Protein AF-0000000074572091 (afdb_homodimer)

Secondary structure (DSSP, 8-state):
-HHHHHHHHBHHHHHHHHHHHHHHHHHHHHHHTT-GGGHHHHHHHHHHHHHHHHHHHHHTTTHHHHHHHHHHHHTT-SSHHHHHHHHHHHHHHHHHHHHHHHHHHHHTTTTTT--HHHHHHHHHHHHHHHHHHHHHHHHHHHHHHHHHHHHHHHHHHHH---------S-S-----------HHHHHHHHHHHHHHHHHHH-HHHHHHHHHHHHHTHHHHHHTTSS---HHHHHHHHHHHHHHHHHHHH-GGGSPP-/-HHHHHHHHBHHHHHHHHHHHHHHHHHHHHHHTT-GGGHHHHHHHHHHHHHHHHHHHHHTTTHHHHHHHHHHHHTT-SSHHHHHHHHHHHHHHHHHHHHHHHHHHHHTTTTTT--HHHHHHHHHHHHHHHHHHHHHHHHHHHHHHHHHHHHHHHHHHHH---------S-------------HHHHHHHHHHHHHHHHHHH-HHHHHHHHHHHHHTHHHHHHTTSS---HHHHHHHHHHHHHHHHHHHH-GGGSPP-

Foldseek 3Di:
DVLVVVLVVDLVSVLLVLLLLLLLLLQVLVVCVVPPVCVVVNVVSVVSNVVSVLVSLVSLVPVLVVLQVQLVVLCPDPDPLSSVLSNLLSNLLSLLNVLSNLLSCCVVPVPVPDPNLVSNLVSLVSVLVSLVSLLVSLVVVLVVLLVVVVVVVVVVVVPPPPPDDDPDPPDDPPVPPPVPPPPVVVVVVVVVVSSVVSCVVQQLSVLSNLLSVLQNVQSCCSNVVDNPDSNSNSVSSNSSSVSVSVCVSDVSSHDDD/DVLVVVLVVDLVSVLLVLLLLLLLLLQVLVVCVVPPVCVVVNVVSVVSNVVSVLVSLVSLVPVLVVLQVQLVVLCPDPDPLSSVLSNLLSNLLSLLNVLSNLLSCCVVPVPVPDPNLVSNLSSLVSVLVSLVSLLVSLVVVLVVLLVVVVVVVVVVVVPPPPPDDPPDPPDPPDPPPPVPPPPVVVVVVVVVVSSVVSCVVQQLSVLSNLLSVLQNVQSCCSNVVDNPDSNSNSVSSNSSSVSVSVCVSDVSSHDDD

Sequence (514 aa):
MDAWVRFNAQSQSKDRLFRAAQYACMLLGYTLHKSKAAADLLKTLSDLEKHLSLTRKFLRLGNSVEALEAAKRAIHISDGVLRLCLTISHLNKAMYFACDNVVWAGKTGLFSKVDQQKWSQRSFRYYLFSLLVSLTRDVYELCLLMDSDARYQSAKTSSSPNPSHDPPADCLSSPITSSRPPLMWAWLLRHFRQVITVLQNNPPLLLDLLKNSCDIFIPLDRLGIYPTGPGFVGACGVTSSVLAILAVTHPWLKLKPMDAWVRFNAQSQSKDRLFRAAQYACMLLGYTLHKSKAAADLLKTLSDLEKHLSLTRKFLRLGNSVEALEAAKRAIHISDGVLRLCLTISHLNKAMYFACDNVVWAGKTGLFSKVDQQKWSQRSFRYYLFSLLVSLTRDVYELCLLMDSDARYQSAKTSSSPNPSHDPPADCLSSPITSSRPPLMWAWLLRHFRQVITVLQNNPPLLLDLLKNSCDIFIPLDRLGIYPTGPGFVGACGVTSSVLAILAVTHPWLKLKP

Radius of gyration: 32.49 Å; Cα contacts (8 Å, |Δi|>4): 570; chains: 2; bounding box: 72×133×50 Å

Organism: Oryzias latipes (NCBI:txid8090)

Nearest PDB structures (foldseek):
  6p9y-assembly1_R  TM=3.361E-01  e=1.665E+00  Homo sapiens
  8a1g-assembly2_B  TM=2.975E-01  e=7.204E+00  Homo sapiens
  8t4j-assembly1_A  TM=2.039E-01  e=1.458E+00  Homo sapiens
  8t4j-assembly1_A  TM=2.038E-01  e=1.713E+00  Homo sapiens
  8tsr-assembly1_B  TM=2.211E-01  e=3.195E+00  Escherichia coli

Structure (mmCIF, N/CA/C/O backbone):
data_AF-0000000074572091-model_v1
#
loop_
_entity.id
_entity.type
_entity.pdbx_description
1 polymer 'Peroxisomal biogenesis factor 11 beta'
#
loop_
_atom_site.group_PDB
_atom_site.id
_atom_site.type_symbol
_atom_site.label_atom_id
_atom_site.label_alt_id
_atom_site.label_comp_id
_atom_site.label_asym_id
_atom_site.label_entity_id
_atom_site.label_seq_id
_atom_site.pdbx_PDB_ins_code
_atom_site.Cartn_x
_atom_site.Cartn_y
_atom_site.Cartn_z
_atom_site.occupancy
_atom_site.B_iso_or_equiv
_atom_site.auth_seq_id
_atom_site.auth_comp_id
_atom_site.auth_asym_id
_atom_site.auth_atom_id
_atom_site.pdbx_PDB_model_num
ATOM 1 N N . MET A 1 1 ? 10.984 -7 14.711 1 72.94 1 MET A N 1
ATOM 2 C CA . MET A 1 1 ? 10.133 -5.828 14.508 1 72.94 1 MET A CA 1
ATOM 3 C C . MET A 1 1 ? 10.539 -5.066 13.25 1 72.94 1 MET A C 1
ATOM 5 O O . MET A 1 1 ? 9.688 -4.68 12.453 1 72.94 1 MET A O 1
ATOM 9 N N . ASP A 1 2 ? 11.75 -5.16 12.883 1 81.88 2 ASP A N 1
ATOM 10 C CA . ASP A 1 2 ? 12.234 -4.449 11.703 1 81.88 2 ASP A CA 1
ATOM 11 C C . ASP A 1 2 ? 11.797 -5.152 10.422 1 81.88 2 ASP A C 1
ATOM 13 O O . ASP A 1 2 ? 11.445 -4.5 9.438 1 81.88 2 ASP A O 1
ATOM 17 N N . ALA A 1 3 ? 11.719 -6.453 10.586 1 84 3 ALA A N 1
ATOM 18 C CA . ALA A 1 3 ? 11.305 -7.207 9.406 1 84 3 ALA A CA 1
ATOM 19 C C . ALA A 1 3 ? 9.844 -6.938 9.07 1 84 3 ALA A C 1
ATOM 21 O O . ALA A 1 3 ? 9.492 -6.785 7.895 1 84 3 ALA A O 1
ATOM 22 N N . TRP A 1 4 ? 9.102 -6.848 10.078 1 86.94 4 TRP A N 1
ATOM 23 C CA . TRP A 1 4 ? 7.68 -6.57 9.883 1 86.94 4 TRP A CA 1
ATOM 24 C C . TRP A 1 4 ? 7.469 -5.172 9.312 1 86.94 4 TRP A C 1
ATOM 26 O O . TRP A 1 4 ? 6.66 -4.984 8.398 1 86.94 4 TRP A O 1
ATOM 36 N N . VAL A 1 5 ? 8.188 -4.238 9.844 1 88.5 5 VAL A N 1
ATOM 37 C CA . VAL A 1 5 ? 8.047 -2.855 9.406 1 88.5 5 VAL A CA 1
ATOM 38 C C . VAL A 1 5 ? 8.43 -2.738 7.934 1 88.5 5 VAL A C 1
ATOM 40 O O . VAL A 1 5 ? 7.727 -2.088 7.156 1 88.5 5 VAL A O 1
ATOM 43 N N . ARG A 1 6 ? 9.438 -3.404 7.586 1 88.75 6 ARG A N 1
ATOM 44 C CA . ARG A 1 6 ? 9.867 -3.379 6.191 1 88.75 6 ARG A CA 1
ATOM 45 C C . ARG A 1 6 ? 8.852 -4.07 5.293 1 88.75 6 ARG A C 1
ATOM 47 O O . ARG A 1 6 ? 8.547 -3.586 4.199 1 88.75 6 ARG A O 1
ATOM 54 N N . PHE A 1 7 ? 8.391 -5.18 5.812 1 91.38 7 PHE A N 1
ATOM 55 C CA . PHE A 1 7 ? 7.391 -5.934 5.066 1 91.38 7 PHE A CA 1
ATOM 56 C C . PHE A 1 7 ? 6.117 -5.113 4.879 1 91.38 7 PHE A C 1
ATOM 58 O O . PHE A 1 7 ? 5.605 -5 3.764 1 91.38 7 PHE A O 1
ATOM 65 N N . ASN A 1 8 ? 5.676 -4.469 5.871 1 89.69 8 ASN A N 1
ATOM 66 C CA . ASN A 1 8 ? 4.41 -3.744 5.887 1 89.69 8 ASN A CA 1
ATOM 67 C C . ASN A 1 8 ? 4.508 -2.424 5.125 1 89.69 8 ASN A C 1
ATOM 69 O O . ASN A 1 8 ? 3.49 -1.845 4.742 1 89.69 8 ASN A O 1
ATOM 73 N N . ALA A 1 9 ? 5.684 -1.947 4.887 1 90.25 9 ALA A N 1
ATOM 74 C CA . ALA A 1 9 ? 5.898 -0.657 4.238 1 90.25 9 ALA A CA 1
ATOM 75 C C . ALA A 1 9 ? 5.758 -0.774 2.721 1 90.25 9 ALA A C 1
ATOM 77 O O . ALA A 1 9 ? 5.578 0.23 2.029 1 90.25 9 ALA A O 1
ATOM 78 N N . GLN A 1 10 ? 5.797 -1.941 2.229 1 91.44 10 GLN A N 1
ATOM 79 C CA . GLN A 1 10 ? 5.742 -2.154 0.785 1 91.44 10 GLN A CA 1
ATOM 80 C C . GLN A 1 10 ? 4.316 -2.443 0.325 1 91.44 10 GLN A C 1
ATOM 82 O O . GLN A 1 10 ? 3.602 -3.229 0.955 1 91.44 10 GLN A O 1
ATOM 87 N N . SER A 1 11 ? 3.916 -1.769 -0.763 1 93.12 11 SER A N 1
ATOM 88 C CA . SER A 1 11 ? 2.58 -1.957 -1.315 1 93.12 11 SER A CA 1
ATOM 89 C C . SER A 1 11 ? 2.395 -3.375 -1.847 1 93.12 11 SER A C 1
ATOM 91 O O . SER A 1 11 ? 1.324 -3.967 -1.692 1 93.12 11 SER A O 1
ATOM 93 N N . GLN A 1 12 ? 3.42 -3.926 -2.412 1 91.94 12 GLN A N 1
ATOM 94 C CA . GLN A 1 12 ? 3.338 -5.266 -2.979 1 91.94 12 GLN A CA 1
ATOM 95 C C . GLN A 1 12 ? 3.148 -6.316 -1.885 1 91.94 12 GLN A C 1
ATOM 97 O O . GLN A 1 12 ? 2.422 -7.293 -2.074 1 91.94 12 GLN A O 1
ATOM 102 N N . SER A 1 13 ? 3.857 -6.125 -0.806 1 93.31 13 SER A N 1
ATOM 103 C CA . SER A 1 13 ? 3.705 -7.051 0.313 1 93.31 13 SER A CA 1
ATOM 104 C C . SER A 1 13 ? 2.281 -7.027 0.86 1 93.31 13 SER A C 1
ATOM 106 O O . SER A 1 13 ? 1.706 -8.078 1.158 1 93.31 13 SER A O 1
ATOM 108 N N . LYS A 1 14 ? 1.743 -5.852 0.97 1 94.38 14 LYS A N 1
ATOM 109 C CA . LYS A 1 14 ? 0.366 -5.723 1.438 1 94.38 14 LYS A CA 1
ATOM 110 C C . LYS A 1 14 ? -0.607 -6.395 0.475 1 94.38 14 LYS A C 1
ATOM 112 O O . LYS A 1 14 ? -1.555 -7.059 0.903 1 94.38 14 LYS A O 1
ATOM 117 N N . ASP A 1 15 ? -0.375 -6.18 -0.752 1 95.31 15 ASP A N 1
ATOM 118 C CA . ASP A 1 15 ? -1.231 -6.805 -1.757 1 95.31 15 ASP A CA 1
ATOM 119 C C . ASP A 1 15 ? -1.223 -8.32 -1.622 1 95.31 15 ASP A C 1
ATOM 121 O O . ASP A 1 15 ? -2.268 -8.969 -1.731 1 95.31 15 ASP A O 1
ATOM 125 N N . ARG A 1 16 ? -0.047 -8.906 -1.419 1 95.88 16 ARG A N 1
ATOM 126 C CA . ARG A 1 16 ? 0.058 -10.352 -1.281 1 95.88 16 ARG A CA 1
ATOM 127 C C . ARG A 1 16 ? -0.668 -10.844 -0.032 1 95.88 16 ARG A C 1
ATOM 129 O O . ARG A 1 16 ? -1.269 -11.914 -0.035 1 95.88 16 ARG A O 1
ATOM 136 N N . LEU A 1 17 ? -0.55 -10.086 0.983 1 95.56 17 LEU A N 1
ATOM 137 C CA . LEU A 1 17 ? -1.255 -10.422 2.215 1 95.56 17 LEU A CA 1
ATOM 138 C C . LEU A 1 17 ? -2.766 -10.391 2.002 1 95.56 17 LEU A C 1
ATOM 140 O O . LEU A 1 17 ? -3.475 -11.305 2.43 1 95.56 17 LEU A O 1
ATOM 144 N N . PHE A 1 18 ? -3.203 -9.359 1.346 1 96.69 18 PHE A N 1
ATOM 145 C CA . PHE A 1 18 ? -4.633 -9.227 1.088 1 96.69 18 PHE A CA 1
ATOM 146 C C . PHE A 1 18 ? -5.109 -10.305 0.122 1 96.69 18 PHE A C 1
ATOM 148 O O . PHE A 1 18 ? -6.242 -10.781 0.223 1 96.69 18 PHE A O 1
ATOM 155 N N . ARG A 1 19 ? -4.277 -10.609 -0.781 1 97.56 19 ARG A N 1
ATOM 156 C CA . ARG A 1 19 ? -4.602 -11.711 -1.689 1 97.56 19 ARG A CA 1
ATOM 157 C C . ARG A 1 19 ? -4.789 -13.016 -0.927 1 97.56 19 ARG A C 1
ATOM 159 O O . ARG A 1 19 ? -5.754 -13.742 -1.165 1 97.56 19 ARG A O 1
ATOM 166 N N . ALA A 1 20 ? -3.891 -13.32 -0.065 1 97.62 20 ALA A N 1
ATOM 167 C CA . ALA A 1 20 ? -4 -14.531 0.75 1 97.62 20 ALA A CA 1
ATOM 168 C C . ALA A 1 20 ? -5.301 -14.539 1.549 1 97.62 20 ALA A C 1
ATOM 170 O O . ALA A 1 20 ? -5.988 -15.555 1.619 1 97.62 20 ALA A O 1
ATOM 171 N N . ALA A 1 21 ? -5.621 -13.406 2.146 1 96.5 21 ALA A N 1
ATOM 172 C CA . ALA A 1 21 ? -6.848 -13.289 2.934 1 96.5 21 ALA A CA 1
ATOM 173 C C . ALA A 1 21 ? -8.086 -13.461 2.057 1 96.5 21 ALA A C 1
ATOM 175 O O . ALA A 1 21 ? -9.055 -14.102 2.461 1 96.5 21 ALA A O 1
ATOM 176 N N . GLN A 1 22 ? -8.055 -12.875 0.911 1 96.81 22 GLN A N 1
ATOM 177 C CA . GLN A 1 22 ? -9.172 -12.977 -0.016 1 96.81 22 GLN A CA 1
ATOM 178 C C . GLN A 1 22 ? -9.477 -14.43 -0.365 1 96.81 22 GLN A C 1
ATOM 180 O O . GLN A 1 22 ? -10.617 -14.875 -0.278 1 96.81 22 GLN A O 1
ATOM 185 N N . TYR A 1 23 ? -8.453 -15.164 -0.788 1 97.56 23 TYR A N 1
ATOM 186 C CA . TYR A 1 23 ? -8.648 -16.547 -1.191 1 97.56 23 TYR A CA 1
ATOM 187 C C . TYR A 1 23 ? -8.953 -17.438 0.014 1 97.56 23 TYR A C 1
ATOM 189 O O . TYR A 1 23 ? -9.656 -18.438 -0.107 1 97.56 23 TYR A O 1
ATOM 197 N N . ALA A 1 24 ? -8.398 -17.078 1.178 1 97.19 24 ALA A N 1
ATOM 198 C CA . ALA A 1 24 ? -8.773 -17.797 2.396 1 97.19 24 ALA A CA 1
ATOM 199 C C . ALA A 1 24 ? -10.266 -17.641 2.676 1 97.19 24 ALA A C 1
ATOM 201 O O . ALA A 1 24 ? -10.93 -18.609 3.064 1 97.19 24 ALA A O 1
ATOM 202 N N . CYS A 1 25 ? -10.773 -16.422 2.494 1 95.19 25 CYS A N 1
ATOM 203 C CA . CYS A 1 25 ? -12.203 -16.203 2.656 1 95.19 25 CYS A CA 1
ATOM 204 C C . CYS A 1 25 ? -13 -17.047 1.668 1 95.19 25 CYS A C 1
ATOM 206 O O . CYS A 1 25 ? -14.031 -17.609 2.025 1 95.19 25 CYS A O 1
ATOM 208 N N . MET A 1 26 ? -12.523 -17.094 0.49 1 94.31 26 MET A N 1
ATOM 209 C CA . MET A 1 26 ? -13.18 -17.906 -0.533 1 94.31 26 MET A CA 1
ATOM 210 C C . MET A 1 26 ? -13.195 -19.375 -0.137 1 94.31 26 MET A C 1
ATOM 212 O O . MET A 1 26 ? -14.227 -20.047 -0.252 1 94.31 26 MET A O 1
ATOM 216 N N . LEU A 1 27 ? -12.094 -19.875 0.32 1 94.19 27 LEU A N 1
ATOM 217 C CA . LEU A 1 27 ? -11.961 -21.266 0.722 1 94.19 27 LEU A CA 1
ATOM 218 C C . LEU A 1 27 ? -12.859 -21.578 1.917 1 94.19 27 LEU A C 1
ATOM 220 O O . LEU A 1 27 ? -13.57 -22.578 1.925 1 94.19 27 LEU A O 1
ATOM 224 N N . LEU A 1 28 ? -12.828 -20.703 2.902 1 92.75 28 LEU A N 1
ATOM 225 C CA . LEU A 1 28 ? -13.648 -20.875 4.094 1 92.75 28 LEU A CA 1
ATOM 226 C C . LEU A 1 28 ? -15.133 -20.828 3.746 1 92.75 28 LEU A C 1
ATOM 228 O O . LEU A 1 28 ? -15.938 -21.578 4.309 1 92.75 28 LEU A O 1
ATOM 232 N N . GLY A 1 29 ? -15.484 -19.906 2.885 1 91.31 29 GLY A N 1
ATOM 233 C CA . GLY A 1 29 ? -16.859 -19.844 2.441 1 91.31 29 GLY A CA 1
ATOM 234 C C . GLY A 1 29 ? -17.344 -21.125 1.784 1 91.31 29 GLY A C 1
ATOM 235 O O . GLY A 1 29 ? -18.484 -21.547 2.006 1 91.31 29 GLY A O 1
ATOM 236 N N . TYR A 1 30 ? -16.5 -21.719 1.015 1 89.81 30 TYR A N 1
ATOM 237 C CA . TYR A 1 30 ? -16.828 -22.984 0.354 1 89.81 30 TYR A CA 1
ATOM 238 C C . TYR A 1 30 ? -17 -24.094 1.371 1 89.81 30 TYR A C 1
ATOM 240 O O . TYR A 1 30 ? -17.922 -24.922 1.251 1 89.81 30 TYR A O 1
ATOM 248 N N . THR A 1 31 ? -16.156 -24.109 2.352 1 87.94 31 THR A N 1
ATOM 249 C CA . THR A 1 31 ? -16.188 -25.172 3.342 1 87.94 31 THR A CA 1
ATOM 250 C C . THR A 1 31 ? -17.391 -25.047 4.258 1 87.94 31 THR A C 1
ATOM 252 O O . THR A 1 31 ? -17.922 -26.031 4.746 1 87.94 31 THR A O 1
ATOM 255 N N . LEU A 1 32 ? -17.766 -23.797 4.523 1 87.38 32 LEU A N 1
ATOM 256 C CA . LEU A 1 32 ? -18.859 -23.547 5.449 1 87.38 32 LEU A CA 1
ATOM 257 C C . LEU A 1 32 ? -20.203 -23.656 4.742 1 87.38 32 LEU A C 1
ATOM 259 O O . LEU A 1 32 ? -21.25 -23.75 5.395 1 87.38 32 LEU A O 1
ATOM 263 N N . HIS A 1 33 ? -20.312 -23.547 3.527 1 78.12 33 HIS A N 1
ATOM 264 C CA . HIS A 1 33 ? -21.562 -23.5 2.775 1 78.12 33 HIS A CA 1
ATOM 265 C C . HIS A 1 33 ? -22.469 -24.656 3.154 1 78.12 33 HIS A C 1
ATOM 267 O O . HIS A 1 33 ? -23.703 -24.531 3.117 1 78.12 33 HIS A O 1
ATOM 273 N N . LYS A 1 34 ? -22.016 -25.641 3.645 1 66.25 34 LYS A N 1
ATOM 274 C CA . LYS A 1 34 ? -22.891 -26.797 3.869 1 66.25 34 LYS A CA 1
ATOM 275 C C . LYS A 1 34 ? -23.672 -26.641 5.172 1 66.25 34 LYS A C 1
ATOM 277 O O . LYS A 1 34 ? -24.688 -27.297 5.363 1 66.25 34 LYS A O 1
ATOM 282 N N . SER A 1 35 ? -23.188 -25.703 5.996 1 67.25 35 SER A N 1
ATOM 283 C CA . SER A 1 35 ? -23.859 -25.656 7.289 1 67.25 35 SER A CA 1
ATOM 284 C C . SER A 1 35 ? -24.844 -24.5 7.352 1 67.25 35 SER A C 1
ATOM 286 O O . SER A 1 35 ? -24.531 -23.375 6.934 1 67.25 35 SER A O 1
ATOM 288 N N . LYS A 1 36 ? -26.219 -24.578 7.34 1 63.62 36 LYS A N 1
ATOM 289 C CA . LYS A 1 36 ? -27.281 -23.578 7.457 1 63.62 36 LYS A CA 1
ATOM 290 C C . LYS A 1 36 ? -26.984 -22.578 8.562 1 63.62 36 LYS A C 1
ATOM 292 O O . LYS A 1 36 ? -27.281 -21.391 8.43 1 63.62 36 LYS A O 1
ATOM 297 N N . ALA A 1 37 ? -26.5 -22.984 9.742 1 60.62 37 ALA A N 1
ATOM 298 C CA . ALA A 1 37 ? -26.266 -22.172 10.93 1 60.62 37 ALA A CA 1
ATOM 299 C C . ALA A 1 37 ? -25.25 -21.062 10.633 1 60.62 37 ALA A C 1
ATOM 301 O O . ALA A 1 37 ? -25.234 -20.031 11.312 1 60.62 37 ALA A O 1
ATOM 302 N N . ALA A 1 38 ? -24.672 -21.047 9.328 1 76.5 38 ALA A N 1
ATOM 303 C CA . ALA A 1 38 ? -23.516 -20.156 9.18 1 76.5 38 ALA A CA 1
ATOM 304 C C . ALA A 1 38 ? -23.766 -19.109 8.102 1 76.5 38 ALA A C 1
ATOM 306 O O . ALA A 1 38 ? -22.828 -18.562 7.543 1 76.5 38 ALA A O 1
ATOM 307 N N . ALA A 1 39 ? -25.125 -18.812 8.062 1 81.88 39 ALA A N 1
ATOM 308 C CA . ALA A 1 39 ? -25.469 -17.891 6.984 1 81.88 39 ALA A CA 1
ATOM 309 C C . ALA A 1 39 ? -24.875 -16.516 7.242 1 81.88 39 ALA A C 1
ATOM 311 O O . ALA A 1 39 ? -24.391 -15.852 6.32 1 81.88 39 ALA A O 1
ATOM 312 N N . ASP A 1 40 ? -24.938 -16.078 8.414 1 83.25 40 ASP A N 1
ATOM 313 C CA . ASP A 1 40 ? -24.391 -14.773 8.758 1 83.25 40 ASP A CA 1
ATOM 314 C C . ASP A 1 40 ? -22.875 -14.742 8.531 1 83.25 40 ASP A C 1
ATOM 316 O O . ASP A 1 40 ? -22.328 -13.75 8.039 1 83.25 40 ASP A O 1
ATOM 320 N N . LEU A 1 41 ? -22.312 -15.797 8.875 1 86.44 41 LEU A N 1
ATOM 321 C CA . LEU A 1 41 ? -20.875 -15.906 8.695 1 86.44 41 LEU A CA 1
ATOM 322 C C . LEU A 1 41 ? -20.516 -15.938 7.211 1 86.44 41 LEU A C 1
ATOM 324 O O . LEU A 1 41 ? -19.5 -15.367 6.801 1 86.44 41 LEU A O 1
ATOM 328 N N . LEU A 1 42 ? -21.375 -16.562 6.484 1 90.69 42 LEU A N 1
ATOM 329 C CA . LEU A 1 42 ? -21.141 -16.656 5.047 1 90.69 42 LEU A CA 1
ATOM 330 C C . LEU A 1 42 ? -21.266 -15.273 4.395 1 90.69 42 LEU A C 1
ATOM 332 O O . LEU A 1 42 ? -20.484 -14.938 3.5 1 90.69 42 LEU A O 1
ATOM 336 N N . LYS A 1 43 ? -22.203 -14.57 4.832 1 89.38 43 LYS A N 1
ATOM 337 C CA . LYS A 1 43 ? -22.375 -13.211 4.316 1 89.38 43 LYS A CA 1
ATOM 338 C C . LYS A 1 43 ? -21.188 -12.328 4.68 1 89.38 43 LYS A C 1
ATOM 340 O O . LYS A 1 43 ? -20.688 -11.586 3.84 1 89.38 43 LYS A O 1
ATOM 345 N N . THR A 1 44 ? -20.75 -12.484 5.891 1 89.38 44 THR A N 1
ATOM 346 C CA . THR A 1 44 ? -19.594 -11.719 6.344 1 89.38 44 THR A CA 1
ATOM 347 C C . THR A 1 44 ? -18.344 -12.086 5.531 1 89.38 44 THR A C 1
ATOM 349 O O . THR A 1 44 ? -17.594 -11.203 5.113 1 89.38 44 THR A O 1
ATOM 352 N N . LEU A 1 45 ? -18.203 -13.344 5.285 1 92.12 45 LEU A N 1
ATOM 353 C CA . LEU A 1 45 ? -17.062 -13.805 4.516 1 92.12 45 LEU A CA 1
ATOM 354 C C . LEU A 1 45 ? -17.125 -13.297 3.08 1 92.12 45 LEU A C 1
ATOM 356 O O . LEU A 1 45 ? -16.109 -12.891 2.516 1 92.12 45 LEU A O 1
ATOM 360 N N . SER A 1 46 ? -18.266 -13.305 2.549 1 93 46 SER A N 1
ATOM 361 C CA . SER A 1 46 ? -18.453 -12.828 1.184 1 93 46 SER A CA 1
ATOM 362 C C . SER A 1 46 ? -18.188 -11.336 1.079 1 93 46 SER A C 1
ATOM 364 O O . SER A 1 46 ? -17.547 -10.883 0.131 1 93 46 SER A O 1
ATOM 366 N N . ASP A 1 47 ? -18.625 -10.594 2.041 1 90.88 47 ASP A N 1
ATOM 367 C CA . ASP A 1 47 ? -18.375 -9.156 2.061 1 90.88 47 ASP A CA 1
ATOM 368 C C . ASP A 1 47 ? -16.891 -8.844 2.225 1 90.88 47 ASP A C 1
ATOM 370 O O . ASP A 1 47 ? -16.375 -7.934 1.575 1 90.88 47 ASP A O 1
ATOM 374 N N . LEU A 1 48 ? -16.312 -9.578 3.092 1 92.5 48 LEU A N 1
ATOM 375 C CA . LEU A 1 48 ? -14.891 -9.391 3.305 1 92.5 48 LEU A CA 1
ATOM 376 C C . LEU A 1 48 ? -14.102 -9.711 2.035 1 92.5 48 LEU A C 1
ATOM 378 O O . LEU A 1 48 ? -13.18 -8.977 1.671 1 92.5 48 LEU A O 1
ATOM 382 N N . GLU A 1 49 ? -14.477 -10.758 1.393 1 94.75 49 GLU A N 1
ATOM 383 C CA . GLU A 1 49 ? -13.828 -11.133 0.14 1 94.75 49 GLU A CA 1
ATOM 384 C C . GLU A 1 49 ? -13.977 -10.031 -0.909 1 94.75 49 GLU A C 1
ATOM 386 O O . GLU A 1 49 ? -13.008 -9.695 -1.599 1 94.75 49 GLU A O 1
ATOM 391 N N . LYS A 1 50 ? -15.125 -9.477 -1.001 1 91.38 50 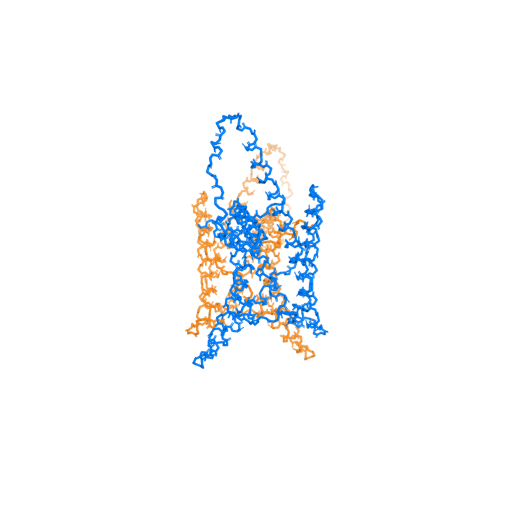LYS A N 1
ATOM 392 C CA . LYS A 1 50 ? -15.383 -8.414 -1.965 1 91.38 50 LYS A CA 1
ATOM 393 C C . LYS A 1 50 ? -14.562 -7.164 -1.641 1 91.38 50 LYS A C 1
ATOM 395 O O . LYS A 1 50 ? -14.008 -6.531 -2.539 1 91.38 50 LYS A O 1
ATOM 400 N N . HIS A 1 51 ? -14.492 -6.883 -0.417 1 89.44 51 HIS A N 1
ATOM 401 C CA . HIS A 1 51 ? -13.719 -5.723 0.004 1 89.44 51 HIS A CA 1
ATOM 402 C C . HIS A 1 51 ? -12.234 -5.922 -0.26 1 89.44 51 HIS A C 1
ATOM 404 O O . HIS A 1 51 ? -11.547 -5 -0.709 1 89.44 51 HIS A O 1
ATOM 410 N N . LEU A 1 52 ? -11.836 -7.086 0.081 1 94.69 52 LEU A N 1
ATOM 411 C CA . LEU A 1 52 ? -10.43 -7.391 -0.147 1 94.69 52 LEU A CA 1
ATOM 412 C C . LEU A 1 52 ? -10.094 -7.348 -1.636 1 94.69 52 LEU A C 1
ATOM 414 O O . LEU A 1 52 ? -9.047 -6.828 -2.029 1 94.69 52 LEU A O 1
ATOM 418 N N . SER A 1 53 ? -10.969 -7.867 -2.455 1 94.12 53 SER A N 1
ATOM 419 C CA . SER A 1 53 ? -10.781 -7.84 -3.9 1 94.12 53 SER A CA 1
ATOM 420 C C . SER A 1 53 ? -10.719 -6.406 -4.422 1 94.12 53 SER A C 1
ATOM 422 O O . SER A 1 53 ? -9.859 -6.074 -5.242 1 94.12 53 SER A O 1
ATOM 424 N N . LEU A 1 54 ? -11.562 -5.582 -3.92 1 91.38 54 LEU A N 1
ATOM 425 C CA . LEU A 1 54 ? -11.586 -4.184 -4.332 1 91.38 54 LEU A CA 1
ATOM 426 C C . LEU A 1 54 ? -10.336 -3.455 -3.85 1 91.38 54 LEU A C 1
ATOM 428 O O . LEU A 1 54 ? -9.758 -2.65 -4.586 1 91.38 54 LEU A O 1
ATOM 432 N N . THR A 1 55 ? -9.977 -3.736 -2.637 1 92.62 55 THR A N 1
ATOM 433 C CA . THR A 1 55 ? -8.766 -3.133 -2.088 1 92.62 55 THR A CA 1
ATOM 434 C C . THR A 1 55 ? -7.551 -3.494 -2.936 1 92.62 55 THR A C 1
ATOM 436 O O . THR A 1 55 ? -6.711 -2.639 -3.219 1 92.62 55 THR A O 1
ATOM 439 N N . ARG A 1 56 ? -7.488 -4.672 -3.285 1 94.5 56 ARG A N 1
ATOM 440 C CA . ARG A 1 56 ? -6.383 -5.109 -4.133 1 94.5 56 ARG A CA 1
ATOM 441 C C . ARG A 1 56 ? -6.391 -4.375 -5.469 1 94.5 56 ARG A C 1
ATOM 443 O O . ARG A 1 56 ? -5.336 -3.984 -5.973 1 94.5 56 ARG A O 1
ATOM 450 N N . LYS A 1 57 ? -7.516 -4.23 -6.055 1 93.25 57 LYS A N 1
ATOM 451 C CA . LYS A 1 57 ? -7.613 -3.502 -7.316 1 93.25 57 LYS A CA 1
ATOM 452 C C . LYS A 1 57 ? -7.148 -2.059 -7.156 1 93.25 57 LYS A C 1
ATOM 454 O O . LYS A 1 57 ? -6.531 -1.494 -8.062 1 93.25 57 LYS A O 1
ATOM 459 N N . PHE A 1 58 ? -7.398 -1.492 -5.992 1 92.81 58 PHE A N 1
ATOM 460 C CA . PHE A 1 58 ? -6.922 -0.152 -5.676 1 92.81 58 PHE A CA 1
ATOM 461 C C . PHE A 1 58 ? -5.398 -0.125 -5.598 1 92.81 58 PHE A C 1
ATOM 463 O O . PHE A 1 58 ? -4.758 0.768 -6.16 1 92.81 58 PHE A O 1
ATOM 470 N N . LEU A 1 59 ? -4.895 -1.093 -4.906 1 93.69 59 LEU A N 1
ATOM 471 C CA . LEU A 1 59 ? -3.455 -1.152 -4.691 1 93.69 59 LEU A CA 1
ATOM 472 C C . LEU A 1 59 ? -2.717 -1.388 -6.004 1 93.69 59 LEU A C 1
ATOM 474 O O . LEU A 1 59 ? -1.54 -1.041 -6.129 1 93.69 59 LEU A O 1
ATOM 478 N N . ARG A 1 60 ? -3.436 -1.925 -6.988 1 94 60 ARG A N 1
ATOM 479 C CA . ARG A 1 60 ? -2.799 -2.283 -8.25 1 94 60 ARG A CA 1
ATOM 480 C C . ARG A 1 60 ? -2.838 -1.117 -9.234 1 94 60 ARG A C 1
ATOM 482 O O . ARG A 1 60 ? -2.258 -1.194 -10.32 1 94 60 ARG A O 1
ATOM 489 N N . LEU A 1 61 ? -3.467 -0.078 -8.781 1 92.56 61 LEU A N 1
ATOM 490 C CA . LEU A 1 61 ? -3.449 1.107 -9.633 1 92.56 61 LEU A CA 1
ATOM 491 C C . LEU A 1 61 ? -2.021 1.595 -9.852 1 92.56 61 LEU A C 1
ATOM 493 O O . LEU A 1 61 ? -1.264 1.772 -8.898 1 92.56 61 LEU A O 1
ATOM 497 N N . GLY A 1 62 ? -1.593 1.699 -11.086 1 91.06 62 GLY A N 1
ATOM 498 C CA . GLY A 1 62 ? -0.262 2.184 -11.414 1 91.06 62 GLY A CA 1
ATOM 499 C C . GLY A 1 62 ? 0.745 1.067 -11.617 1 91.06 62 GLY A C 1
ATOM 500 O O . GLY A 1 62 ? 1.872 1.312 -12.055 1 91.06 62 GLY A O 1
ATOM 501 N N . ASN A 1 63 ? 0.366 -0.149 -11.312 1 94.38 63 ASN A N 1
ATOM 502 C CA . ASN A 1 63 ? 1.286 -1.275 -11.422 1 94.38 63 ASN A CA 1
ATOM 503 C C . ASN A 1 63 ? 1.654 -1.558 -12.875 1 94.38 63 ASN A C 1
ATOM 505 O O . ASN A 1 63 ? 2.67 -2.199 -13.148 1 94.38 63 ASN A O 1
ATOM 509 N N . SER A 1 64 ? 0.812 -1.102 -13.836 1 94.94 64 SER A N 1
ATOM 510 C CA . SER A 1 64 ? 1.14 -1.274 -15.242 1 94.94 64 SER A CA 1
ATOM 511 C C . SER A 1 64 ? 2.471 -0.612 -15.586 1 94.94 64 SER A C 1
ATOM 513 O O . SER A 1 64 ? 3.273 -1.173 -16.344 1 94.94 64 SER A O 1
ATOM 515 N N . VAL A 1 65 ? 2.688 0.529 -15 1 94 65 VAL A N 1
ATOM 516 C CA . VAL A 1 65 ? 3.924 1.265 -15.25 1 94 65 VAL A CA 1
ATOM 517 C C . VAL A 1 65 ? 5.105 0.509 -14.648 1 94 65 VAL A C 1
ATOM 519 O O . VAL A 1 65 ? 6.184 0.447 -15.242 1 94 65 VAL A O 1
ATOM 522 N N . GLU A 1 66 ? 4.898 -0.021 -13.523 1 93.44 66 GLU A N 1
ATOM 523 C CA . GLU A 1 66 ? 5.945 -0.813 -12.891 1 93.44 66 GLU A CA 1
ATOM 524 C C . GLU A 1 66 ? 6.309 -2.029 -13.734 1 93.44 66 GLU A C 1
ATOM 526 O O . GLU A 1 66 ? 7.488 -2.367 -13.875 1 93.44 66 GLU A O 1
ATOM 531 N N . ALA A 1 67 ? 5.309 -2.617 -14.297 1 95.25 67 ALA A N 1
ATOM 532 C CA . ALA A 1 67 ? 5.543 -3.787 -15.141 1 95.25 67 ALA A CA 1
ATOM 533 C C . ALA A 1 67 ? 6.285 -3.406 -16.422 1 95.25 67 ALA A C 1
ATOM 535 O O . ALA A 1 67 ? 7.145 -4.152 -16.891 1 95.25 67 ALA A O 1
ATOM 536 N N . LEU A 1 68 ? 5.941 -2.281 -16.938 1 95.69 68 LEU A N 1
ATOM 537 C CA . LEU A 1 68 ? 6.625 -1.801 -18.125 1 95.69 68 LEU A CA 1
ATOM 538 C C . LEU A 1 68 ? 8.094 -1.503 -17.844 1 95.69 68 LEU A C 1
ATOM 540 O O . LEU A 1 68 ? 8.969 -1.805 -18.656 1 95.69 68 LEU A O 1
ATOM 544 N N . GLU A 1 69 ? 8.352 -0.961 -16.703 1 94.94 69 GLU A N 1
ATOM 545 C CA . GLU A 1 69 ? 9.727 -0.702 -16.297 1 94.94 69 GLU A CA 1
ATOM 546 C C . GLU A 1 69 ? 10.5 -2.004 -16.109 1 94.94 69 GLU A C 1
ATOM 548 O O . GLU A 1 69 ? 11.688 -2.084 -16.438 1 94.94 69 GLU A O 1
ATOM 553 N N . ALA A 1 70 ? 9.883 -2.924 -15.555 1 93.38 70 ALA A N 1
ATOM 554 C CA . ALA A 1 70 ? 10.516 -4.23 -15.391 1 93.38 70 ALA A CA 1
ATOM 555 C C . ALA A 1 70 ? 10.828 -4.863 -16.734 1 93.38 70 ALA A C 1
ATOM 557 O O . ALA A 1 70 ? 11.867 -5.512 -16.906 1 93.38 70 ALA A O 1
ATOM 558 N N . ALA A 1 71 ? 9.891 -4.691 -17.688 1 95.5 71 ALA A N 1
ATOM 559 C CA . ALA A 1 71 ? 10.133 -5.191 -19.031 1 95.5 71 ALA A CA 1
ATOM 560 C C . ALA A 1 71 ? 11.344 -4.508 -19.672 1 95.5 71 ALA A C 1
ATOM 562 O O . ALA A 1 71 ? 12.148 -5.152 -20.344 1 95.5 71 ALA A O 1
ATOM 563 N N . LYS A 1 72 ? 11.445 -3.246 -19.453 1 95.44 72 LYS A N 1
ATOM 564 C CA . LYS A 1 72 ? 12.578 -2.486 -19.969 1 95.44 72 LYS A CA 1
ATOM 565 C C . LYS A 1 72 ? 13.891 -2.994 -19.375 1 95.44 72 LYS A C 1
ATOM 567 O O . LYS A 1 72 ? 14.906 -3.064 -20.078 1 95.44 72 LYS A O 1
ATOM 572 N N . ARG A 1 73 ? 13.914 -3.357 -18.156 1 93.5 73 ARG A N 1
ATOM 573 C CA . ARG A 1 73 ? 15.109 -3.889 -17.516 1 93.5 73 ARG A CA 1
ATOM 574 C C . ARG A 1 73 ? 15.43 -5.289 -18.031 1 93.5 73 ARG A C 1
ATOM 576 O O . ARG A 1 73 ? 16.594 -5.656 -18.156 1 93.5 73 ARG A O 1
ATOM 583 N N . ALA A 1 74 ? 14.391 -5.988 -18.297 1 93.81 74 ALA A N 1
ATOM 584 C CA . ALA A 1 74 ? 14.57 -7.371 -18.734 1 93.81 74 ALA A CA 1
ATOM 585 C C . ALA A 1 74 ? 15.227 -7.434 -20.109 1 93.81 74 ALA A C 1
ATOM 587 O O . ALA A 1 74 ? 15.914 -8.406 -20.438 1 93.81 74 ALA A O 1
ATOM 588 N N . ILE A 1 75 ? 15.117 -6.418 -20.891 1 94.75 75 ILE A N 1
ATOM 589 C CA . ILE A 1 75 ? 15.664 -6.379 -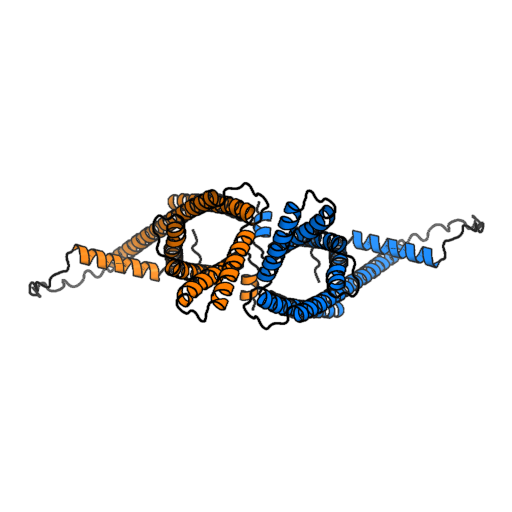22.234 1 94.75 75 ILE A CA 1
ATOM 590 C C . ILE A 1 75 ? 17.188 -6.406 -22.188 1 94.75 75 ILE A C 1
ATOM 592 O O . ILE A 1 75 ? 17.844 -6.801 -23.141 1 94.75 75 ILE A O 1
ATOM 596 N N . HIS A 1 76 ? 17.781 -6.141 -21.031 1 93.25 76 HIS A N 1
ATOM 597 C CA . HIS A 1 76 ? 19.234 -6.027 -20.906 1 93.25 76 HIS A CA 1
ATOM 598 C C . HIS A 1 76 ? 19.844 -7.293 -20.328 1 93.25 76 HIS A C 1
ATOM 600 O O . HIS A 1 76 ? 21.047 -7.355 -20.078 1 93.25 76 HIS A O 1
ATOM 606 N N . ILE A 1 77 ? 19.047 -8.266 -20.172 1 91.62 77 ILE A N 1
ATOM 607 C CA . ILE A 1 77 ? 19.547 -9.531 -19.641 1 91.62 77 ILE A CA 1
ATOM 608 C C . ILE A 1 77 ? 20.391 -10.234 -20.719 1 91.62 77 ILE A C 1
ATOM 610 O O . ILE A 1 77 ? 20.062 -10.18 -21.906 1 91.62 77 ILE A O 1
ATOM 614 N N . SER A 1 78 ? 21.453 -10.898 -20.359 1 91.56 78 SER A N 1
ATOM 615 C CA . SER A 1 78 ? 22.422 -11.477 -21.281 1 91.56 78 SER A CA 1
ATOM 616 C C . SER A 1 78 ? 21.875 -12.727 -21.953 1 91.56 78 SER A C 1
ATOM 618 O O . SER A 1 78 ? 22.031 -12.898 -23.172 1 91.56 78 SER A O 1
ATOM 620 N N . ASP A 1 79 ? 21.188 -13.609 -21.172 1 92.69 79 ASP A N 1
ATOM 621 C CA . ASP A 1 79 ? 20.641 -14.836 -21.734 1 92.69 79 ASP A CA 1
ATOM 622 C C . ASP A 1 79 ? 19.438 -14.539 -22.641 1 92.69 79 ASP A C 1
ATOM 624 O O . ASP A 1 79 ? 18.438 -13.977 -22.188 1 92.69 79 ASP A O 1
ATOM 628 N N . GLY A 1 80 ? 19.516 -14.984 -23.859 1 93.62 80 GLY A N 1
ATOM 629 C CA . GLY A 1 80 ? 18.5 -14.664 -24.844 1 93.62 80 GLY A CA 1
ATOM 630 C C . GLY A 1 80 ? 17.141 -15.234 -24.516 1 93.62 80 GLY A C 1
ATOM 631 O O . GLY A 1 80 ? 16.109 -14.562 -24.688 1 93.62 80 GLY A O 1
ATOM 632 N N . VAL A 1 81 ? 17.062 -16.422 -24.094 1 94.31 81 VAL A N 1
ATOM 633 C CA . VAL A 1 81 ? 15.797 -17.078 -23.781 1 94.31 81 VAL A CA 1
ATOM 634 C C . VAL A 1 81 ? 15.164 -16.438 -22.562 1 94.31 81 VAL A C 1
ATOM 636 O O . VAL A 1 81 ? 13.977 -16.125 -22.562 1 94.31 81 VAL A O 1
ATOM 639 N N . LEU A 1 82 ? 15.938 -16.203 -21.547 1 93.81 82 LEU A N 1
ATOM 640 C CA . LEU A 1 82 ? 15.438 -15.57 -20.328 1 93.81 82 LEU A CA 1
ATOM 641 C C . LEU A 1 82 ? 14.977 -14.141 -20.625 1 93.81 82 LEU A C 1
ATOM 643 O O . LEU A 1 82 ? 13.938 -13.711 -20.109 1 93.81 82 LEU A O 1
ATOM 647 N N . ARG A 1 83 ? 15.727 -13.484 -21.453 1 96.12 83 ARG A N 1
ATOM 648 C CA . ARG A 1 83 ? 15.383 -12.125 -21.859 1 96.12 83 ARG A CA 1
ATOM 649 C C . ARG A 1 83 ? 14.008 -12.078 -22.516 1 96.12 83 ARG A C 1
ATOM 651 O O . ARG A 1 83 ? 13.18 -11.242 -22.172 1 96.12 83 ARG A O 1
ATOM 658 N N . LEU A 1 84 ? 13.859 -12.977 -23.391 1 96.5 84 LEU A N 1
ATOM 659 C CA . LEU A 1 84 ? 12.602 -13.008 -24.125 1 96.5 84 LEU A CA 1
ATOM 660 C C . LEU A 1 84 ? 11.445 -13.383 -23.203 1 96.5 84 LEU A C 1
ATOM 662 O O . LEU A 1 84 ? 10.406 -12.719 -23.203 1 96.5 84 LEU A O 1
ATOM 666 N N . CYS A 1 85 ? 11.578 -14.391 -22.422 1 95.88 85 CYS A N 1
ATOM 667 C CA . CYS A 1 85 ? 10.516 -14.875 -21.547 1 95.88 85 CYS A CA 1
ATOM 668 C C . CYS A 1 85 ? 10.141 -13.812 -20.516 1 95.88 85 CYS A C 1
ATOM 670 O O . CYS A 1 85 ? 8.953 -13.539 -20.312 1 95.88 85 CYS A O 1
ATOM 672 N N . LEU A 1 86 ? 11.109 -13.18 -19.953 1 95.75 86 LEU A N 1
ATOM 673 C CA . LEU A 1 86 ? 10.844 -12.203 -18.906 1 95.75 86 LEU A CA 1
ATOM 674 C C . LEU A 1 86 ? 10.227 -10.93 -19.484 1 95.75 86 LEU A C 1
ATOM 676 O O . LEU A 1 86 ? 9.297 -10.367 -18.906 1 95.75 86 LEU A O 1
ATOM 680 N N . THR A 1 87 ? 10.734 -10.523 -20.594 1 97.44 87 THR A N 1
ATOM 681 C CA . THR A 1 87 ? 10.188 -9.328 -21.234 1 97.44 87 THR A CA 1
ATOM 682 C C . THR A 1 87 ? 8.719 -9.539 -21.609 1 97.44 87 THR A C 1
ATOM 684 O O . THR A 1 87 ? 7.867 -8.719 -21.266 1 97.44 87 THR A O 1
ATOM 687 N N . ILE A 1 88 ? 8.453 -10.672 -22.188 1 97.62 88 ILE A N 1
ATOM 688 C CA . ILE A 1 88 ? 7.09 -10.969 -22.625 1 97.62 88 ILE A CA 1
ATOM 689 C C . ILE A 1 88 ? 6.184 -11.133 -21.406 1 97.62 88 ILE A C 1
ATOM 691 O O . ILE A 1 88 ? 5.035 -10.688 -21.406 1 97.62 88 ILE A O 1
ATOM 695 N N . SER A 1 89 ? 6.676 -11.75 -20.391 1 97.12 89 SER A N 1
ATOM 696 C CA . SER A 1 89 ? 5.898 -11.938 -19.172 1 97.12 89 SER A CA 1
ATOM 697 C C . SER A 1 89 ? 5.512 -10.602 -18.547 1 97.12 89 SER A C 1
ATOM 699 O O . SER A 1 89 ? 4.344 -10.383 -18.219 1 97.12 89 SER A O 1
ATOM 701 N N . HIS A 1 90 ? 6.457 -9.688 -18.469 1 97.12 90 HIS A N 1
ATOM 702 C CA . HIS A 1 90 ? 6.199 -8.383 -17.859 1 97.12 90 HIS A CA 1
ATOM 703 C C . HIS A 1 90 ? 5.25 -7.559 -18.734 1 97.12 90 HIS A C 1
ATOM 705 O O . HIS A 1 90 ? 4.418 -6.812 -18.219 1 97.12 90 HIS A O 1
ATOM 711 N N . LEU A 1 91 ? 5.414 -7.703 -20.031 1 97.56 91 LEU A N 1
ATOM 712 C CA . LEU A 1 91 ? 4.516 -6.98 -20.922 1 97.56 91 LEU A CA 1
ATOM 713 C C . LEU A 1 91 ? 3.08 -7.469 -20.766 1 97.56 91 LEU A C 1
ATOM 715 O O . LEU A 1 91 ? 2.145 -6.668 -20.766 1 97.56 91 LEU A O 1
ATOM 719 N N . ASN A 1 92 ? 2.934 -8.727 -20.672 1 98 92 ASN A N 1
ATOM 720 C CA . ASN A 1 92 ? 1.604 -9.273 -20.438 1 98 92 ASN A CA 1
ATOM 721 C C . ASN A 1 92 ? 1.047 -8.852 -19.078 1 98 92 ASN A C 1
ATOM 723 O O . ASN A 1 92 ? -0.148 -8.578 -18.953 1 98 92 ASN A O 1
ATOM 727 N N . LYS A 1 93 ? 1.854 -8.828 -18.141 1 97.44 93 LYS A N 1
ATOM 728 C CA . LYS A 1 93 ? 1.427 -8.344 -16.828 1 97.44 93 LYS A CA 1
ATOM 729 C C . LYS A 1 93 ? 0.967 -6.895 -16.906 1 97.44 93 LYS A C 1
ATOM 731 O O . LYS A 1 93 ? -0.02 -6.516 -16.266 1 97.44 93 LYS A O 1
ATOM 736 N N . ALA A 1 94 ? 1.721 -6.109 -17.672 1 97.56 94 ALA A N 1
ATOM 737 C CA . ALA A 1 94 ? 1.34 -4.711 -17.844 1 97.56 94 ALA A CA 1
ATOM 738 C C . ALA A 1 94 ? -0.059 -4.594 -18.453 1 97.56 94 ALA A C 1
ATOM 740 O O . ALA A 1 94 ? -0.867 -3.777 -18 1 97.56 94 ALA A O 1
ATOM 741 N N . MET A 1 95 ? -0.322 -5.426 -19.406 1 97.94 95 MET A N 1
ATOM 742 C CA . MET A 1 95 ? -1.635 -5.422 -20.047 1 97.94 95 MET A CA 1
ATOM 743 C C . MET A 1 95 ? -2.707 -5.945 -19.094 1 97.94 95 MET A C 1
ATOM 745 O O . MET A 1 95 ? -3.83 -5.438 -19.078 1 97.94 95 MET A O 1
ATOM 749 N N . TYR A 1 96 ? -2.355 -6.918 -18.375 1 97.56 96 TYR A N 1
ATOM 750 C CA . TYR A 1 96 ? -3.26 -7.441 -17.359 1 97.56 96 TYR A CA 1
ATOM 751 C C . TYR A 1 96 ? -3.693 -6.344 -16.406 1 97.56 96 TYR A C 1
ATOM 753 O O . TYR A 1 96 ? -4.887 -6.164 -16.141 1 97.56 96 TYR A O 1
ATOM 761 N N . PHE A 1 97 ? -2.727 -5.559 -15.875 1 97.19 97 PHE A N 1
ATOM 762 C CA . PHE A 1 97 ? -3.02 -4.496 -14.922 1 97.19 97 PHE A CA 1
ATOM 763 C C . PHE A 1 97 ? -3.838 -3.389 -15.578 1 97.19 97 PHE A C 1
ATOM 765 O O . PHE A 1 97 ? -4.734 -2.818 -14.953 1 97.19 97 PHE A O 1
ATOM 772 N N . ALA A 1 98 ? -3.533 -3.102 -16.766 1 97 98 ALA A N 1
ATOM 773 C CA . ALA A 1 98 ? -4.273 -2.064 -17.484 1 97 98 ALA A CA 1
ATOM 774 C C . ALA A 1 98 ? -5.746 -2.438 -17.625 1 97 98 ALA A C 1
ATOM 776 O O . ALA A 1 98 ? -6.629 -1.619 -17.344 1 97 98 ALA A O 1
ATOM 777 N N . CYS A 1 99 ? -5.992 -3.672 -18 1 96.94 99 CYS A N 1
ATOM 778 C CA . CYS A 1 99 ? -7.367 -4.141 -18.109 1 96.94 99 CYS A CA 1
ATOM 779 C C . CYS A 1 99 ? -8.047 -4.191 -16.75 1 96.94 99 CYS A C 1
ATOM 781 O O . CYS A 1 99 ? -9.227 -3.857 -16.625 1 96.94 99 CYS A O 1
ATOM 783 N N . ASP A 1 100 ? -7.301 -4.617 -15.828 1 95.44 100 ASP A N 1
ATOM 784 C CA . ASP A 1 100 ? -7.832 -4.691 -14.477 1 95.44 100 ASP A CA 1
ATOM 785 C C . ASP A 1 100 ? -8.242 -3.311 -13.969 1 95.44 100 ASP A C 1
ATOM 787 O O . ASP A 1 100 ? -9.219 -3.178 -13.227 1 95.44 100 ASP A O 1
ATOM 791 N N . ASN A 1 101 ? -7.488 -2.289 -14.312 1 94.94 101 ASN A N 1
ATOM 792 C CA . ASN A 1 101 ? -7.828 -0.919 -13.945 1 94.94 101 ASN A CA 1
ATOM 793 C C . ASN A 1 101 ? -9.141 -0.476 -14.586 1 94.94 101 ASN A C 1
ATOM 795 O O . ASN A 1 101 ? -9.922 0.249 -13.977 1 94.94 101 ASN A O 1
ATOM 799 N N . VAL A 1 102 ? -9.367 -0.895 -15.758 1 94.62 102 VAL A N 1
ATOM 800 C CA . VAL A 1 102 ? -10.617 -0.572 -16.453 1 94.62 102 VAL A CA 1
ATOM 801 C C . VAL A 1 102 ? -11.789 -1.243 -15.734 1 94.62 102 VAL A C 1
ATOM 803 O O . VAL A 1 102 ? -12.836 -0.625 -15.531 1 94.62 102 VAL A O 1
ATOM 806 N N . VAL A 1 103 ? -11.586 -2.461 -15.375 1 94 103 VAL A N 1
ATOM 807 C CA . VAL A 1 103 ? -12.617 -3.189 -14.641 1 94 103 VAL A CA 1
ATOM 808 C C . VAL A 1 103 ? -12.93 -2.467 -13.336 1 94 103 VAL A C 1
ATOM 810 O O . VAL A 1 103 ? -14.094 -2.314 -12.961 1 94 103 VAL A O 1
ATOM 813 N N . TRP A 1 104 ? -11.859 -2.07 -12.656 1 91.56 104 TRP A N 1
ATOM 814 C CA . TRP A 1 104 ? -12.016 -1.326 -11.406 1 91.56 104 TRP A CA 1
ATOM 815 C C . TRP A 1 104 ? -12.828 -0.056 -11.625 1 91.56 104 TRP A C 1
ATOM 817 O O . TRP A 1 104 ? -13.719 0.262 -10.836 1 91.56 104 TRP A O 1
ATOM 827 N N . ALA A 1 105 ? -12.586 0.689 -12.672 1 90.44 105 ALA A N 1
ATOM 828 C CA . ALA A 1 105 ? -13.297 1.925 -12.977 1 90.44 105 ALA A CA 1
ATOM 829 C C . ALA A 1 105 ? -14.781 1.657 -13.211 1 90.44 105 ALA A C 1
ATOM 831 O O . ALA A 1 105 ? -15.633 2.484 -12.867 1 90.44 105 ALA A O 1
ATOM 832 N N . GLY A 1 106 ? -15.086 0.523 -13.727 1 89.25 106 GLY A N 1
ATOM 833 C CA . GLY A 1 106 ? -16.469 0.135 -13.914 1 89.25 106 GLY A CA 1
ATOM 834 C C . GLY A 1 106 ? -17.172 -0.232 -12.625 1 89.25 106 GLY A C 1
ATOM 835 O O . GLY A 1 106 ? -18.312 0.166 -12.391 1 89.25 106 GLY A O 1
ATOM 836 N N . LYS A 1 107 ? -16.5 -0.921 -11.789 1 87.12 107 LYS A N 1
ATOM 837 C CA . LYS A 1 107 ? -17.078 -1.377 -10.523 1 87.12 107 LYS A CA 1
ATOM 838 C C . LYS A 1 107 ? -17.344 -0.204 -9.586 1 87.12 107 LYS A C 1
ATOM 840 O O . LYS A 1 107 ? -18.297 -0.242 -8.789 1 87.12 107 LYS A O 1
ATOM 845 N N . THR A 1 108 ? -16.516 0.84 -9.641 1 84.75 108 THR A N 1
ATOM 846 C CA . THR A 1 108 ? -16.688 2.004 -8.773 1 84.75 108 THR A CA 1
ATOM 847 C C . THR A 1 108 ? -17.703 2.977 -9.367 1 84.75 108 THR A C 1
ATOM 849 O O . THR A 1 108 ? -18.094 3.943 -8.711 1 84.75 108 THR A O 1
ATOM 852 N N . GLY A 1 109 ? -18.188 2.816 -10.609 1 82.94 109 GLY A N 1
ATOM 853 C CA . GLY A 1 109 ? -19.172 3.662 -11.242 1 82.94 109 GLY A CA 1
ATOM 854 C C . GLY A 1 109 ? -18.578 4.887 -11.914 1 82.94 109 GLY A C 1
ATOM 855 O O . GLY A 1 109 ? -19.312 5.77 -12.367 1 82.94 109 GLY A O 1
ATOM 856 N N . LEU A 1 110 ? -17.297 5.008 -11.836 1 82.31 110 LEU A N 1
ATOM 857 C CA . LEU A 1 110 ? -16.641 6.133 -12.5 1 82.31 110 LEU A CA 1
ATOM 858 C C . LEU A 1 110 ? -16.922 6.121 -14 1 82.31 110 LEU A C 1
ATOM 860 O O . LEU A 1 110 ? -17.172 7.172 -14.594 1 82.31 110 LEU A O 1
ATOM 864 N N . PHE A 1 111 ? -16.859 4.945 -14.578 1 84.25 111 PHE A N 1
ATOM 865 C CA . PHE A 1 111 ? -17.219 4.742 -15.969 1 84.25 111 PHE A CA 1
ATOM 866 C C . PHE A 1 111 ? -18.359 3.74 -16.094 1 84.25 111 PHE A C 1
ATOM 868 O O . PHE A 1 111 ? -18.125 2.535 -16.203 1 84.25 111 PHE A O 1
ATOM 875 N N . SER A 1 112 ? -19.547 4.188 -16.062 1 78.25 112 SER A N 1
ATOM 876 C CA . SER A 1 112 ? -20.734 3.34 -15.977 1 78.25 112 SER A CA 1
ATOM 877 C C . SER A 1 112 ? -20.969 2.588 -17.281 1 78.25 112 SER A C 1
ATOM 879 O O . SER A 1 112 ? -21.625 1.546 -17.297 1 78.25 112 SER A O 1
ATOM 881 N N . LYS A 1 113 ? -20.406 2.975 -18.312 1 85.5 113 LYS A N 1
ATOM 882 C CA . LYS A 1 113 ? -20.719 2.365 -19.609 1 85.5 113 LYS A CA 1
ATOM 883 C C . LYS A 1 113 ? -19.688 1.294 -19.969 1 85.5 113 LYS A C 1
ATOM 885 O O . LYS A 1 113 ? -19.766 0.699 -21.047 1 85.5 113 LYS A O 1
ATOM 890 N N . VAL A 1 114 ? -18.906 0.913 -19.031 1 88.44 114 VAL A N 1
ATOM 891 C CA . VAL A 1 114 ? -17.859 -0.059 -19.344 1 88.44 114 VAL A CA 1
ATOM 892 C C . VAL A 1 114 ? -18.406 -1.475 -19.203 1 88.44 114 VAL A C 1
ATOM 894 O O . VAL A 1 114 ? -19.141 -1.767 -18.25 1 88.44 114 VAL A O 1
ATOM 897 N N . ASP A 1 115 ? -18.156 -2.301 -20.234 1 93.19 115 ASP A N 1
ATOM 898 C CA . ASP A 1 115 ? -18.484 -3.719 -20.141 1 93.19 115 ASP A CA 1
ATOM 899 C C . ASP A 1 115 ? -17.516 -4.449 -19.219 1 93.19 115 ASP A C 1
ATOM 901 O O . ASP A 1 115 ? -16.453 -4.898 -19.656 1 93.19 115 ASP A O 1
ATOM 905 N N . GLN A 1 116 ? -17.875 -4.621 -18.016 1 91.81 116 GLN A N 1
ATOM 906 C CA . GLN A 1 116 ? -17.016 -5.195 -16.984 1 91.81 116 GLN A CA 1
ATOM 907 C C . GLN A 1 116 ? -16.641 -6.637 -17.328 1 91.81 116 GLN A C 1
ATOM 909 O O . GLN A 1 116 ? -15.508 -7.055 -17.094 1 91.81 116 GLN A O 1
ATOM 914 N N . GLN A 1 117 ? -17.547 -7.395 -17.844 1 93.38 117 GLN A N 1
ATOM 915 C CA . GLN A 1 117 ? -17.297 -8.797 -18.141 1 93.38 117 GLN A CA 1
ATOM 916 C C . GLN A 1 117 ? -16.234 -8.945 -19.234 1 93.38 117 GLN A C 1
ATOM 918 O O . GLN A 1 117 ? -15.312 -9.75 -19.109 1 93.38 117 GLN A O 1
ATOM 923 N N . LYS A 1 118 ? -16.391 -8.156 -20.234 1 95.5 118 LYS A N 1
ATOM 924 C CA . LYS A 1 118 ? -15.438 -8.219 -21.328 1 95.5 118 LYS A CA 1
ATOM 925 C C . LYS A 1 118 ? -14.023 -7.883 -20.875 1 95.5 118 LYS A C 1
ATOM 927 O O . LYS A 1 118 ? -13.07 -8.594 -21.188 1 95.5 118 LYS A O 1
ATOM 932 N N . TRP A 1 119 ? -13.906 -6.828 -20.172 1 95.81 119 TRP A N 1
ATOM 933 C CA . TRP A 1 119 ? -12.586 -6.379 -19.734 1 95.81 119 TRP A CA 1
ATOM 934 C C . TRP A 1 119 ? -12.016 -7.332 -18.688 1 95.81 119 TRP A C 1
ATOM 936 O O . TRP A 1 119 ? -10.797 -7.531 -18.625 1 95.81 119 TRP A O 1
ATOM 946 N N . SER A 1 120 ? -12.867 -7.902 -17.875 1 95.75 120 SER A N 1
ATOM 947 C CA . SER A 1 120 ? -12.414 -8.914 -16.922 1 95.75 120 SER A CA 1
ATOM 948 C C . SER A 1 120 ? -11.852 -10.133 -17.641 1 95.75 120 SER A C 1
ATOM 950 O O . SER A 1 120 ? -10.797 -10.648 -17.281 1 95.75 120 SER A O 1
ATOM 952 N N . GLN A 1 121 ? -12.492 -10.562 -18.688 1 96.81 121 GLN A N 1
ATOM 953 C CA . GLN A 1 121 ? -12.023 -11.695 -19.484 1 96.81 121 GLN A CA 1
ATOM 954 C C . GLN A 1 121 ? -10.68 -11.391 -20.141 1 96.81 121 GLN A C 1
ATOM 956 O O . GLN A 1 121 ? -9.781 -12.227 -20.141 1 96.81 121 GLN A O 1
ATOM 961 N N . ARG A 1 122 ? -10.617 -10.219 -20.625 1 96.94 122 ARG A N 1
ATOM 962 C CA . ARG A 1 122 ? -9.359 -9.805 -21.25 1 96.94 122 ARG A CA 1
ATOM 963 C C . ARG A 1 122 ? -8.227 -9.781 -20.234 1 96.94 122 ARG A C 1
ATOM 965 O O . ARG A 1 122 ? -7.113 -10.219 -20.516 1 96.94 122 ARG A O 1
ATOM 972 N N . SER A 1 123 ? -8.547 -9.227 -19.094 1 97.12 123 SER A N 1
ATOM 973 C CA . SER A 1 123 ? -7.551 -9.172 -18.031 1 97.12 123 SER A CA 1
ATOM 974 C C . SER A 1 123 ? -7.031 -10.562 -17.672 1 97.12 123 SER A C 1
ATOM 976 O O . SER A 1 123 ? -5.82 -10.781 -17.625 1 97.12 123 SER A O 1
ATOM 978 N N . PHE A 1 124 ? -7.918 -11.555 -17.578 1 97.19 124 PHE A N 1
ATOM 979 C CA . PHE A 1 124 ? -7.527 -12.898 -17.172 1 97.19 124 PHE A CA 1
ATOM 980 C C . PHE A 1 124 ? -6.801 -13.617 -18.297 1 97.19 124 PHE A C 1
ATOM 982 O O . PHE A 1 124 ? -5.957 -14.484 -18.047 1 97.19 124 PHE A O 1
ATOM 989 N N . ARG A 1 125 ? -7.09 -13.266 -19.531 1 97.94 125 ARG A N 1
ATOM 990 C CA . ARG A 1 125 ? -6.348 -13.836 -20.656 1 97.94 125 ARG A CA 1
ATOM 991 C C . ARG A 1 125 ? -4.883 -13.422 -20.609 1 97.94 125 ARG A C 1
ATOM 993 O O . ARG A 1 125 ? -3.99 -14.258 -20.766 1 97.94 125 ARG A O 1
ATOM 1000 N N . TYR A 1 126 ? -4.695 -12.156 -20.391 1 98.25 126 TYR A N 1
ATOM 1001 C CA . TYR A 1 126 ? -3.322 -11.68 -20.297 1 98.25 126 TYR A CA 1
ATOM 1002 C C . TYR A 1 126 ? -2.623 -12.273 -19.078 1 98.25 126 TYR A C 1
ATOM 1004 O O . TYR A 1 126 ? -1.427 -12.562 -19.125 1 98.25 126 TYR A O 1
ATOM 1012 N N . TYR A 1 127 ? -3.375 -12.391 -18.047 1 97.75 127 TYR A N 1
ATOM 1013 C CA . TYR A 1 127 ? -2.816 -13.008 -16.844 1 97.75 127 TYR A CA 1
ATOM 1014 C C . TYR A 1 127 ? -2.402 -14.453 -17.125 1 97.75 127 TYR A C 1
ATOM 1016 O O . TYR A 1 127 ? -1.31 -14.875 -16.734 1 97.75 127 TYR A O 1
ATOM 1024 N N . LEU A 1 128 ? -3.232 -15.18 -17.797 1 97.88 128 LEU A N 1
ATOM 1025 C CA . LEU A 1 128 ? -2.934 -16.562 -18.156 1 97.88 128 LEU A CA 1
ATOM 1026 C C . LEU A 1 128 ? -1.678 -16.641 -19.016 1 97.88 128 LEU A C 1
ATOM 1028 O O . LEU A 1 128 ? -0.798 -17.469 -18.766 1 97.88 128 LEU A O 1
ATOM 1032 N N . PHE A 1 129 ? -1.562 -15.766 -19.953 1 97.81 129 PHE A N 1
ATOM 1033 C CA . PHE A 1 129 ? -0.4 -15.766 -20.828 1 97.81 129 PHE A CA 1
ATOM 1034 C C . PHE A 1 129 ? 0.873 -15.469 -20.047 1 97.81 129 PHE A C 1
ATOM 1036 O O . PHE A 1 129 ? 1.918 -16.078 -20.297 1 97.81 129 PHE A O 1
ATOM 1043 N N . SER A 1 130 ? 0.751 -14.516 -19.188 1 97.5 130 SER A N 1
ATOM 1044 C CA . SER A 1 130 ? 1.913 -14.188 -18.375 1 97.5 130 SER A CA 1
ATOM 1045 C C . SER A 1 130 ? 2.373 -15.391 -17.547 1 97.5 130 SER A C 1
ATOM 1047 O O . SER A 1 130 ? 3.572 -15.656 -17.453 1 97.5 130 SER A O 1
ATOM 1049 N N . LEU A 1 131 ? 1.444 -16.141 -17.047 1 97.5 131 LEU A N 1
ATOM 1050 C CA . LEU A 1 131 ? 1.753 -17.312 -16.219 1 97.5 131 LEU A CA 1
ATOM 1051 C C . LEU A 1 131 ? 2.365 -18.422 -17.062 1 97.5 131 LEU A C 1
ATOM 1053 O O . LEU A 1 131 ? 3.316 -19.078 -16.641 1 97.5 131 LEU A O 1
ATOM 1057 N N . LEU A 1 132 ? 1.844 -18.578 -18.219 1 97.94 132 LEU A N 1
ATOM 1058 C CA . LEU A 1 132 ? 2.365 -19.609 -19.109 1 97.94 132 LEU A CA 1
ATOM 1059 C C . LEU A 1 132 ? 3.809 -19.312 -19.5 1 97.94 132 LEU A C 1
ATOM 1061 O O . LEU A 1 132 ? 4.652 -20.203 -19.516 1 97.94 132 LEU A O 1
ATOM 1065 N N . VAL A 1 133 ? 4.039 -18.078 -19.766 1 97.81 133 VAL A N 1
ATOM 1066 C CA . VAL A 1 133 ? 5.395 -17.688 -20.125 1 97.81 133 VAL A CA 1
ATOM 1067 C C . VAL A 1 133 ? 6.324 -17.859 -18.938 1 97.81 133 VAL A C 1
ATOM 1069 O O . VAL A 1 133 ? 7.457 -18.328 -19.078 1 97.81 133 VAL A O 1
ATOM 1072 N N . SER A 1 134 ? 5.867 -17.531 -17.781 1 96.31 134 SER A N 1
ATOM 1073 C CA . SER A 1 134 ? 6.664 -17.688 -16.562 1 96.31 134 SER A CA 1
ATOM 1074 C C . SER A 1 134 ? 6.973 -19.156 -16.297 1 96.31 134 SER A C 1
ATOM 1076 O O . SER A 1 134 ? 8.078 -19.5 -15.883 1 96.31 134 SER A O 1
ATOM 1078 N N . LEU A 1 135 ? 6.012 -19.969 -16.578 1 96.62 135 LEU A N 1
ATOM 1079 C CA . LEU A 1 135 ? 6.223 -21.391 -16.406 1 96.62 135 LEU A CA 1
ATOM 1080 C C . LEU A 1 135 ? 7.234 -21.922 -17.422 1 96.62 135 LEU A C 1
ATOM 1082 O O . LEU A 1 135 ? 8.062 -22.781 -17.094 1 96.62 135 LEU A O 1
ATOM 1086 N N . THR A 1 136 ? 7.188 -21.406 -18.594 1 96.75 136 THR A N 1
ATOM 1087 C CA . THR A 1 136 ? 8.156 -21.781 -19.625 1 96.75 136 THR A CA 1
ATOM 1088 C C . THR A 1 136 ? 9.57 -21.391 -19.203 1 96.75 136 THR A C 1
ATOM 1090 O O . THR A 1 136 ? 10.516 -22.156 -19.375 1 96.75 136 THR A O 1
ATOM 1093 N N . ARG A 1 137 ? 9.625 -20.234 -18.672 1 95.56 137 ARG A N 1
ATOM 1094 C CA . ARG A 1 137 ? 10.914 -19.781 -18.156 1 95.56 137 ARG A CA 1
ATOM 1095 C C . ARG A 1 137 ? 11.422 -20.703 -17.047 1 95.56 137 ARG A C 1
ATOM 1097 O O . ARG A 1 137 ? 12.602 -21.047 -17.031 1 95.56 137 ARG A O 1
ATOM 1104 N N . ASP A 1 138 ? 10.586 -21.109 -16.156 1 95.38 138 ASP A N 1
ATOM 1105 C CA . ASP A 1 138 ? 10.953 -22.016 -15.062 1 95.38 138 ASP A CA 1
ATOM 1106 C C . ASP A 1 138 ? 11.414 -23.359 -15.602 1 95.38 138 ASP A C 1
ATOM 1108 O O . ASP A 1 138 ? 12.398 -23.922 -15.125 1 95.38 138 ASP A O 1
ATOM 1112 N N . VAL A 1 139 ? 10.727 -23.859 -16.578 1 94.94 139 VAL A N 1
ATOM 1113 C CA . VAL A 1 139 ? 11.078 -25.125 -17.188 1 94.94 139 VAL A CA 1
ATOM 1114 C C . VAL A 1 139 ? 12.422 -25.016 -17.906 1 94.94 139 VAL A C 1
ATOM 1116 O O . VAL A 1 139 ? 13.258 -25.922 -17.812 1 94.94 139 VAL A O 1
ATOM 1119 N N . TYR A 1 140 ? 12.602 -23.906 -18.547 1 94.5 140 TYR A N 1
ATOM 1120 C CA . TYR A 1 140 ? 13.875 -23.656 -19.219 1 94.5 140 TYR A CA 1
ATOM 1121 C C . TYR A 1 140 ? 15.023 -23.672 -18.203 1 94.5 140 TYR A C 1
ATOM 1123 O O . TYR A 1 140 ? 16.047 -24.328 -18.438 1 94.5 140 TYR A O 1
ATOM 1131 N N . GLU A 1 141 ? 14.852 -23 -17.172 1 92.94 141 GLU A N 1
ATOM 1132 C CA . GLU A 1 141 ? 15.875 -22.969 -16.125 1 92.94 141 GLU A CA 1
ATOM 1133 C C . GLU A 1 141 ? 16.094 -24.344 -15.523 1 92.94 141 GLU A C 1
ATOM 1135 O O . GLU A 1 141 ? 17.219 -24.719 -15.203 1 92.94 141 GLU A O 1
ATOM 1140 N N . LEU A 1 142 ? 15.07 -25.062 -15.336 1 93 142 LEU A N 1
ATOM 1141 C CA . LEU A 1 142 ? 15.172 -26.438 -14.828 1 93 142 LEU A CA 1
ATOM 1142 C C . LEU A 1 142 ? 15.992 -27.312 -15.766 1 93 142 LEU A C 1
ATOM 1144 O O . LEU A 1 142 ? 16.844 -28.062 -15.312 1 93 142 LEU A O 1
ATOM 1148 N N . CYS A 1 143 ? 15.766 -27.156 -17.031 1 92.62 143 CYS A N 1
ATOM 1149 C CA . CYS A 1 143 ? 16.5 -27.938 -18.016 1 92.62 143 CYS A CA 1
ATOM 1150 C C . CYS A 1 143 ? 17.969 -27.562 -18.016 1 92.62 143 CYS A C 1
ATOM 1152 O O . CYS A 1 143 ? 18.828 -28.438 -18.141 1 92.62 143 CYS A O 1
ATOM 1154 N N . LEU A 1 144 ? 18.234 -26.312 -17.875 1 90.44 144 LEU A N 1
ATOM 1155 C CA . LEU A 1 144 ? 19.609 -25.859 -17.828 1 90.44 144 LEU A CA 1
ATOM 1156 C C . LEU A 1 144 ? 20.328 -26.453 -16.609 1 90.44 144 LEU A C 1
ATOM 1158 O O . LEU A 1 144 ? 21.484 -26.891 -16.719 1 90.44 144 LEU A O 1
ATOM 1162 N N . LEU A 1 145 ? 19.641 -26.531 -15.516 1 90.62 145 LEU A N 1
ATOM 1163 C CA . LEU A 1 145 ? 20.234 -27.047 -14.281 1 90.62 145 LEU A CA 1
ATOM 1164 C C . LEU A 1 145 ? 20.406 -28.562 -14.336 1 90.62 145 LEU A C 1
ATOM 1166 O O . LEU A 1 145 ? 21.375 -29.094 -13.805 1 90.62 145 LEU A O 1
ATOM 1170 N N . MET A 1 146 ? 19.484 -29.188 -14.969 1 90.12 146 MET A N 1
ATOM 1171 C CA . MET A 1 146 ? 19.578 -30.625 -15.141 1 90.12 146 MET A CA 1
ATOM 1172 C C . MET A 1 146 ? 20.766 -30.984 -16.031 1 90.12 146 MET A C 1
ATOM 1174 O O . MET A 1 146 ? 21.484 -31.953 -15.75 1 90.12 146 MET A O 1
ATOM 1178 N N . ASP A 1 147 ? 20.953 -30.203 -17.047 1 89 147 ASP A N 1
ATOM 1179 C CA . ASP A 1 147 ? 22.078 -30.422 -17.953 1 89 147 ASP A CA 1
ATOM 1180 C C . ASP A 1 147 ? 23.406 -30.172 -17.234 1 89 147 ASP A C 1
ATOM 1182 O O . ASP A 1 147 ? 24.375 -30.906 -17.438 1 89 147 ASP A O 1
ATOM 1186 N N . SER A 1 148 ? 23.406 -29.188 -16.453 1 86.69 148 SER A N 1
ATOM 1187 C CA . SER A 1 148 ? 24.625 -28.875 -15.695 1 86.69 148 SER A CA 1
ATOM 1188 C C . SER A 1 148 ? 24.938 -29.969 -14.68 1 86.69 148 SER A C 1
ATOM 1190 O O . SER A 1 148 ? 26.094 -30.328 -14.484 1 86.69 148 SER A O 1
ATOM 1192 N N . ASP A 1 149 ? 23.906 -30.484 -14.07 1 83.44 149 ASP A N 1
ATOM 1193 C CA . ASP A 1 149 ? 24.062 -31.547 -13.094 1 83.44 149 ASP A CA 1
ATOM 1194 C C . ASP A 1 149 ? 24.547 -32.844 -13.758 1 83.44 149 ASP A C 1
ATOM 1196 O O . ASP A 1 149 ? 25.391 -33.562 -13.211 1 83.44 149 ASP A O 1
ATOM 1200 N N . ALA A 1 150 ? 24.047 -33.094 -14.914 1 79.25 150 ALA A N 1
ATOM 1201 C CA . ALA A 1 150 ? 24.453 -34.281 -15.672 1 79.25 150 ALA A CA 1
ATOM 1202 C C . ALA A 1 150 ? 25.906 -34.156 -16.109 1 79.25 150 ALA A C 1
ATOM 1204 O O . ALA A 1 150 ? 26.641 -35.156 -16.078 1 79.25 150 ALA A O 1
ATOM 1205 N N . ARG A 1 151 ? 26.25 -33 -16.438 1 83.25 151 ARG A N 1
ATOM 1206 C CA . ARG A 1 151 ? 27.641 -32.781 -16.859 1 83.25 151 ARG A CA 1
ATOM 1207 C C . ARG A 1 151 ? 28.578 -32.938 -15.672 1 83.25 151 ARG A C 1
ATOM 1209 O O . ARG A 1 151 ? 29.672 -33.5 -15.812 1 83.25 151 ARG A O 1
ATOM 1216 N N . TYR A 1 152 ? 28.062 -32.469 -14.57 1 76.38 152 TYR A N 1
ATOM 1217 C CA . TYR A 1 152 ? 28.891 -32.562 -13.359 1 76.38 152 TYR A CA 1
ATOM 1218 C C . TYR A 1 152 ? 29.047 -34 -12.914 1 76.38 152 TYR A C 1
ATOM 1220 O O . TYR A 1 152 ? 30.141 -34.406 -12.539 1 76.38 152 TYR A O 1
ATOM 1228 N N . GLN A 1 153 ? 28.078 -34.781 -13.047 1 77.06 153 GLN A N 1
ATOM 1229 C CA . GLN A 1 153 ? 28.109 -36.188 -12.656 1 77.06 153 GLN A CA 1
ATOM 1230 C C . GLN A 1 153 ? 28.938 -37.031 -13.633 1 77.06 153 GLN A C 1
ATOM 1232 O O . GLN A 1 153 ? 29.656 -37.938 -13.219 1 77.06 153 GLN A O 1
ATOM 1237 N N . SER A 1 154 ? 28.812 -36.594 -14.828 1 78.19 154 SER A N 1
ATOM 1238 C CA . SER A 1 154 ? 29.594 -37.281 -15.836 1 78.19 154 SER A CA 1
ATOM 1239 C C . SER A 1 154 ? 31.078 -36.969 -15.695 1 78.19 154 SER A C 1
ATOM 1241 O O . SER A 1 154 ? 31.938 -37.844 -15.898 1 78.19 154 SER A O 1
ATOM 1243 N N . ALA A 1 155 ? 31.391 -35.781 -15.273 1 75.5 155 ALA A N 1
ATOM 1244 C CA . ALA A 1 155 ? 32.781 -35.375 -15.062 1 75.5 155 ALA A CA 1
ATOM 1245 C C . ALA A 1 155 ? 33.375 -36.062 -13.828 1 75.5 155 ALA A C 1
ATOM 1247 O O . ALA A 1 155 ? 34.562 -36.375 -13.805 1 75.5 155 ALA A O 1
ATOM 1248 N N . LYS A 1 156 ? 32.594 -36.25 -12.945 1 74 156 LYS A N 1
ATOM 1249 C CA . LYS A 1 156 ? 33.062 -36.844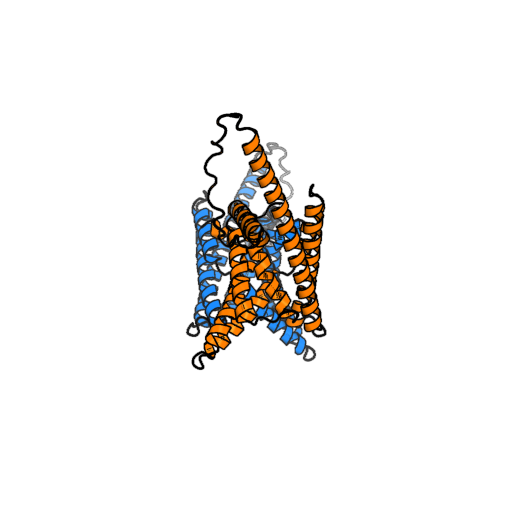 -11.719 1 74 156 LYS A CA 1
ATOM 1250 C C . LYS A 1 156 ? 33.344 -38.344 -11.922 1 74 156 LYS A C 1
ATOM 1252 O O . LYS A 1 156 ? 34.25 -38.906 -11.32 1 74 156 LYS A O 1
ATOM 1257 N N . THR A 1 157 ? 32.594 -38.906 -12.711 1 73.31 157 THR A N 1
ATOM 1258 C CA . THR A 1 157 ? 32.75 -40.344 -13.008 1 73.31 157 THR A CA 1
ATOM 1259 C C . THR A 1 157 ? 33.938 -40.562 -13.922 1 73.31 157 THR A C 1
ATOM 1261 O O . THR A 1 157 ? 34.656 -41.562 -13.781 1 73.31 157 THR A O 1
ATOM 1264 N N . SER A 1 158 ? 34.219 -39.625 -14.656 1 74.25 158 SER A N 1
ATOM 1265 C CA . SER A 1 158 ? 35.375 -39.781 -15.555 1 74.25 158 SER A CA 1
ATOM 1266 C C . SER A 1 158 ? 36.688 -39.5 -14.828 1 74.25 158 SER A C 1
ATOM 1268 O O . SER A 1 158 ? 37.719 -40.062 -15.195 1 74.25 158 SER A O 1
ATOM 1270 N N . SER A 1 159 ? 36.812 -38.5 -13.891 1 64.75 159 SER A N 1
ATOM 1271 C CA . SER A 1 159 ? 38.062 -38.156 -13.227 1 64.75 159 SER A CA 1
ATOM 1272 C C . SER A 1 159 ? 38.469 -39.219 -12.203 1 64.75 159 SER A C 1
ATOM 1274 O O . SER A 1 159 ? 39.562 -39.156 -11.641 1 64.75 159 SER A O 1
ATOM 1276 N N . SER A 1 160 ? 37.688 -39.906 -11.578 1 55.84 160 SER A N 1
ATOM 1277 C CA . SER A 1 160 ? 38.188 -40.969 -10.719 1 55.84 160 SER A CA 1
ATOM 1278 C C . SER A 1 160 ? 39.031 -41.969 -11.516 1 55.84 160 SER A C 1
ATOM 1280 O O . SER A 1 160 ? 38.531 -42.625 -12.438 1 55.84 160 SER A O 1
ATOM 1282 N N . PRO A 1 161 ? 40.406 -41.562 -11.57 1 50.41 161 PRO A N 1
ATOM 1283 C CA . PRO A 1 161 ? 41.375 -42.344 -12.32 1 50.41 161 PRO A CA 1
ATOM 1284 C C . PRO A 1 161 ? 41.281 -43.844 -12.008 1 50.41 161 PRO A C 1
ATOM 1286 O O . PRO A 1 161 ? 42.031 -44.656 -12.539 1 50.41 161 PRO A O 1
ATOM 1289 N N . ASN A 1 162 ? 41.031 -44.125 -10.602 1 45.03 162 ASN A N 1
ATOM 1290 C CA . ASN A 1 162 ? 41.469 -45.5 -10.352 1 45.03 162 ASN A CA 1
ATOM 1291 C C . ASN A 1 162 ? 40.781 -46.5 -11.281 1 45.03 162 ASN A C 1
ATOM 1293 O O . ASN A 1 162 ? 39.562 -46.656 -11.234 1 45.03 162 ASN A O 1
ATOM 1297 N N . PRO A 1 163 ? 41.406 -46.812 -12.438 1 45.72 163 PRO A N 1
ATOM 1298 C CA . PRO A 1 163 ? 41 -47.906 -13.336 1 45.72 163 PRO A CA 1
ATOM 1299 C C . PRO A 1 163 ? 40.656 -49.188 -12.586 1 45.72 163 PRO A C 1
ATOM 1301 O O . PRO A 1 163 ? 40.531 -50.25 -13.195 1 45.72 163 PRO A O 1
ATOM 1304 N N . SER A 1 164 ? 41 -49.156 -11.133 1 40.06 164 SER A N 1
ATOM 1305 C CA . SER A 1 164 ? 41.312 -50.5 -10.742 1 40.06 164 SER A CA 1
ATOM 1306 C C . SER A 1 164 ? 40.312 -51.5 -11.281 1 40.06 164 SER A C 1
ATOM 1308 O O . SER A 1 164 ? 40.656 -52.469 -11.953 1 40.06 164 SER A O 1
ATOM 1310 N N . HIS A 1 165 ? 39.844 -52.438 -10.281 1 37.62 165 HIS A N 1
ATOM 1311 C CA . HIS A 1 165 ? 39.594 -53.875 -10.297 1 37.62 165 HIS A CA 1
ATOM 1312 C C . HIS A 1 165 ? 38.344 -54.188 -11.102 1 37.62 165 HIS A C 1
ATOM 1314 O O . HIS A 1 165 ? 37.344 -53.469 -11.047 1 37.62 165 HIS A O 1
ATOM 1320 N N . ASP A 1 166 ? 38.5 -54.938 -12.234 1 39.88 166 ASP A N 1
ATOM 1321 C CA . ASP A 1 166 ? 37.594 -55.719 -13.055 1 39.88 166 ASP A CA 1
ATOM 1322 C C . ASP A 1 166 ? 36.5 -56.375 -12.211 1 39.88 166 ASP A C 1
ATOM 1324 O O . ASP A 1 166 ? 36.812 -57.125 -11.258 1 39.88 166 ASP A O 1
ATOM 1328 N N . PRO A 1 167 ? 35.469 -55.75 -11.727 1 40.62 167 PRO A N 1
ATOM 1329 C CA . PRO A 1 167 ? 34.594 -56.656 -10.969 1 40.62 167 PRO A CA 1
ATOM 1330 C C . PRO A 1 167 ? 34.5 -58.031 -11.594 1 40.62 167 PRO A C 1
ATOM 1332 O O . PRO A 1 167 ? 34.656 -58.188 -12.805 1 40.62 167 PRO A O 1
ATOM 1335 N N . PRO A 1 168 ? 34.969 -59.094 -10.898 1 37.72 168 PRO A N 1
ATOM 1336 C CA . PRO A 1 168 ? 34.875 -60.438 -11.445 1 37.72 168 PRO A CA 1
ATOM 1337 C C . PRO A 1 168 ? 33.625 -60.688 -12.281 1 37.72 168 PRO A C 1
ATOM 1339 O O . PRO A 1 168 ? 32.594 -60 -12.07 1 37.72 168 PRO A O 1
ATOM 1342 N N . ALA A 1 169 ? 33.75 -61.25 -13.523 1 39.19 169 ALA A N 1
ATOM 1343 C CA . ALA A 1 169 ? 32.875 -61.75 -14.57 1 39.19 169 ALA A CA 1
ATOM 1344 C C . ALA A 1 169 ? 31.703 -62.531 -13.984 1 39.19 169 ALA A C 1
ATOM 1346 O O . ALA A 1 169 ? 30.859 -63.062 -14.719 1 39.19 169 ALA A O 1
ATOM 1347 N N . ASP A 1 170 ? 31.969 -63.062 -12.672 1 33.16 170 ASP A N 1
ATOM 1348 C CA . ASP A 1 170 ? 31.156 -64.25 -12.516 1 33.16 170 ASP A CA 1
ATOM 1349 C C . ASP A 1 170 ? 29.672 -63.938 -12.641 1 33.16 170 ASP A C 1
ATOM 1351 O O . ASP A 1 170 ? 28.844 -64.812 -12.875 1 33.16 170 ASP A O 1
ATOM 1355 N N . CYS A 1 171 ? 29.188 -63.062 -11.633 1 32.69 171 CYS A N 1
ATOM 1356 C CA . CYS A 1 171 ? 27.844 -63.531 -11.352 1 32.69 171 CYS A CA 1
ATOM 1357 C C . CYS A 1 171 ? 26.953 -63.438 -12.594 1 32.69 171 CYS A C 1
ATOM 1359 O O . CYS A 1 171 ? 26.812 -62.344 -13.18 1 32.69 171 CYS A O 1
ATOM 1361 N N . LEU A 1 172 ? 26.891 -64.438 -13.422 1 30.23 172 LEU A N 1
ATOM 1362 C CA . LEU A 1 172 ? 25.891 -64.875 -14.383 1 30.23 172 LEU A CA 1
ATOM 1363 C C . LEU A 1 172 ? 24.516 -64.312 -14.031 1 30.23 172 LEU A C 1
ATOM 1365 O O . LEU A 1 172 ? 24.078 -64.375 -12.883 1 30.23 172 LEU A O 1
ATOM 1369 N N . SER A 1 173 ? 24.016 -63.344 -14.812 1 33.28 173 SER A N 1
ATOM 1370 C CA . SER A 1 173 ? 22.734 -62.656 -14.992 1 33.28 173 SER A CA 1
ATOM 1371 C C . SER A 1 173 ? 21.578 -63.656 -14.906 1 33.28 173 SER A C 1
ATOM 1373 O O . SER A 1 173 ? 21.359 -64.438 -15.82 1 33.28 173 SER A O 1
ATOM 1375 N N . SER A 1 174 ? 21.516 -64.5 -13.766 1 36.06 174 SER A N 1
ATOM 1376 C CA . SER A 1 174 ? 20.188 -65.062 -13.945 1 36.06 174 SER A CA 1
ATOM 1377 C C . SER A 1 174 ? 19.188 -64.062 -14.438 1 36.06 174 SER A C 1
ATOM 1379 O O . SER A 1 174 ? 19.219 -62.875 -14.031 1 36.06 174 SER A O 1
ATOM 1381 N N . PRO A 1 175 ? 18.672 -64.25 -15.719 1 37.06 175 PRO A N 1
ATOM 1382 C CA . PRO A 1 175 ? 17.578 -63.438 -16.25 1 37.06 175 PRO A CA 1
ATOM 1383 C C . PRO A 1 175 ? 16.484 -63.156 -15.211 1 37.06 175 PRO A C 1
ATOM 1385 O O . PRO A 1 175 ? 15.766 -64.062 -14.812 1 37.06 175 PRO A O 1
ATOM 1388 N N . ILE A 1 176 ? 16.891 -63.031 -13.914 1 36.53 176 ILE A N 1
ATOM 1389 C CA . ILE A 1 176 ? 15.656 -62.781 -13.18 1 36.53 176 ILE A CA 1
ATOM 1390 C C . ILE A 1 176 ? 14.758 -61.844 -13.984 1 36.53 176 ILE A C 1
ATOM 1392 O O . ILE A 1 176 ? 15.188 -60.781 -14.391 1 36.53 176 ILE A O 1
ATOM 1396 N N . THR A 1 177 ? 13.867 -62.406 -14.734 1 37.5 177 THR A N 1
ATOM 1397 C CA . THR A 1 177 ? 12.633 -61.906 -15.336 1 37.5 177 THR A CA 1
ATOM 1398 C C . THR A 1 177 ? 11.992 -60.844 -14.445 1 37.5 177 THR A C 1
ATOM 1400 O O . THR A 1 177 ? 11.07 -61.125 -13.688 1 37.5 177 THR A O 1
ATOM 1403 N N . SER A 1 178 ? 12.641 -60.531 -13.281 1 41.22 178 SER A N 1
ATOM 1404 C CA . SER A 1 178 ? 11.734 -59.562 -12.656 1 41.22 178 SER A CA 1
ATOM 1405 C C . SER A 1 178 ? 11.188 -58.562 -13.68 1 41.22 178 SER A C 1
ATOM 1407 O O . SER A 1 178 ? 11.883 -58.219 -14.633 1 41.22 178 SER A O 1
ATOM 1409 N N . SER A 1 179 ? 9.945 -58.594 -13.867 1 42.19 179 SER A N 1
ATOM 1410 C CA . SER A 1 179 ? 9.172 -57.625 -14.648 1 42.19 179 SER A CA 1
ATOM 1411 C C . SER A 1 179 ? 9.797 -56.25 -14.594 1 42.19 179 SER A C 1
ATOM 1413 O O . SER A 1 179 ? 9.766 -55.594 -13.555 1 42.19 179 SER A O 1
ATOM 1415 N N . ARG A 1 180 ? 11.031 -56.062 -15.039 1 48.03 180 ARG A N 1
ATOM 1416 C CA . ARG A 1 180 ? 11.625 -54.75 -15.25 1 48.03 180 ARG A CA 1
ATOM 1417 C C . ARG A 1 180 ? 10.562 -53.719 -15.656 1 48.03 180 ARG A C 1
ATOM 1419 O O . ARG A 1 180 ? 9.836 -53.906 -16.625 1 48.03 180 ARG A O 1
ATOM 1426 N N . PRO A 1 181 ? 9.906 -53 -14.781 1 55.38 181 PRO A N 1
ATOM 1427 C CA . PRO A 1 181 ? 9.016 -52.031 -15.406 1 55.38 181 PRO A CA 1
ATOM 1428 C C . PRO A 1 181 ? 9.547 -51.531 -16.75 1 55.38 181 PRO A C 1
ATOM 1430 O O . PRO A 1 181 ? 10.758 -51.562 -16.984 1 55.38 181 PRO A O 1
ATOM 1433 N N . PRO A 1 182 ? 8.664 -51.5 -17.844 1 62.25 182 PRO A N 1
ATOM 1434 C CA . PRO A 1 182 ? 9.133 -51.062 -19.156 1 62.25 182 PRO A CA 1
ATOM 1435 C C . PRO A 1 182 ? 10.195 -49.969 -19.078 1 62.25 182 PRO A C 1
ATOM 1437 O O . PRO A 1 182 ? 10.211 -49.188 -18.109 1 62.25 182 PRO A O 1
ATOM 1440 N N . LEU A 1 183 ? 11.461 -50.281 -19.672 1 68 183 LEU A N 1
ATOM 1441 C CA . LEU A 1 183 ? 12.602 -49.406 -19.844 1 68 183 LEU A CA 1
ATOM 1442 C C . LEU A 1 183 ? 12.164 -47.938 -19.797 1 68 183 LEU A C 1
ATOM 1444 O O . LEU A 1 183 ? 12.852 -47.094 -19.203 1 68 183 LEU A O 1
ATOM 1448 N N . MET A 1 184 ? 10.969 -47.812 -20.25 1 81.06 184 MET A N 1
ATOM 1449 C CA . MET A 1 184 ? 10.43 -46.438 -20.281 1 81.06 184 MET A CA 1
ATOM 1450 C C . MET A 1 184 ? 10.102 -45.969 -18.875 1 81.06 184 MET A C 1
ATOM 1452 O O . MET A 1 184 ? 10.336 -44.781 -18.547 1 81.06 184 MET A O 1
ATOM 1456 N N . TRP A 1 185 ? 9.539 -46.875 -18.094 1 81.06 185 TRP A N 1
ATOM 1457 C CA . TRP A 1 185 ? 9.148 -46.469 -16.734 1 81.06 185 TRP A CA 1
ATOM 1458 C C . TRP A 1 185 ? 10.375 -46.188 -15.883 1 81.06 185 TRP A C 1
ATOM 1460 O O . TRP A 1 185 ? 10.383 -45.25 -15.086 1 81.06 185 TRP A O 1
ATOM 1470 N N . ALA A 1 186 ? 11.422 -47.031 -16.031 1 80.94 186 ALA A N 1
ATOM 1471 C CA . ALA A 1 186 ? 12.664 -46.781 -15.305 1 80.94 186 ALA A CA 1
ATOM 1472 C C . ALA A 1 186 ? 13.289 -45.469 -15.695 1 80.94 186 ALA A C 1
ATOM 1474 O O . ALA A 1 186 ? 13.805 -44.719 -14.836 1 80.94 186 ALA A O 1
ATOM 1475 N N . TRP A 1 187 ? 13.234 -45.219 -16.984 1 81.81 187 TRP A N 1
ATOM 1476 C CA . TRP A 1 187 ? 13.742 -43.938 -17.484 1 81.81 187 TRP A CA 1
ATOM 1477 C C . TRP A 1 187 ? 12.961 -42.781 -16.875 1 81.81 187 TRP A C 1
ATOM 1479 O O . TRP A 1 187 ? 13.555 -41.781 -16.422 1 81.81 187 TRP A O 1
ATOM 1489 N N . LEU A 1 188 ? 11.695 -42.875 -16.812 1 84.81 188 LEU A N 1
ATOM 1490 C CA . LEU A 1 188 ? 10.828 -41.844 -16.281 1 84.81 188 LEU A CA 1
ATOM 1491 C C . LEU A 1 188 ? 11.078 -41.625 -14.789 1 84.81 188 LEU A C 1
ATOM 1493 O O . LEU A 1 188 ? 11.102 -40.5 -14.312 1 84.81 188 LEU A O 1
ATOM 1497 N N . LEU A 1 189 ? 11.258 -42.656 -14.18 1 85.88 189 LEU A N 1
ATOM 1498 C CA . LEU A 1 189 ? 11.492 -42.594 -12.742 1 85.88 189 LEU A CA 1
ATOM 1499 C C . LEU A 1 189 ? 12.836 -41.938 -12.445 1 85.88 189 LEU A C 1
ATOM 1501 O O . LEU A 1 189 ? 12.945 -41.125 -11.508 1 85.88 189 LEU A O 1
ATOM 1505 N N . ARG A 1 190 ? 13.805 -42.375 -13.211 1 83.06 190 ARG A N 1
ATOM 1506 C CA . ARG A 1 190 ? 15.125 -41.75 -13.031 1 83.06 190 ARG A CA 1
ATOM 1507 C C . ARG A 1 190 ? 15.07 -40.25 -13.289 1 83.06 190 ARG A C 1
ATOM 1509 O O . ARG A 1 190 ? 15.633 -39.469 -12.523 1 83.06 190 ARG A O 1
ATOM 1516 N N . HIS A 1 191 ? 14.398 -39.938 -14.359 1 84.38 191 HIS A N 1
ATOM 1517 C CA . HIS A 1 191 ? 14.266 -38.531 -14.703 1 84.38 191 HIS A CA 1
ATOM 1518 C C . HIS A 1 191 ? 13.477 -37.781 -13.641 1 84.38 191 HIS A C 1
ATOM 1520 O O . HIS A 1 191 ? 13.828 -36.656 -13.289 1 84.38 191 HIS A O 1
ATOM 1526 N N . PHE A 1 192 ? 12.508 -38.406 -13.141 1 89 192 PHE A N 1
ATOM 1527 C CA . PHE A 1 192 ? 11.688 -37.781 -12.094 1 89 192 PHE A CA 1
ATOM 1528 C C . PHE A 1 192 ? 12.508 -37.562 -10.836 1 89 192 PHE A C 1
ATOM 1530 O O . PHE A 1 192 ? 12.406 -36.5 -10.203 1 89 192 PHE A O 1
ATOM 1537 N N . ARG A 1 193 ? 13.305 -38.438 -10.531 1 88.31 193 ARG A N 1
ATOM 1538 C CA . ARG A 1 193 ? 14.172 -38.312 -9.367 1 88.31 193 ARG A CA 1
ATOM 1539 C C . ARG A 1 193 ? 15.188 -37.188 -9.578 1 88.31 193 ARG A C 1
ATOM 1541 O O . ARG A 1 193 ? 15.5 -36.438 -8.641 1 88.31 193 ARG A O 1
ATOM 1548 N N . GLN A 1 194 ? 15.703 -37.156 -10.711 1 89.62 194 GLN A N 1
ATOM 1549 C CA . GLN A 1 194 ? 16.656 -36.094 -11.023 1 89.62 194 GLN A CA 1
ATOM 1550 C C . GLN A 1 194 ? 16.016 -34.719 -10.891 1 89.62 194 GLN A C 1
ATOM 1552 O O . GLN A 1 194 ? 16.625 -33.812 -10.344 1 89.62 194 GLN A O 1
ATOM 1557 N N . VAL A 1 195 ? 14.852 -34.594 -11.391 1 91.06 195 VAL A N 1
ATOM 1558 C CA . VAL A 1 195 ? 14.117 -33.344 -11.32 1 91.06 195 VAL A CA 1
ATOM 1559 C C . VAL A 1 195 ? 13.914 -32.938 -9.859 1 91.06 195 VAL A C 1
ATOM 1561 O O . VAL A 1 195 ? 14.148 -31.781 -9.484 1 91.06 195 VAL A O 1
ATOM 1564 N N . ILE A 1 196 ? 13.539 -33.812 -9.055 1 91.31 196 ILE A N 1
ATOM 1565 C CA . ILE A 1 196 ? 13.281 -33.531 -7.641 1 91.31 196 ILE A CA 1
ATOM 1566 C C . ILE A 1 196 ? 14.578 -33.125 -6.949 1 91.31 196 ILE A C 1
ATOM 1568 O O . ILE A 1 196 ? 14.578 -32.188 -6.137 1 91.31 196 ILE A O 1
ATOM 1572 N N . THR A 1 197 ? 15.609 -33.75 -7.273 1 89.75 197 THR A N 1
ATOM 1573 C CA . THR A 1 197 ? 16.891 -33.438 -6.664 1 89.75 197 THR A CA 1
ATOM 1574 C C . THR A 1 197 ? 17.344 -32.031 -7.039 1 89.75 197 THR A C 1
ATOM 1576 O O . THR A 1 197 ? 17.781 -31.25 -6.18 1 89.75 197 THR A O 1
ATOM 1579 N N . VAL A 1 198 ? 17.172 -31.75 -8.258 1 90.56 198 VAL A N 1
ATOM 1580 C CA . VAL A 1 198 ? 17.578 -30.422 -8.734 1 90.56 198 VAL A CA 1
ATOM 1581 C C . VAL A 1 198 ? 16.719 -29.344 -8.086 1 90.56 198 VAL A C 1
ATOM 1583 O O . VAL A 1 198 ? 17.219 -28.297 -7.68 1 90.56 198 VAL A O 1
ATOM 1586 N N . LEU A 1 199 ? 15.461 -29.609 -8.008 1 92.19 199 LEU A N 1
ATOM 1587 C CA . LEU A 1 199 ? 14.531 -28.641 -7.426 1 92.19 199 LEU A CA 1
ATOM 1588 C C . LEU A 1 199 ? 14.797 -28.469 -5.93 1 92.19 199 LEU A C 1
ATOM 1590 O O . LEU A 1 199 ? 14.711 -27.359 -5.402 1 92.19 199 LEU A O 1
ATOM 1594 N N . GLN A 1 200 ? 15.133 -29.516 -5.277 1 92.12 200 GLN A N 1
ATOM 1595 C CA . GLN A 1 200 ? 15.438 -29.453 -3.854 1 92.12 200 GLN A CA 1
ATOM 1596 C C . GLN A 1 200 ? 16.719 -28.656 -3.602 1 92.12 200 GLN A C 1
ATOM 1598 O O . GLN A 1 200 ? 16.859 -28.016 -2.561 1 92.12 200 GLN A O 1
ATOM 1603 N N . ASN A 1 201 ? 17.547 -28.688 -4.605 1 91.12 201 ASN A N 1
ATOM 1604 C CA . ASN A 1 201 ? 18.812 -27.969 -4.48 1 91.12 201 ASN A CA 1
ATOM 1605 C C . ASN A 1 201 ? 18.672 -26.516 -4.93 1 91.12 201 ASN A C 1
ATOM 1607 O O . ASN A 1 201 ? 19.594 -25.719 -4.742 1 91.12 201 ASN A O 1
ATOM 1611 N N . ASN A 1 202 ? 17.547 -26.203 -5.477 1 93.38 202 ASN A N 1
ATOM 1612 C CA . ASN A 1 202 ? 17.281 -24.828 -5.918 1 93.38 202 ASN A CA 1
ATOM 1613 C C . ASN A 1 202 ? 15.93 -24.344 -5.422 1 93.38 202 ASN A C 1
ATOM 1615 O O . ASN A 1 202 ? 14.969 -24.25 -6.195 1 93.38 202 ASN A O 1
ATOM 1619 N N . PRO A 1 203 ? 15.859 -23.891 -4.238 1 93.25 203 PRO A N 1
ATOM 1620 C CA . PRO A 1 203 ? 14.594 -23.516 -3.607 1 93.25 203 PRO A CA 1
ATOM 1621 C C . PRO A 1 203 ? 13.914 -22.344 -4.305 1 93.25 203 PRO A C 1
ATOM 1623 O O . PRO A 1 203 ? 12.688 -22.328 -4.445 1 93.25 203 PRO A O 1
ATOM 1626 N N . PRO A 1 204 ? 14.625 -21.359 -4.801 1 93.94 204 PRO A N 1
ATOM 1627 C CA . PRO A 1 204 ? 13.93 -20.281 -5.496 1 93.94 204 PRO A CA 1
ATOM 1628 C C . PRO A 1 204 ? 13.156 -20.766 -6.723 1 93.94 204 PRO A C 1
ATOM 1630 O O . PRO A 1 204 ? 12.039 -20.312 -6.973 1 93.94 204 PRO A O 1
ATOM 1633 N N . LEU A 1 205 ? 13.789 -21.609 -7.465 1 94.81 205 LEU A N 1
ATOM 1634 C CA . LEU A 1 205 ? 13.125 -22.156 -8.648 1 94.81 205 LEU A CA 1
ATOM 1635 C C . LEU A 1 205 ? 11.922 -23 -8.25 1 94.81 205 LEU A C 1
ATOM 1637 O O . LEU A 1 205 ? 10.875 -22.938 -8.898 1 94.81 205 LEU A O 1
ATOM 1641 N N . LEU A 1 206 ? 12.094 -23.828 -7.262 1 95.19 206 LEU A N 1
ATOM 1642 C CA . LEU A 1 206 ? 11.008 -24.672 -6.766 1 95.19 206 LEU A CA 1
ATOM 1643 C C . LEU A 1 206 ? 9.82 -23.812 -6.332 1 95.19 206 LEU A C 1
ATOM 1645 O O . LEU A 1 206 ? 8.68 -24.094 -6.691 1 95.19 206 LEU A O 1
ATOM 1649 N N . LEU A 1 207 ? 10.109 -22.828 -5.605 1 95.88 207 LEU A N 1
ATOM 1650 C CA . LEU A 1 207 ? 9.07 -21.938 -5.102 1 95.88 207 LEU A CA 1
ATOM 1651 C C . LEU A 1 207 ? 8.328 -21.25 -6.25 1 95.88 207 LEU A C 1
ATOM 1653 O O . LEU A 1 207 ? 7.098 -21.203 -6.254 1 95.88 207 LEU A O 1
ATOM 1657 N N . ASP A 1 208 ? 9.023 -20.734 -7.168 1 95.94 208 ASP A N 1
ATOM 1658 C CA . ASP A 1 208 ? 8.414 -20.047 -8.297 1 95.94 208 ASP A CA 1
ATOM 1659 C C . ASP A 1 208 ? 7.574 -21 -9.141 1 95.94 208 ASP A C 1
ATOM 1661 O O . ASP A 1 208 ? 6.48 -20.656 -9.586 1 95.94 208 ASP A O 1
ATOM 1665 N N . LEU A 1 209 ? 8.109 -22.125 -9.375 1 96.44 209 LEU A N 1
ATOM 1666 C CA . LEU A 1 209 ? 7.402 -23.141 -10.148 1 96.44 209 LEU A CA 1
ATOM 1667 C C . LEU A 1 209 ? 6.094 -23.531 -9.469 1 96.44 209 LEU A C 1
ATOM 1669 O O . LEU A 1 209 ? 5.047 -23.609 -10.117 1 96.44 209 LEU A O 1
ATOM 1673 N N . LEU A 1 210 ? 6.156 -23.812 -8.195 1 96.19 210 LEU A N 1
ATOM 1674 C CA . LEU A 1 210 ? 4.969 -24.172 -7.441 1 96.19 210 LEU A CA 1
ATOM 1675 C C . LEU A 1 210 ? 3.957 -23.031 -7.426 1 96.19 210 LEU A C 1
ATOM 1677 O O . LEU A 1 210 ? 2.758 -23.266 -7.605 1 96.19 210 LEU A O 1
ATOM 1681 N N . LYS A 1 211 ? 4.398 -21.891 -7.188 1 97.44 211 LYS A N 1
ATOM 1682 C CA . LYS A 1 211 ? 3.545 -20.703 -7.16 1 97.44 211 LYS A CA 1
ATOM 1683 C C . LYS A 1 211 ? 2.812 -20.516 -8.484 1 97.44 211 LYS A C 1
ATOM 1685 O O . LYS A 1 211 ? 1.587 -20.391 -8.516 1 97.44 211 LYS A O 1
ATOM 1690 N N . ASN A 1 212 ? 3.557 -20.531 -9.609 1 97.31 212 ASN A N 1
ATOM 1691 C CA . ASN A 1 212 ? 2.975 -20.328 -10.93 1 97.31 212 ASN A CA 1
ATOM 1692 C C . ASN A 1 212 ? 2.041 -21.484 -11.305 1 97.31 212 ASN A C 1
ATOM 1694 O O . ASN A 1 212 ? 1.016 -21.266 -11.953 1 97.31 212 ASN A O 1
ATOM 1698 N N . SER A 1 213 ? 2.396 -22.688 -10.891 1 97.12 213 SER A N 1
ATOM 1699 C CA . SER A 1 213 ? 1.552 -23.844 -11.164 1 97.12 213 SER A CA 1
ATOM 1700 C C . SER A 1 213 ? 0.212 -23.734 -10.445 1 97.12 213 SER A C 1
ATOM 1702 O O . SER A 1 213 ? -0.827 -24.094 -10.992 1 97.12 213 SER A O 1
ATOM 1704 N N . CYS A 1 214 ? 0.261 -23.219 -9.281 1 97.62 214 CYS A N 1
ATOM 1705 C CA . CYS A 1 214 ? -0.976 -23.016 -8.531 1 97.62 214 CYS A CA 1
ATOM 1706 C C . CYS A 1 214 ? -1.78 -21.859 -9.117 1 97.62 214 CYS A C 1
ATOM 1708 O O . CYS A 1 214 ? -3.006 -21.938 -9.219 1 97.62 214 CYS A O 1
ATOM 1710 N N . ASP A 1 215 ? -1.136 -20.859 -9.523 1 97.81 215 ASP A N 1
ATOM 1711 C CA . ASP A 1 215 ? -1.81 -19.656 -10 1 97.81 215 ASP A CA 1
ATOM 1712 C C . ASP A 1 215 ? -2.508 -19.906 -11.336 1 97.81 215 ASP A C 1
ATOM 1714 O O . ASP A 1 215 ? -3.473 -19.219 -11.68 1 97.81 215 ASP A O 1
ATOM 1718 N N . ILE A 1 216 ? -2.062 -20.875 -12.117 1 97.25 216 ILE A N 1
ATOM 1719 C CA . ILE A 1 216 ? -2.588 -21.094 -13.461 1 97.25 216 ILE A CA 1
ATOM 1720 C C . ILE A 1 216 ? -4.059 -21.5 -13.383 1 97.25 216 ILE A C 1
ATOM 1722 O O . ILE A 1 216 ? -4.836 -21.234 -14.297 1 97.25 216 ILE A O 1
ATOM 1726 N N . PHE A 1 217 ? -4.477 -22.078 -12.32 1 97.06 217 PHE A N 1
ATOM 1727 C CA . PHE A 1 217 ? -5.836 -22.594 -12.188 1 97.06 217 PHE A CA 1
ATOM 1728 C C . PHE A 1 217 ? -6.816 -21.453 -11.938 1 97.06 217 PHE A C 1
ATOM 1730 O O . PHE A 1 217 ? -8.023 -21.609 -12.156 1 97.06 217 PHE A O 1
ATOM 1737 N N . ILE A 1 218 ? -6.324 -20.359 -11.547 1 96.56 218 ILE A N 1
ATOM 1738 C CA . ILE A 1 218 ? -7.188 -19.219 -11.25 1 96.56 218 ILE A CA 1
ATOM 1739 C C . ILE A 1 218 ? -7.758 -18.656 -12.547 1 96.56 218 ILE A C 1
ATOM 1741 O O . ILE A 1 218 ? -8.977 -18.641 -12.742 1 96.56 218 ILE A O 1
ATOM 1745 N N . PRO A 1 219 ? -6.848 -18.234 -13.492 1 96.88 219 PRO A N 1
ATOM 1746 C CA . PRO A 1 219 ? -7.414 -17.75 -14.75 1 96.88 219 PRO A CA 1
ATOM 1747 C C . PRO A 1 219 ? -8.117 -18.844 -15.555 1 96.88 219 PRO A C 1
ATOM 1749 O O . PRO A 1 219 ? -9.086 -18.562 -16.266 1 96.88 219 PRO A O 1
ATOM 1752 N N . LEU A 1 220 ? -7.66 -20.062 -15.508 1 97.19 220 LEU A N 1
ATOM 1753 C CA . LEU A 1 220 ? -8.312 -21.141 -16.234 1 97.19 220 LEU A CA 1
ATOM 1754 C C . LEU A 1 220 ? -9.758 -21.312 -15.773 1 97.19 220 LEU A C 1
ATOM 1756 O O . LEU A 1 220 ? -10.648 -21.562 -16.578 1 97.19 220 LEU A O 1
ATOM 1760 N N . ASP A 1 221 ? -9.953 -21.172 -14.492 1 96.69 221 ASP A N 1
ATOM 1761 C CA . ASP A 1 221 ? -11.297 -21.266 -13.93 1 96.69 221 ASP A CA 1
ATOM 1762 C C . ASP A 1 221 ? -12.148 -20.062 -14.328 1 96.69 221 ASP A C 1
ATOM 1764 O O . ASP A 1 221 ? -13.289 -20.219 -14.758 1 96.69 221 ASP A O 1
ATOM 1768 N N . ARG A 1 222 ? -11.641 -18.906 -14.25 1 94.75 222 ARG A N 1
ATOM 1769 C CA . ARG A 1 222 ? -12.383 -17.672 -14.508 1 94.75 222 ARG A CA 1
ATOM 1770 C C . ARG A 1 222 ? -12.734 -17.547 -15.984 1 94.75 222 ARG A C 1
ATOM 1772 O O . ARG A 1 222 ? -13.766 -16.969 -16.344 1 94.75 222 ARG A O 1
ATOM 1779 N N . LEU A 1 223 ? -11.867 -18.047 -16.875 1 96.19 223 LEU A N 1
ATOM 1780 C CA . LEU A 1 223 ? -12.094 -17.984 -18.312 1 96.19 223 LEU A CA 1
ATOM 1781 C C . LEU A 1 223 ? -13.016 -19.109 -18.766 1 96.19 223 LEU A C 1
ATOM 1783 O O . LEU A 1 223 ? -13.469 -19.125 -19.906 1 96.19 223 LEU A O 1
ATOM 1787 N N . GLY A 1 224 ? -13.25 -20.062 -17.891 1 94.75 224 GLY A N 1
ATOM 1788 C CA . GLY A 1 224 ? -14.133 -21.172 -18.219 1 94.75 224 GLY A CA 1
ATOM 1789 C C . GLY A 1 224 ? -13.453 -22.25 -19.047 1 94.75 224 GLY A C 1
ATOM 1790 O O . GLY A 1 224 ? -14.125 -23.094 -19.625 1 94.75 224 GLY A O 1
ATOM 1791 N N . ILE A 1 225 ? -12.227 -22.172 -19.172 1 95.62 225 ILE A N 1
ATOM 1792 C CA . ILE A 1 225 ? -11.484 -23.172 -19.938 1 95.62 225 ILE A CA 1
ATOM 1793 C C . ILE A 1 225 ? -11.445 -24.484 -19.156 1 95.62 225 ILE A C 1
ATOM 1795 O O . ILE A 1 225 ? -11.688 -25.562 -19.719 1 95.62 225 ILE A O 1
ATOM 1799 N N . TYR A 1 226 ? -11.133 -24.391 -17.781 1 94.31 226 TYR A N 1
ATOM 1800 C CA . TYR A 1 226 ? -11.102 -25.531 -16.875 1 94.31 226 TYR A CA 1
ATOM 1801 C C . TYR A 1 226 ? -11.711 -25.172 -15.531 1 94.31 226 TYR A C 1
ATOM 1803 O O . TYR A 1 226 ? -10.984 -24.812 -14.594 1 94.31 226 TYR A O 1
ATOM 1811 N N . PRO A 1 227 ? -13 -25.328 -15.406 1 94.06 227 PRO A N 1
ATOM 1812 C CA . PRO A 1 227 ? -13.672 -24.969 -14.148 1 94.06 227 PRO A CA 1
ATOM 1813 C C . PRO A 1 227 ? -13.398 -25.969 -13.031 1 94.06 227 PRO A C 1
ATOM 1815 O O . PRO A 1 227 ? -13.672 -27.156 -13.18 1 94.06 227 PRO A O 1
ATOM 1818 N N . THR A 1 228 ? -12.711 -25.672 -12.016 1 92.25 228 THR A N 1
ATOM 1819 C CA . THR A 1 228 ? -12.359 -26.547 -10.891 1 92.25 228 THR A CA 1
ATOM 1820 C C . THR A 1 228 ? -13.234 -26.25 -9.68 1 92.25 228 THR A C 1
ATOM 1822 O O . THR A 1 228 ? -13.422 -27.109 -8.82 1 92.25 228 THR A O 1
ATOM 1825 N N . GLY A 1 229 ? -13.812 -25.047 -9.562 1 91.75 229 GLY A N 1
ATOM 1826 C CA . GLY A 1 229 ? -14.672 -24.688 -8.438 1 91.75 229 GLY A CA 1
ATOM 1827 C C . GLY A 1 229 ? -14.016 -23.734 -7.461 1 91.75 229 GLY A C 1
ATOM 1828 O O . GLY A 1 229 ? -12.789 -23.625 -7.43 1 91.75 229 GLY A O 1
ATOM 1829 N N . PRO A 1 230 ? -14.773 -23.125 -6.664 1 91.12 230 PRO A N 1
ATOM 1830 C CA . PRO A 1 230 ? -14.266 -22.094 -5.75 1 91.12 230 PRO A CA 1
ATOM 1831 C C . PRO A 1 230 ? -13.375 -22.688 -4.656 1 91.12 230 PRO A C 1
ATOM 1833 O O . PRO A 1 230 ? -12.445 -22.016 -4.191 1 91.12 230 PRO A O 1
ATOM 1836 N N . GLY A 1 231 ? -13.641 -23.859 -4.223 1 92.75 231 GLY A N 1
ATOM 1837 C CA . GLY A 1 231 ? -12.797 -24.484 -3.217 1 92.75 231 GLY A CA 1
ATOM 1838 C C . GLY A 1 231 ? -11.375 -24.719 -3.693 1 92.75 231 GLY A C 1
ATOM 1839 O O . GLY A 1 231 ? -10.414 -24.359 -3.012 1 92.75 231 GLY A O 1
ATOM 1840 N N . PHE A 1 232 ? -11.266 -25.328 -4.852 1 95.69 232 PHE A N 1
ATOM 1841 C CA . PHE A 1 232 ? -9.953 -25.609 -5.418 1 95.69 232 PHE A CA 1
ATOM 1842 C C . PHE A 1 232 ? -9.211 -24.328 -5.758 1 95.69 232 PHE A C 1
ATOM 1844 O O . PHE A 1 232 ? -8.023 -24.188 -5.473 1 95.69 232 PHE A O 1
ATOM 1851 N N . VAL A 1 233 ? -9.891 -23.375 -6.324 1 96.12 233 VAL A N 1
ATOM 1852 C CA . VAL A 1 233 ? -9.297 -22.078 -6.664 1 96.12 233 VAL A CA 1
ATOM 1853 C C . VAL A 1 233 ? -8.844 -21.375 -5.391 1 96.12 233 VAL A C 1
ATOM 1855 O O . VAL A 1 233 ? -7.762 -20.781 -5.355 1 96.12 233 VAL A O 1
ATOM 1858 N N . GLY A 1 234 ? -9.703 -21.422 -4.367 1 96.69 234 GLY A N 1
ATOM 1859 C CA . GLY A 1 234 ? -9.336 -20.844 -3.088 1 96.69 234 GLY A CA 1
ATOM 1860 C C . GLY A 1 234 ? -8.094 -21.469 -2.486 1 96.69 234 GLY A C 1
ATOM 1861 O O . GLY A 1 234 ? -7.219 -20.75 -1.979 1 96.69 234 GLY A O 1
ATOM 1862 N N . ALA A 1 235 ? -7.961 -22.734 -2.557 1 97.31 235 ALA A N 1
ATOM 1863 C CA . ALA A 1 235 ? -6.805 -23.438 -2.004 1 97.31 235 ALA A CA 1
ATOM 1864 C C . ALA A 1 235 ? -5.531 -23.094 -2.771 1 97.31 235 ALA A C 1
ATOM 1866 O O . ALA A 1 235 ? -4.488 -22.828 -2.17 1 97.31 235 ALA A O 1
ATOM 1867 N N . CYS A 1 236 ? -5.652 -23.109 -4.094 1 97.75 236 CYS A N 1
ATOM 1868 C CA . CYS A 1 236 ? -4.512 -22.75 -4.93 1 97.75 236 CYS A CA 1
ATOM 1869 C C . CYS A 1 236 ? -4.109 -21.297 -4.707 1 97.75 236 CYS A C 1
ATOM 1871 O O . CYS A 1 236 ? -2.922 -20.969 -4.645 1 97.75 236 CYS A O 1
ATOM 1873 N N . GLY A 1 237 ? -5.102 -20.453 -4.543 1 97.75 237 GLY A N 1
ATOM 1874 C CA . GLY A 1 237 ? -4.832 -19.047 -4.301 1 97.75 237 GLY A CA 1
ATOM 1875 C C . GLY A 1 237 ? -4.121 -18.797 -2.982 1 97.75 237 GLY A C 1
ATOM 1876 O O . GLY A 1 237 ? -3.16 -18.031 -2.928 1 97.75 237 GLY A O 1
ATOM 1877 N N . VAL A 1 238 ? -4.559 -19.438 -1.954 1 98.19 238 VAL A N 1
ATOM 1878 C CA . VAL A 1 238 ? -3.918 -19.297 -0.65 1 98.19 238 VAL A CA 1
ATOM 1879 C C . VAL A 1 238 ? -2.484 -19.812 -0.717 1 98.19 238 VAL A C 1
ATOM 1881 O O . VAL A 1 238 ? -1.553 -19.156 -0.254 1 98.19 238 VAL A O 1
ATOM 1884 N N . THR A 1 239 ? -2.34 -20.938 -1.322 1 97.94 239 THR A N 1
ATOM 1885 C CA . THR A 1 239 ? -1.023 -21.562 -1.404 1 97.94 239 THR A CA 1
ATOM 1886 C C . THR A 1 239 ? -0.047 -20.656 -2.164 1 97.94 239 THR A C 1
ATOM 1888 O O . THR A 1 239 ? 1.049 -20.375 -1.676 1 97.94 239 THR A O 1
ATOM 1891 N N . SER A 1 240 ? -0.456 -20.203 -3.32 1 97.88 240 SER A N 1
ATOM 1892 C CA . SER A 1 240 ? 0.437 -19.375 -4.125 1 97.88 240 SER A CA 1
ATOM 1893 C C . SER A 1 240 ? 0.732 -18.062 -3.428 1 97.88 240 SER A C 1
ATOM 1895 O O . SER A 1 240 ? 1.844 -17.531 -3.527 1 97.88 240 SER A O 1
ATOM 1897 N N . SER A 1 241 ? -0.221 -17.5 -2.695 1 97.88 241 SER A N 1
ATOM 1898 C CA . SER A 1 241 ? -0.009 -16.25 -1.975 1 97.88 241 SER A CA 1
ATOM 1899 C C . SER A 1 241 ? 0.99 -16.438 -0.837 1 97.88 241 SER A C 1
ATOM 1901 O O . SER A 1 241 ? 1.853 -15.578 -0.62 1 97.88 241 SER A O 1
ATOM 1903 N N . VAL A 1 242 ? 0.873 -17.516 -0.149 1 97.25 242 VAL A N 1
ATOM 1904 C CA . VAL A 1 242 ? 1.796 -17.797 0.946 1 97.25 242 VAL A CA 1
ATOM 1905 C C . VAL A 1 242 ? 3.211 -17.969 0.397 1 97.25 242 VAL A C 1
ATOM 1907 O O . VAL A 1 242 ? 4.176 -17.469 0.974 1 97.25 242 VAL A O 1
ATOM 1910 N N . LEU A 1 243 ? 3.311 -18.656 -0.708 1 96.31 243 LEU A N 1
ATOM 1911 C CA . LEU A 1 243 ? 4.613 -18.828 -1.342 1 96.31 243 LEU A CA 1
ATOM 1912 C C . LEU A 1 243 ? 5.191 -17.484 -1.778 1 96.31 243 LEU A C 1
ATOM 1914 O O . LEU A 1 243 ? 6.395 -17.25 -1.642 1 96.31 243 LEU A O 1
ATOM 1918 N N . ALA A 1 244 ? 4.34 -16.625 -2.266 1 95.5 244 ALA A N 1
ATOM 1919 C CA . ALA A 1 244 ? 4.781 -15.305 -2.688 1 95.5 244 ALA A CA 1
ATOM 1920 C C . ALA A 1 244 ? 5.254 -14.477 -1.494 1 95.5 244 ALA A C 1
ATOM 1922 O O . ALA A 1 244 ? 6.234 -13.734 -1.595 1 95.5 244 ALA A O 1
ATOM 1923 N N . ILE A 1 245 ? 4.555 -14.602 -0.403 1 95.5 245 ILE A N 1
ATOM 1924 C CA . ILE A 1 245 ? 4.93 -13.891 0.813 1 95.5 245 ILE A CA 1
ATOM 1925 C C . ILE A 1 245 ? 6.281 -14.398 1.313 1 95.5 245 ILE A C 1
ATOM 1927 O O . ILE A 1 245 ? 7.129 -13.609 1.74 1 95.5 245 ILE A O 1
ATOM 1931 N N . LEU A 1 246 ? 6.496 -15.695 1.229 1 93.44 246 LEU A N 1
ATOM 1932 C CA . LEU A 1 246 ? 7.77 -16.281 1.641 1 93.44 246 LEU A CA 1
ATOM 1933 C C . LEU A 1 246 ? 8.914 -15.742 0.786 1 93.44 246 LEU A C 1
ATOM 1935 O O . LEU A 1 246 ? 10.008 -15.477 1.297 1 93.44 246 LEU A O 1
ATOM 1939 N N . ALA A 1 247 ? 8.648 -15.531 -0.443 1 91.56 247 ALA A N 1
ATOM 1940 C CA . ALA A 1 247 ? 9.68 -15.023 -1.351 1 91.56 247 ALA A CA 1
ATOM 1941 C C . ALA A 1 247 ? 10.047 -13.586 -1.013 1 91.56 247 ALA A C 1
ATOM 1943 O O . ALA A 1 247 ? 11.195 -13.172 -1.197 1 91.56 247 ALA A O 1
ATOM 1944 N N . VAL A 1 248 ? 9.125 -12.852 -0.484 1 89.38 248 VAL A N 1
ATOM 1945 C CA . VAL A 1 248 ? 9.375 -11.453 -0.155 1 89.38 248 VAL A CA 1
ATOM 1946 C C . VAL A 1 248 ? 10.062 -11.352 1.207 1 89.38 248 VAL A C 1
ATOM 1948 O O . VAL A 1 248 ? 10.922 -10.5 1.416 1 89.38 248 VAL A O 1
ATOM 1951 N N . THR A 1 249 ? 9.656 -12.211 2.127 1 90.25 249 THR A N 1
ATOM 1952 C CA . THR A 1 249 ? 10.211 -12.164 3.477 1 90.25 249 THR A CA 1
ATOM 1953 C C . THR A 1 249 ? 11.625 -12.734 3.496 1 90.25 249 THR A C 1
ATOM 1955 O O . THR A 1 249 ? 12.445 -12.336 4.324 1 90.25 249 THR A O 1
ATOM 1958 N N . HIS A 1 250 ? 11.898 -13.672 2.549 1 90.06 250 HIS A N 1
ATOM 1959 C CA . HIS A 1 250 ? 13.219 -14.273 2.408 1 90.06 250 HIS A CA 1
ATOM 1960 C C . HIS A 1 250 ? 13.797 -14.008 1.023 1 90.06 250 HIS A C 1
ATOM 1962 O O . HIS A 1 250 ? 13.648 -14.828 0.113 1 90.06 250 HIS A O 1
ATOM 1968 N N . PRO A 1 251 ? 14.594 -12.953 1.039 1 84.75 251 PRO A N 1
ATOM 1969 C CA . PRO A 1 251 ? 15.062 -12.516 -0.278 1 84.75 251 PRO A CA 1
ATOM 1970 C C . PRO A 1 251 ? 15.922 -13.562 -0.978 1 84.75 251 PRO A C 1
ATOM 1972 O O . PRO A 1 251 ? 16.078 -13.531 -2.201 1 84.75 251 PRO A O 1
ATOM 1975 N N . TRP A 1 252 ? 16.484 -14.508 -0.253 1 85.44 252 TRP A N 1
ATOM 1976 C CA . TRP A 1 252 ? 17.297 -15.547 -0.877 1 85.44 252 TRP A CA 1
ATOM 1977 C C . TRP A 1 252 ? 16.438 -16.531 -1.645 1 85.44 252 TRP A C 1
ATOM 1979 O O . TRP A 1 252 ? 16.938 -17.312 -2.461 1 85.44 252 TRP A O 1
ATOM 1989 N N . LEU A 1 253 ? 15.125 -16.406 -1.501 1 84.56 253 LEU A N 1
ATOM 1990 C CA . LEU A 1 253 ? 14.195 -17.312 -2.184 1 84.56 253 LEU A CA 1
ATOM 1991 C C . LEU A 1 253 ? 13.688 -16.672 -3.475 1 84.56 253 LEU A C 1
ATOM 1993 O O . LEU A 1 253 ? 12.953 -17.312 -4.234 1 84.56 253 LEU A O 1
ATOM 1997 N N . LYS A 1 254 ? 14.117 -15.477 -3.711 1 84.38 254 LYS A N 1
ATOM 1998 C CA . LYS A 1 254 ? 13.68 -14.812 -4.934 1 84.38 254 LYS A CA 1
ATOM 1999 C C . LYS A 1 254 ? 14.516 -15.25 -6.133 1 84.38 254 LYS A C 1
ATOM 2001 O O . LYS A 1 254 ? 15.742 -15.281 -6.059 1 84.38 254 LYS A O 1
ATOM 2006 N N . LEU A 1 255 ? 13.734 -15.547 -7.195 1 82.94 255 LEU A N 1
ATOM 2007 C CA . LEU A 1 255 ? 14.398 -16.031 -8.398 1 82.94 255 LEU A CA 1
ATOM 2008 C C . LEU A 1 255 ? 15.07 -14.883 -9.141 1 82.94 255 LEU A C 1
ATOM 2010 O O . LEU A 1 255 ? 14.422 -13.898 -9.492 1 82.94 255 LEU A O 1
ATOM 2014 N N . LYS A 1 256 ? 16.344 -15.016 -9.234 1 77.62 256 LYS A N 1
ATOM 2015 C CA . LYS A 1 256 ? 17.109 -14.008 -9.953 1 77.62 256 LYS A CA 1
ATOM 2016 C C . LYS A 1 256 ? 17.406 -14.453 -11.391 1 77.62 256 LYS A C 1
ATOM 2018 O O . LYS A 1 256 ? 17.656 -15.633 -11.641 1 77.62 256 LYS A O 1
ATOM 2023 N N . PRO A 1 257 ? 17.172 -13.43 -12.273 1 74 257 PRO A N 1
ATOM 2024 C CA . PRO A 1 257 ? 17.484 -13.82 -13.648 1 74 257 PRO A CA 1
ATOM 2025 C C . PRO A 1 257 ? 18.984 -14.078 -13.852 1 74 257 PRO A C 1
ATOM 2027 O O . PRO A 1 257 ? 19.812 -13.555 -13.102 1 74 257 PRO A O 1
ATOM 2030 N N . MET B 1 1 ? 10.062 8.008 -14.578 1 73.88 1 MET B N 1
ATOM 2031 C CA . MET B 1 1 ? 9.422 6.711 -14.414 1 73.88 1 MET B CA 1
ATOM 2032 C C . MET B 1 1 ? 9.922 6.02 -13.148 1 73.88 1 MET B C 1
ATOM 2034 O O . MET B 1 1 ? 9.125 5.488 -12.367 1 73.88 1 MET B O 1
ATOM 2038 N N . ASP B 1 2 ? 11.086 6.312 -12.758 1 81.88 2 ASP B N 1
ATOM 2039 C CA . ASP B 1 2 ? 11.648 5.688 -11.57 1 81.88 2 ASP B CA 1
ATOM 2040 C C . ASP B 1 2 ? 11.07 6.301 -10.297 1 81.88 2 ASP B C 1
ATOM 2042 O O . ASP B 1 2 ? 10.805 5.59 -9.328 1 81.88 2 ASP B O 1
ATOM 2046 N N . ALA B 1 3 ? 10.766 7.57 -10.461 1 84.19 3 ALA B N 1
ATOM 2047 C CA . ALA B 1 3 ? 10.203 8.234 -9.289 1 84.19 3 ALA B CA 1
ATOM 2048 C C . ALA B 1 3 ? 8.797 7.719 -8.992 1 84.19 3 ALA B C 1
ATOM 2050 O O . ALA B 1 3 ? 8.445 7.504 -7.828 1 84.19 3 ALA B O 1
ATOM 2051 N N . TRP B 1 4 ? 8.109 7.512 -10.031 1 86.81 4 TRP B N 1
ATOM 2052 C CA . TRP B 1 4 ? 6.75 6.996 -9.875 1 86.81 4 TRP B CA 1
ATOM 2053 C C . TRP B 1 4 ? 6.77 5.582 -9.305 1 86.81 4 TRP B C 1
ATOM 2055 O O . TRP B 1 4 ? 5.977 5.254 -8.422 1 86.81 4 TRP B O 1
ATOM 2065 N N . VAL B 1 5 ? 7.656 4.793 -9.828 1 88.56 5 VAL B N 1
ATOM 2066 C CA . VAL B 1 5 ? 7.738 3.404 -9.391 1 88.56 5 VAL B CA 1
ATOM 2067 C C . VAL B 1 5 ? 8.094 3.348 -7.906 1 88.56 5 VAL B C 1
ATOM 2069 O O . VAL B 1 5 ? 7.496 2.584 -7.145 1 88.56 5 VAL B O 1
ATOM 2072 N N . ARG B 1 6 ? 8.977 4.168 -7.527 1 88.88 6 ARG B N 1
ATOM 2073 C CA . ARG B 1 6 ? 9.367 4.211 -6.121 1 88.88 6 ARG B CA 1
ATOM 2074 C C . ARG B 1 6 ? 8.219 4.711 -5.25 1 88.88 6 ARG B C 1
ATOM 2076 O O . ARG B 1 6 ? 7.977 4.18 -4.168 1 88.88 6 ARG B O 1
ATOM 2083 N N . PHE B 1 7 ? 7.578 5.727 -5.785 1 91.44 7 PHE B N 1
ATOM 2084 C CA . PHE B 1 7 ? 6.445 6.297 -5.062 1 91.44 7 PHE B CA 1
ATOM 2085 C C . PHE B 1 7 ? 5.328 5.27 -4.91 1 91.44 7 PHE B C 1
ATOM 2087 O O . PHE B 1 7 ? 4.816 5.062 -3.809 1 91.44 7 PHE B O 1
ATOM 2094 N N . ASN B 1 8 ? 5.035 4.566 -5.91 1 89.69 8 ASN B N 1
ATOM 2095 C CA . ASN B 1 8 ? 3.918 3.631 -5.957 1 89.69 8 ASN B CA 1
ATOM 2096 C C . ASN B 1 8 ? 4.227 2.348 -5.191 1 89.69 8 ASN B C 1
ATOM 2098 O O . ASN B 1 8 ? 3.316 1.602 -4.828 1 89.69 8 ASN B O 1
ATOM 2102 N N . ALA B 1 9 ? 5.453 2.078 -4.926 1 90.38 9 ALA B N 1
ATOM 2103 C CA . ALA B 1 9 ? 5.875 0.843 -4.27 1 90.38 9 ALA B CA 1
ATOM 2104 C C . ALA B 1 9 ? 5.68 0.932 -2.758 1 90.38 9 ALA B C 1
ATOM 2106 O O . ALA B 1 9 ? 5.656 -0.09 -2.066 1 90.38 9 ALA B O 1
ATOM 2107 N N . GLN B 1 10 ? 5.508 2.084 -2.264 1 91.56 10 GLN B N 1
ATOM 2108 C CA . GLN B 1 10 ? 5.379 2.281 -0.823 1 91.56 10 GLN B CA 1
ATOM 2109 C C . GLN B 1 10 ? 3.914 2.32 -0.401 1 91.56 10 GLN B C 1
ATOM 2111 O O . GLN B 1 10 ? 3.092 2.965 -1.055 1 91.56 10 GLN B O 1
ATOM 2116 N N . SER B 1 11 ? 3.604 1.589 0.688 1 93.12 11 SER B N 1
ATOM 2117 C CA . SER B 1 11 ? 2.24 1.544 1.206 1 93.12 11 SER B CA 1
ATOM 2118 C C . SER B 1 11 ? 1.803 2.908 1.729 1 93.12 11 SER B C 1
ATOM 2120 O O . SER B 1 11 ? 0.65 3.307 1.549 1 93.12 11 SER B O 1
ATOM 2122 N N . GLN B 1 12 ? 2.705 3.625 2.318 1 92 12 GLN B N 1
ATOM 2123 C CA . GLN B 1 12 ? 2.381 4.934 2.881 1 92 12 GLN B CA 1
ATOM 2124 C C . GLN B 1 12 ? 2.043 5.934 1.781 1 92 12 GLN B C 1
ATOM 2126 O O . GLN B 1 12 ? 1.155 6.773 1.952 1 92 12 GLN B O 1
ATOM 2131 N N . SER B 1 13 ? 2.793 5.879 0.714 1 93.38 13 SER B N 1
ATOM 2132 C CA . SER B 1 13 ? 2.512 6.766 -0.411 1 93.38 13 SER B CA 1
ATOM 2133 C C . SER B 1 13 ? 1.128 6.496 -0.992 1 93.38 13 SER B C 1
ATOM 2135 O O . SER B 1 13 ? 0.387 7.43 -1.303 1 93.38 13 SER B O 1
ATOM 2137 N N . LYS B 1 14 ? 0.805 5.242 -1.107 1 94.38 14 LYS B N 1
ATOM 2138 C CA . LYS B 1 14 ? -0.517 4.879 -1.61 1 94.38 14 LYS B CA 1
ATOM 2139 C C . LYS B 1 14 ? -1.615 5.371 -0.672 1 94.38 14 LYS B C 1
ATOM 2141 O O . LYS B 1 14 ? -2.65 5.863 -1.124 1 94.38 14 LYS B O 1
ATOM 2146 N N . ASP B 1 15 ? -1.382 5.199 0.556 1 95.38 15 ASP B N 1
ATOM 2147 C CA . ASP B 1 15 ? -2.357 5.656 1.539 1 95.38 15 ASP B CA 1
ATOM 2148 C C . ASP B 1 15 ? -2.609 7.156 1.403 1 95.38 15 ASP B C 1
ATOM 2150 O O . ASP B 1 15 ? -3.754 7.609 1.487 1 95.38 15 ASP B O 1
ATOM 2154 N N . ARG B 1 16 ? -1.552 7.938 1.23 1 95.88 16 ARG B N 1
ATOM 2155 C CA . ARG B 1 16 ? -1.693 9.383 1.095 1 95.88 16 ARG B CA 1
ATOM 2156 C C . ARG B 1 16 ? -2.461 9.742 -0.173 1 95.88 16 ARG B C 1
ATOM 2158 O O . ARG B 1 16 ? -3.24 10.695 -0.185 1 95.88 16 ARG B O 1
ATOM 2165 N N . LEU B 1 17 ? -2.191 9.016 -1.186 1 95.56 17 LEU B N 1
ATOM 2166 C CA . LEU B 1 17 ? -2.914 9.234 -2.436 1 95.56 17 LEU B CA 1
ATOM 2167 C C . LEU B 1 17 ? -4.398 8.938 -2.262 1 95.56 17 LEU B C 1
ATOM 2169 O O . LEU B 1 17 ? -5.246 9.711 -2.713 1 95.56 17 LEU B O 1
ATOM 2173 N N . PHE B 1 18 ? -4.668 7.844 -1.61 1 96.69 18 PHE B N 1
ATOM 2174 C CA . PHE B 1 18 ? -6.059 7.465 -1.388 1 96.69 18 PHE B CA 1
ATOM 2175 C C . PHE B 1 18 ? -6.738 8.445 -0.438 1 96.69 18 PHE B C 1
ATOM 2177 O O . PHE B 1 18 ? -7.934 8.711 -0.569 1 96.69 18 PHE B O 1
ATOM 2184 N N . ARG B 1 19 ? -5.992 8.883 0.491 1 97.62 19 ARG B N 1
ATOM 2185 C CA . ARG B 1 19 ? -6.527 9.906 1.389 1 97.62 19 ARG B CA 1
ATOM 2186 C C . ARG B 1 19 ? -6.918 11.164 0.619 1 97.62 19 ARG B C 1
ATOM 2188 O O . ARG B 1 19 ? -7.996 11.719 0.832 1 97.62 19 ARG B O 1
ATOM 2195 N N . ALA B 1 20 ? -6.062 11.625 -0.226 1 97.62 20 ALA B N 1
ATOM 2196 C CA . ALA B 1 20 ? -6.359 12.797 -1.048 1 97.62 20 ALA B CA 1
ATOM 2197 C C . ALA B 1 20 ? -7.621 12.578 -1.88 1 97.62 20 ALA B C 1
ATOM 2199 O O . ALA B 1 20 ? -8.469 13.469 -1.972 1 97.62 20 ALA B O 1
ATOM 2200 N N . ALA B 1 21 ? -7.727 11.414 -2.48 1 96.5 21 ALA B N 1
ATOM 2201 C CA . ALA B 1 21 ? -8.891 11.078 -3.301 1 96.5 21 ALA B CA 1
ATOM 2202 C C . ALA B 1 21 ? -10.156 11.031 -2.455 1 96.5 21 ALA B C 1
ATOM 2204 O O . ALA B 1 21 ? -11.219 11.5 -2.889 1 96.5 21 ALA B O 1
ATOM 2205 N N . GLN B 1 22 ? -10.062 10.461 -1.305 1 96.81 22 GLN B N 1
ATOM 2206 C CA . GLN B 1 22 ? -11.211 10.359 -0.407 1 96.81 22 GLN B CA 1
ATOM 2207 C C . GLN B 1 22 ? -11.766 11.742 -0.069 1 96.81 22 GLN B C 1
ATOM 2209 O O . GLN B 1 22 ? -12.969 11.977 -0.186 1 96.81 22 GLN B O 1
ATOM 2214 N N . TYR B 1 23 ? -10.898 12.641 0.369 1 97.56 23 TYR B N 1
ATOM 2215 C CA . TYR B 1 23 ? -11.344 13.969 0.764 1 97.56 23 TYR B CA 1
ATOM 2216 C C . TYR B 1 23 ? -11.766 14.789 -0.451 1 97.56 23 TYR B C 1
ATOM 2218 O O . TYR B 1 23 ? -12.633 15.656 -0.35 1 97.56 23 TYR B O 1
ATOM 2226 N N . ALA B 1 24 ? -11.125 14.547 -1.597 1 97.19 24 ALA B N 1
ATOM 2227 C CA . ALA B 1 24 ? -11.586 15.188 -2.828 1 97.19 24 ALA B CA 1
ATOM 2228 C C . ALA B 1 24 ? -13.023 14.789 -3.145 1 97.19 24 ALA B C 1
ATOM 2230 O O . ALA B 1 24 ? -13.836 15.625 -3.555 1 97.19 24 ALA B O 1
ATOM 2231 N N . CYS B 1 25 ? -13.32 13.5 -2.971 1 95.19 25 CYS B N 1
ATOM 2232 C CA . CYS B 1 25 ? -14.688 13.023 -3.17 1 95.19 25 CYS B CA 1
ATOM 2233 C C . CYS B 1 25 ? -15.648 13.711 -2.205 1 95.19 25 CYS B C 1
ATOM 2235 O O . CYS B 1 25 ? -16.75 14.102 -2.59 1 95.19 25 CYS B O 1
ATOM 2237 N N . MET B 1 26 ? -15.211 13.844 -1.017 1 94.31 26 MET B N 1
ATOM 2238 C CA . MET B 1 26 ? -16.031 14.523 -0.013 1 94.31 26 MET B CA 1
ATOM 2239 C C . MET B 1 26 ? -16.281 15.969 -0.413 1 94.31 26 MET B C 1
ATOM 2241 O O . MET B 1 26 ? -17.422 16.453 -0.325 1 94.31 26 MET B O 1
ATOM 2245 N N . LEU B 1 27 ? -15.273 16.656 -0.848 1 94.19 27 LEU B N 1
ATOM 2246 C CA . LEU B 1 27 ? -15.383 18.047 -1.249 1 94.19 27 LEU B CA 1
ATOM 2247 C C . LEU B 1 27 ? -16.281 18.203 -2.467 1 94.19 27 LEU B C 1
ATOM 2249 O O . LEU B 1 27 ? -17.156 19.062 -2.496 1 94.19 27 LEU B O 1
ATOM 2253 N N . LEU B 1 28 ? -16.078 17.344 -3.439 1 92.69 28 LEU B N 1
ATOM 2254 C CA . LEU B 1 28 ? -16.891 17.375 -4.652 1 92.69 28 LEU B CA 1
ATOM 2255 C C . LEU B 1 28 ? -18.344 17.078 -4.344 1 92.69 28 LEU B C 1
ATOM 2257 O O . LEU B 1 28 ? -19.25 17.672 -4.93 1 92.69 28 LEU B O 1
ATOM 2261 N N . GLY B 1 29 ? -18.547 16.109 -3.49 1 91.31 29 GLY B N 1
ATOM 2262 C CA . GLY B 1 29 ? -19.906 15.797 -3.08 1 91.31 29 GLY B CA 1
ATOM 2263 C C . GLY B 1 29 ? -20.625 16.969 -2.438 1 91.31 29 GLY B C 1
ATOM 2264 O O . GLY B 1 29 ? -21.812 17.203 -2.684 1 91.31 29 GLY B O 1
ATOM 2265 N N . TYR B 1 30 ? -19.906 17.703 -1.661 1 89.75 30 TYR B N 1
ATOM 2266 C CA . TYR B 1 30 ? -20.469 18.891 -1.012 1 89.75 30 TYR B CA 1
ATOM 2267 C C . TYR B 1 30 ? -20.812 19.969 -2.035 1 89.75 30 TYR B C 1
ATOM 2269 O O . TYR B 1 30 ? -21.844 20.625 -1.934 1 89.75 30 TYR B O 1
ATOM 2277 N N . THR B 1 31 ? -19.953 20.125 -2.996 1 87.94 31 THR B N 1
ATOM 2278 C CA . THR B 1 31 ? -20.141 21.172 -3.988 1 87.94 31 THR B CA 1
ATOM 2279 C C . THR B 1 31 ? -21.281 20.828 -4.934 1 87.94 31 THR B C 1
ATOM 2281 O O . THR B 1 31 ? -21.969 21.719 -5.441 1 87.94 31 THR B O 1
ATOM 2284 N N . LEU B 1 32 ? -21.438 19.531 -5.203 1 87.25 32 LEU B N 1
ATOM 2285 C CA . LEU B 1 32 ? -22.438 19.094 -6.16 1 87.25 32 LEU B CA 1
ATOM 2286 C C . LEU B 1 32 ? -23.812 18.984 -5.488 1 87.25 32 LEU B C 1
ATOM 2288 O O . LEU B 1 32 ? -24.828 18.891 -6.168 1 87.25 32 LEU B O 1
ATOM 2292 N N . HIS B 1 33 ? -23.938 18.859 -4.285 1 77.56 33 HIS B N 1
ATOM 2293 C CA . HIS B 1 33 ? -25.172 18.594 -3.562 1 77.56 33 HIS B CA 1
ATOM 2294 C C . HIS B 1 33 ? -26.266 19.578 -3.969 1 77.56 33 HIS B C 1
ATOM 2296 O O . HIS B 1 33 ? -27.453 19.234 -3.955 1 77.56 33 HIS B O 1
ATOM 2302 N N . LYS B 1 34 ? -26 20.625 -4.5 1 66 34 LYS B N 1
ATOM 2303 C CA . LYS B 1 34 ? -27.047 21.594 -4.742 1 66 34 LYS B CA 1
ATOM 2304 C C . LYS B 1 34 ? -27.781 21.312 -6.051 1 66 34 LYS B C 1
ATOM 2306 O O . LYS B 1 34 ? -28.906 21.75 -6.254 1 66 34 LYS B O 1
ATOM 2311 N N . SER B 1 35 ? -27.156 20.469 -6.867 1 67.44 35 SER B N 1
ATOM 2312 C CA . SER B 1 35 ? -27.797 20.297 -8.164 1 67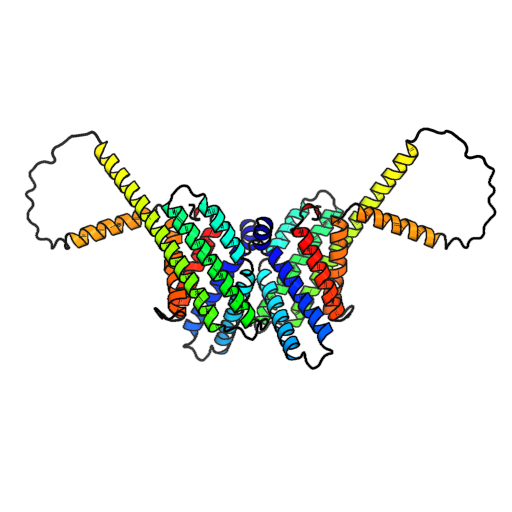.44 35 SER B CA 1
ATOM 2313 C C . SER B 1 35 ? -28.531 18.953 -8.242 1 67.44 35 SER B C 1
ATOM 2315 O O . SER B 1 35 ? -28.016 17.938 -7.797 1 67.44 35 SER B O 1
ATOM 2317 N N . LYS B 1 36 ? -29.906 18.781 -8.32 1 63.53 36 LYS B N 1
ATOM 2318 C CA . LYS B 1 36 ? -30.75 17.609 -8.484 1 63.53 36 LYS B CA 1
ATOM 2319 C C . LYS B 1 36 ? -30.203 16.672 -9.555 1 63.53 36 LYS B C 1
ATOM 2321 O O . LYS B 1 36 ? -30.25 15.453 -9.406 1 63.53 36 LYS B O 1
ATOM 2326 N N . ALA B 1 37 ? -29.781 17.141 -10.742 1 60.06 37 ALA B N 1
ATOM 2327 C CA . ALA B 1 37 ? -29.297 16.391 -11.891 1 60.06 37 ALA B CA 1
ATOM 2328 C C . ALA B 1 37 ? -28.094 15.523 -11.523 1 60.06 37 ALA B C 1
ATOM 2330 O O . ALA B 1 37 ? -27.844 14.5 -12.172 1 60.06 37 ALA B O 1
ATOM 2331 N N . ALA B 1 38 ? -27.625 15.609 -10.195 1 76.75 38 ALA B N 1
ATOM 2332 C CA . ALA B 1 38 ? -26.312 15.008 -9.938 1 76.75 38 ALA B CA 1
ATOM 2333 C C . ALA B 1 38 ? -26.422 13.914 -8.875 1 76.75 38 ALA B C 1
ATOM 2335 O O . ALA B 1 38 ? -25.406 13.516 -8.281 1 76.75 38 ALA B O 1
ATOM 2336 N N . ALA B 1 39 ? -27.703 13.391 -8.898 1 82.25 39 ALA B N 1
ATOM 2337 C CA . ALA B 1 39 ? -27.922 12.406 -7.84 1 82.25 39 ALA B CA 1
ATOM 2338 C C . ALA B 1 39 ? -27.078 11.148 -8.078 1 82.25 39 ALA B C 1
ATOM 2340 O O . ALA B 1 39 ? -26.516 10.586 -7.145 1 82.25 39 ALA B O 1
ATOM 2341 N N . ASP B 1 40 ? -27.062 10.703 -9.258 1 83.31 40 ASP B N 1
ATOM 2342 C CA . ASP B 1 40 ? -26.281 9.516 -9.578 1 83.31 40 ASP B CA 1
ATOM 2343 C C . ASP B 1 40 ? -24.797 9.75 -9.32 1 83.31 40 ASP B C 1
ATOM 2345 O O . ASP B 1 40 ? -24.094 8.867 -8.805 1 83.31 40 ASP B O 1
ATOM 2349 N N . LEU B 1 41 ? -24.406 10.883 -9.656 1 86.5 41 LEU B N 1
ATOM 2350 C CA . LEU B 1 41 ? -23.016 11.242 -9.438 1 86.5 41 LEU B CA 1
ATOM 2351 C C . LEU B 1 41 ? -22.703 11.328 -7.945 1 86.5 41 LEU B C 1
ATOM 2353 O O . LEU B 1 41 ? -21.609 10.938 -7.508 1 86.5 41 LEU B O 1
ATOM 2357 N N . LEU B 1 42 ? -23.672 11.797 -7.246 1 90.75 42 LEU B N 1
ATOM 2358 C CA . LEU B 1 42 ? -23.5 11.914 -5.801 1 90.75 42 LEU B CA 1
ATOM 2359 C C . LEU B 1 42 ? -23.391 10.539 -5.148 1 90.75 42 LEU B C 1
ATOM 2361 O O . LEU B 1 42 ? -22.594 10.336 -4.238 1 90.75 42 LEU B O 1
ATOM 2365 N N . LYS B 1 43 ? -24.188 9.68 -5.609 1 89.38 43 LYS B N 1
ATOM 2366 C CA . LYS B 1 43 ? -24.141 8.312 -5.09 1 89.38 43 LYS B CA 1
ATOM 2367 C C . LYS B 1 43 ? -22.797 7.652 -5.422 1 89.38 43 LYS B C 1
ATOM 2369 O O . LYS B 1 43 ? -22.188 7 -4.566 1 89.38 43 LYS B O 1
ATOM 2374 N N . THR B 1 44 ? -22.359 7.887 -6.613 1 89.38 44 THR B N 1
ATOM 2375 C CA . THR B 1 44 ? -21.078 7.336 -7.035 1 89.38 44 THR B CA 1
ATOM 2376 C C . THR B 1 44 ? -19.938 7.906 -6.191 1 89.38 44 THR B C 1
ATOM 2378 O O . THR B 1 44 ? -19.062 7.168 -5.754 1 89.38 44 THR B O 1
ATOM 2381 N N . LEU B 1 45 ? -20.016 9.172 -5.957 1 92.25 45 LEU B N 1
ATOM 2382 C CA . LEU B 1 45 ? -18.984 9.828 -5.16 1 92.25 45 LEU B CA 1
ATOM 2383 C C . LEU B 1 45 ? -19 9.312 -3.723 1 92.25 45 LEU B C 1
ATOM 2385 O O . LEU B 1 45 ? -17.953 9.078 -3.129 1 92.25 45 LEU B O 1
ATOM 2389 N N . SER B 1 46 ? -20.156 9.109 -3.221 1 93.06 46 SER B N 1
ATOM 2390 C CA . SER B 1 46 ? -20.297 8.609 -1.858 1 93.06 46 SER B CA 1
ATOM 2391 C C . SER B 1 46 ? -19.766 7.18 -1.742 1 93.06 46 SER B C 1
ATOM 2393 O O . SER B 1 46 ? -19.078 6.844 -0.776 1 93.06 46 SER B O 1
ATOM 2395 N N . ASP B 1 47 ? -20.047 6.383 -2.703 1 90.94 47 ASP B N 1
ATOM 2396 C CA . ASP B 1 47 ? -19.562 5.004 -2.715 1 90.94 47 ASP B CA 1
ATOM 2397 C C . ASP B 1 47 ? -18.047 4.953 -2.838 1 90.94 47 ASP B C 1
ATOM 2399 O O . ASP B 1 47 ? -17.391 4.148 -2.172 1 90.94 47 ASP B O 1
ATOM 2403 N N . LEU B 1 48 ? -17.578 5.781 -3.693 1 92.56 48 LEU B N 1
ATOM 2404 C CA . LEU B 1 48 ? -16.125 5.852 -3.867 1 92.56 48 LEU B CA 1
ATOM 2405 C C . LEU B 1 48 ? -15.453 6.297 -2.578 1 92.56 48 LEU B C 1
ATOM 2407 O O . LEU B 1 48 ? -14.422 5.734 -2.188 1 92.56 48 LEU B O 1
ATOM 2411 N N . GLU B 1 49 ? -16 7.262 -1.952 1 94.75 49 GLU B N 1
ATOM 2412 C CA . GLU B 1 49 ? -15.469 7.746 -0.684 1 94.75 49 GLU B CA 1
ATOM 2413 C C . GLU B 1 49 ? -15.445 6.637 0.365 1 94.75 49 GLU B C 1
ATOM 2415 O O . GLU B 1 49 ? -14.453 6.473 1.08 1 94.75 49 GLU B O 1
ATOM 2420 N N . LYS B 1 50 ? -16.469 5.891 0.429 1 91.38 50 LYS B N 1
ATOM 2421 C CA . LYS B 1 50 ? -16.578 4.793 1.389 1 91.38 50 LYS B CA 1
ATOM 2422 C C . LYS B 1 50 ? -15.539 3.709 1.091 1 91.38 50 LYS B C 1
ATOM 2424 O O . LYS B 1 50 ? -14.906 3.18 2.006 1 91.38 50 LYS B O 1
ATOM 2429 N N . HIS B 1 51 ? -15.398 3.441 -0.125 1 89.5 51 HIS B N 1
ATOM 2430 C CA . HIS B 1 51 ? -14.43 2.43 -0.521 1 89.5 51 HIS B CA 1
ATOM 2431 C C . HIS B 1 51 ? -13 2.889 -0.219 1 89.5 51 HIS B C 1
ATOM 2433 O O . HIS B 1 51 ? -12.18 2.102 0.252 1 89.5 51 HIS B O 1
ATOM 2439 N N . LEU B 1 52 ? -12.805 4.102 -0.556 1 94.69 52 LEU B N 1
ATOM 2440 C CA . LEU B 1 52 ? -11.477 4.645 -0.292 1 94.69 52 LEU B CA 1
ATOM 2441 C C . LEU B 1 52 ? -11.18 4.66 1.204 1 94.69 52 LEU B C 1
ATOM 2443 O O . LEU B 1 52 ? -10.07 4.332 1.626 1 94.69 52 LEU B O 1
ATOM 2447 N N . SER B 1 53 ? -12.148 5.02 1.999 1 94.06 53 SER B N 1
ATOM 2448 C CA . SER B 1 53 ? -11.992 5.02 3.449 1 94.06 53 SER B CA 1
ATOM 2449 C C . SER B 1 53 ? -11.695 3.617 3.975 1 94.06 53 SER B C 1
ATOM 2451 O O . SER B 1 53 ? -10.812 3.438 4.816 1 94.06 53 SER B O 1
ATOM 2453 N N . LEU B 1 54 ? -12.367 2.666 3.455 1 91.44 54 LEU B N 1
ATOM 2454 C CA . LEU B 1 54 ? -12.164 1.281 3.869 1 91.44 54 LEU B CA 1
ATOM 2455 C C . LEU B 1 54 ? -10.789 0.782 3.424 1 9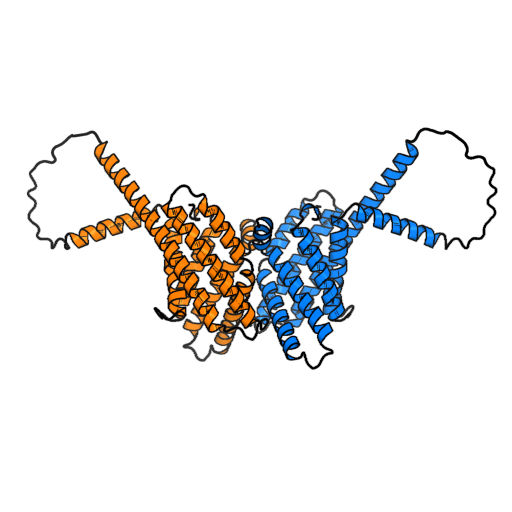1.44 54 LEU B C 1
ATOM 2457 O O . LEU B 1 54 ? -10.102 0.089 4.176 1 91.44 54 LEU B O 1
ATOM 2461 N N . THR B 1 55 ? -10.461 1.111 2.219 1 92.69 55 THR B N 1
ATOM 2462 C CA . THR B 1 55 ? -9.148 0.727 1.703 1 92.69 55 THR B CA 1
ATOM 2463 C C . THR B 1 55 ? -8.031 1.294 2.578 1 92.69 55 THR B C 1
ATOM 2465 O O . THR B 1 55 ? -7.066 0.598 2.887 1 92.69 55 THR B O 1
ATOM 2468 N N . ARG B 1 56 ? -8.18 2.467 2.92 1 94.5 56 ARG B N 1
ATOM 2469 C CA . ARG B 1 56 ? -7.188 3.09 3.793 1 94.5 56 ARG B CA 1
ATOM 2470 C C . ARG B 1 56 ? -7.102 2.361 5.129 1 94.5 56 ARG B C 1
ATOM 2472 O O . ARG B 1 56 ? -6.008 2.16 5.664 1 94.5 56 ARG B O 1
ATOM 2479 N N . LYS B 1 57 ? -8.203 2.021 5.695 1 93.44 57 LYS B N 1
ATOM 2480 C CA . LYS B 1 57 ? -8.203 1.286 6.957 1 93.44 57 LYS B CA 1
ATOM 2481 C C . LYS B 1 57 ? -7.496 -0.055 6.812 1 93.44 57 LYS B C 1
ATOM 2483 O O . LYS B 1 57 ? -6.812 -0.505 7.734 1 93.44 57 LYS B O 1
ATOM 2488 N N . PHE B 1 58 ? -7.609 -0.647 5.645 1 92.81 58 PHE B N 1
ATOM 2489 C CA . PHE B 1 58 ? -6.895 -1.884 5.348 1 92.81 58 PHE B CA 1
ATOM 2490 C C . PHE B 1 58 ? -5.391 -1.646 5.309 1 92.81 58 PHE B C 1
ATOM 2492 O O . PHE B 1 58 ? -4.621 -2.414 5.887 1 92.81 58 PHE B O 1
ATOM 2499 N N . LEU B 1 59 ? -5.051 -0.605 4.621 1 93.75 59 LEU B N 1
ATOM 2500 C CA . LEU B 1 59 ? -3.637 -0.295 4.441 1 93.75 59 LEU B CA 1
ATOM 2501 C C . LEU B 1 59 ? -2.984 0.059 5.773 1 93.75 59 LEU B C 1
ATOM 2503 O O . LEU B 1 59 ? -1.77 -0.079 5.93 1 93.75 59 LEU B O 1
ATOM 2507 N N . ARG B 1 60 ? -3.805 0.458 6.734 1 94 60 ARG B N 1
ATOM 2508 C CA . ARG B 1 60 ? -3.27 0.918 8.008 1 94 60 ARG B CA 1
ATOM 2509 C C . ARG B 1 60 ? -3.131 -0.239 8.992 1 94 60 ARG B C 1
ATOM 2511 O O . ARG B 1 60 ? -2.602 -0.066 10.094 1 94 60 ARG B O 1
ATOM 2518 N N . LEU B 1 61 ? -3.561 -1.369 8.523 1 92.56 61 LEU B N 1
ATOM 2519 C CA . LEU B 1 61 ? -3.359 -2.535 9.383 1 92.56 61 LEU B CA 1
ATOM 2520 C C . LEU B 1 61 ? -1.875 -2.768 9.641 1 92.56 61 LEU B C 1
ATOM 2522 O O . LEU B 1 61 ? -1.074 -2.814 8.703 1 92.56 61 LEU B O 1
ATOM 2526 N N . GLY B 1 62 ? -1.467 -2.795 10.883 1 91.12 62 GLY B N 1
ATOM 2527 C CA . GLY B 1 62 ? -0.082 -3.043 11.25 1 91.12 62 GLY B CA 1
ATOM 2528 C C . GLY B 1 62 ? 0.713 -1.77 11.477 1 91.12 62 GLY B C 1
ATOM 2529 O O . GLY B 1 62 ? 1.855 -1.817 11.938 1 91.12 62 GLY B O 1
ATOM 2530 N N . ASN B 1 63 ? 0.133 -0.641 11.156 1 94.38 63 ASN B N 1
ATOM 2531 C CA . ASN B 1 63 ? 0.842 0.627 11.289 1 94.38 63 ASN B CA 1
ATOM 2532 C C . ASN B 1 63 ? 1.121 0.967 12.75 1 94.38 63 ASN B C 1
ATOM 2534 O O . ASN B 1 63 ? 2.006 1.772 13.047 1 94.38 63 ASN B O 1
ATOM 2538 N N . SER B 1 64 ? 0.347 0.375 13.688 1 95 64 SER B N 1
ATOM 2539 C CA . SER B 1 64 ? 0.604 0.601 15.109 1 95 64 SER B CA 1
ATOM 2540 C C . SER B 1 64 ? 2.021 0.181 15.484 1 95 64 SER B C 1
ATOM 2542 O O . SER B 1 64 ? 2.695 0.872 16.25 1 95 64 SER B O 1
ATOM 2544 N N . VAL B 1 65 ? 2.457 -0.899 14.898 1 94.06 65 VAL B N 1
ATOM 2545 C CA . VAL B 1 65 ? 3.795 -1.408 15.18 1 94.06 65 VAL B CA 1
ATOM 2546 C C . VAL B 1 65 ? 4.84 -0.457 14.602 1 94.06 65 VAL B C 1
ATOM 2548 O O . VAL B 1 65 ? 5.875 -0.21 15.227 1 94.06 65 VAL B O 1
ATOM 2551 N N . GLU B 1 66 ? 4.566 0.033 13.477 1 93.5 66 GLU B N 1
ATOM 2552 C CA . GLU B 1 66 ? 5.473 0.998 12.867 1 93.5 66 GLU B CA 1
ATOM 2553 C C . GLU B 1 66 ? 5.602 2.256 13.719 1 93.5 66 GLU B C 1
ATOM 2555 O O . GLU B 1 66 ? 6.699 2.793 13.883 1 93.5 66 GLU B O 1
ATOM 2560 N N . ALA B 1 67 ? 4.496 2.654 14.25 1 95.25 67 ALA B N 1
ATOM 2561 C CA . ALA B 1 67 ? 4.504 3.846 15.094 1 95.25 67 ALA B CA 1
ATOM 2562 C C . ALA B 1 67 ? 5.27 3.596 16.391 1 95.25 67 ALA B C 1
ATOM 2564 O O . ALA B 1 67 ? 5.977 4.48 16.891 1 95.25 67 ALA B O 1
ATOM 2565 N N . LEU B 1 68 ? 5.113 2.432 16.906 1 95.69 68 LEU B N 1
ATOM 2566 C CA . LEU B 1 68 ? 5.84 2.072 18.125 1 95.69 68 LEU B CA 1
ATOM 2567 C C . LEU B 1 68 ? 7.344 2.035 17.859 1 95.69 68 LEU B C 1
ATOM 2569 O O . LEU B 1 68 ? 8.133 2.48 18.703 1 95.69 68 LEU B O 1
ATOM 2573 N N . GLU B 1 69 ? 7.723 1.554 16.734 1 94.94 69 GLU B N 1
ATOM 2574 C CA . GLU B 1 69 ? 9.133 1.54 16.359 1 94.94 69 GLU B CA 1
ATOM 2575 C C . GLU B 1 69 ? 9.672 2.957 16.188 1 94.94 69 GLU B C 1
ATOM 2577 O O . GLU B 1 69 ? 10.82 3.242 16.547 1 94.94 69 GLU B O 1
ATOM 2582 N N . ALA B 1 70 ? 8.914 3.752 15.617 1 93.38 70 ALA B N 1
ATOM 2583 C CA . ALA B 1 70 ? 9.312 5.148 15.469 1 93.38 70 ALA B CA 1
ATOM 2584 C C . ALA B 1 70 ? 9.477 5.824 16.828 1 93.38 70 ALA B C 1
ATOM 2586 O O . ALA B 1 70 ? 10.383 6.637 17.016 1 93.38 70 ALA B O 1
ATOM 2587 N N . ALA B 1 71 ? 8.562 5.488 17.75 1 95.5 71 ALA B N 1
ATOM 2588 C CA . ALA B 1 71 ? 8.68 6.016 19.109 1 95.5 71 ALA B CA 1
ATOM 2589 C C . ALA B 1 71 ? 9.969 5.551 19.766 1 95.5 71 ALA B C 1
ATOM 2591 O O . ALA B 1 71 ? 10.633 6.328 20.453 1 95.5 71 ALA B O 1
ATOM 2592 N N . LYS B 1 72 ? 10.297 4.336 19.547 1 95.44 72 LYS B N 1
ATOM 2593 C CA . LYS B 1 72 ? 11.539 3.781 20.094 1 95.44 72 LYS B CA 1
ATOM 2594 C C . LYS B 1 72 ? 12.758 4.512 19.547 1 95.44 72 LYS B C 1
ATOM 2596 O O . LYS B 1 72 ? 13.727 4.75 20.266 1 95.44 72 LYS B O 1
ATOM 2601 N N . ARG B 1 73 ? 12.742 4.871 18.328 1 93.44 73 ARG B N 1
ATOM 2602 C CA . ARG B 1 73 ? 13.844 5.605 17.719 1 93.44 73 ARG B CA 1
ATOM 2603 C C . ARG B 1 73 ? 13.898 7.039 18.234 1 93.44 73 ARG B C 1
ATOM 2605 O O . ARG B 1 73 ? 14.984 7.609 18.391 1 93.44 73 ARG B O 1
ATOM 2612 N N . ALA B 1 74 ? 12.75 7.551 18.469 1 93.81 74 ALA B N 1
ATOM 2613 C CA . ALA B 1 74 ? 12.672 8.945 18.906 1 93.81 74 ALA B CA 1
ATOM 2614 C C . ALA B 1 74 ? 13.273 9.117 20.297 1 93.81 74 ALA B C 1
ATOM 2616 O O . ALA B 1 74 ? 13.773 10.195 20.641 1 93.81 74 ALA B O 1
ATOM 2617 N N . ILE B 1 75 ? 13.328 8.094 21.078 1 94.69 75 ILE B N 1
ATOM 2618 C CA . ILE B 1 75 ? 13.836 8.148 22.438 1 94.69 75 ILE B CA 1
ATOM 2619 C C . ILE B 1 75 ? 15.336 8.43 22.422 1 94.69 75 ILE B C 1
ATOM 2621 O O . ILE B 1 75 ? 15.891 8.938 23.406 1 94.69 75 ILE B O 1
ATOM 2625 N N . HIS B 1 76 ? 16 8.281 21.281 1 93.12 76 HIS B N 1
ATOM 2626 C CA . HIS B 1 76 ? 17.453 8.422 21.188 1 93.12 76 HIS B CA 1
ATOM 2627 C C . HIS B 1 76 ? 17.844 9.773 20.625 1 93.12 76 HIS B C 1
ATOM 2629 O O . HIS B 1 76 ? 19.031 10.047 20.406 1 93.12 76 HIS B O 1
ATOM 2635 N N . ILE B 1 77 ? 16.891 10.594 20.438 1 91.62 77 ILE B N 1
ATOM 2636 C CA . ILE B 1 77 ? 17.172 11.93 19.922 1 91.62 77 ILE B CA 1
ATOM 2637 C C . ILE B 1 77 ? 17.844 12.766 21.016 1 91.62 77 ILE B C 1
ATOM 2639 O O . ILE B 1 77 ? 17.5 12.656 22.203 1 91.62 77 ILE B O 1
ATOM 2643 N N . SER B 1 78 ? 18.781 13.609 20.703 1 91.5 78 SER B N 1
ATOM 2644 C CA . SER B 1 78 ? 19.625 14.352 21.641 1 91.5 78 SER B CA 1
ATOM 2645 C C . SER B 1 78 ? 18.859 15.484 22.297 1 91.5 78 SER B C 1
ATOM 2647 O O . SER B 1 78 ? 18.953 15.672 23.516 1 91.5 78 SER B O 1
ATOM 2649 N N . ASP B 1 79 ? 18.031 16.234 21.5 1 92.56 79 ASP B N 1
ATOM 2650 C CA . ASP B 1 79 ? 17.266 17.344 22.047 1 92.56 79 ASP B CA 1
ATOM 2651 C C . ASP B 1 79 ? 16.125 16.844 22.922 1 92.56 79 ASP B C 1
ATOM 2653 O O . ASP B 1 79 ? 15.25 16.109 22.453 1 92.56 79 ASP B O 1
ATOM 2657 N N . GLY B 1 80 ? 16.078 17.297 24.141 1 93.56 80 GLY B N 1
ATOM 2658 C CA . GLY B 1 80 ? 15.109 16.812 25.109 1 93.56 80 GLY B CA 1
ATOM 2659 C C . GLY B 1 80 ? 13.672 17.125 24.734 1 93.56 80 GLY B C 1
ATOM 2660 O O . GLY B 1 80 ? 12.789 16.281 24.875 1 93.56 80 GLY B O 1
ATOM 2661 N N . VAL B 1 81 ? 13.406 18.297 24.312 1 94.25 81 VAL B N 1
ATOM 2662 C CA . VAL B 1 81 ? 12.055 18.719 23.969 1 94.25 81 VAL B CA 1
ATOM 2663 C C . VAL B 1 81 ? 11.578 17.969 22.734 1 94.25 81 VAL B C 1
ATOM 2665 O O . VAL B 1 81 ? 10.461 17.453 22.703 1 94.25 81 VAL B O 1
ATOM 2668 N N . LEU B 1 82 ? 12.406 17.875 21.734 1 93.75 82 LEU B N 1
ATOM 2669 C CA . LEU B 1 82 ? 12.062 17.156 20.516 1 93.75 82 LEU B CA 1
ATOM 2670 C C . LEU B 1 82 ? 11.852 15.68 20.797 1 93.75 82 LEU B C 1
ATOM 2672 O O . LEU B 1 82 ? 10.914 15.07 20.266 1 93.75 82 LEU B O 1
ATOM 2676 N N . ARG B 1 83 ? 12.68 15.164 21.656 1 96.06 83 ARG B N 1
ATOM 2677 C CA . ARG B 1 83 ? 12.57 13.766 22.062 1 96.06 83 ARG B CA 1
ATOM 2678 C C . ARG B 1 83 ? 11.211 13.484 22.672 1 96.06 83 ARG B C 1
ATOM 2680 O O . ARG B 1 83 ? 10.547 12.508 22.312 1 96.06 83 ARG B O 1
ATOM 2687 N N . LEU B 1 84 ? 10.883 14.336 23.531 1 96.44 84 LEU B N 1
ATOM 2688 C CA . LEU B 1 84 ? 9.617 14.148 24.234 1 96.44 84 LEU B CA 1
ATOM 2689 C C . LEU B 1 84 ? 8.438 14.312 23.281 1 96.44 84 LEU B C 1
ATOM 2691 O O . LEU B 1 84 ? 7.527 13.477 23.266 1 96.44 84 LEU B O 1
ATOM 2695 N N . CYS B 1 85 ? 8.422 15.32 22.5 1 95.81 85 CYS B N 1
ATOM 2696 C CA . CYS B 1 85 ? 7.312 15.609 21.594 1 95.81 85 CYS B CA 1
ATOM 2697 C C . CYS B 1 85 ? 7.152 14.508 20.562 1 95.81 85 CYS B C 1
ATOM 2699 O O . CYS B 1 85 ? 6.039 14.031 20.328 1 95.81 85 CYS B O 1
ATOM 2701 N N . LEU B 1 86 ? 8.227 14.055 20.031 1 95.69 86 LEU B N 1
ATOM 2702 C CA . LEU B 1 86 ? 8.156 13.047 18.984 1 95.69 86 LEU B CA 1
ATOM 2703 C C . LEU B 1 86 ? 7.758 11.688 19.547 1 95.69 86 LEU B C 1
ATOM 2705 O O . LEU B 1 86 ? 6.953 10.977 18.938 1 95.69 86 LEU B O 1
ATOM 2709 N N . THR B 1 87 ? 8.305 11.383 20.656 1 97.44 87 THR B N 1
ATOM 2710 C CA . THR B 1 87 ? 7.957 10.109 21.281 1 97.44 87 THR B CA 1
ATOM 2711 C C . THR B 1 87 ? 6.469 10.062 21.625 1 97.44 87 THR B C 1
ATOM 2713 O O . THR B 1 87 ? 5.781 9.102 21.266 1 97.44 87 THR B O 1
ATOM 2716 N N . ILE B 1 88 ? 5.988 11.125 22.203 1 97.56 88 ILE B N 1
ATOM 2717 C CA . ILE B 1 88 ? 4.586 11.172 22.594 1 97.56 88 ILE B CA 1
ATOM 2718 C C . ILE B 1 88 ? 3.699 11.188 21.359 1 97.56 88 ILE B C 1
ATOM 2720 O O . ILE B 1 88 ? 2.645 10.547 21.328 1 97.56 88 ILE B O 1
ATOM 2724 N N . SER B 1 89 ? 4.102 11.883 20.359 1 97.12 89 SER B N 1
ATOM 2725 C CA . SER B 1 89 ? 3.334 11.938 19.109 1 97.12 89 SER B CA 1
ATOM 2726 C C . SER B 1 89 ? 3.201 10.555 18.484 1 97.12 89 SER B C 1
ATOM 2728 O O . SER B 1 89 ? 2.1 10.133 18.125 1 97.12 89 SER B O 1
ATOM 2730 N N . HIS B 1 90 ? 4.289 9.82 18.422 1 97.12 90 HIS B N 1
ATOM 2731 C CA . HIS B 1 90 ? 4.277 8.492 17.828 1 97.12 90 HIS B CA 1
ATOM 2732 C C . HIS B 1 90 ? 3.463 7.512 18.672 1 97.12 90 HIS B C 1
ATOM 2734 O O . HIS B 1 90 ? 2.791 6.629 18.125 1 97.12 90 HIS B O 1
ATOM 2740 N N . LEU B 1 91 ? 3.572 7.684 19.984 1 97.5 91 LEU B N 1
ATOM 2741 C CA . LEU B 1 91 ? 2.791 6.812 20.859 1 97.5 91 LEU B CA 1
ATOM 2742 C C . LEU B 1 91 ? 1.297 7.047 20.656 1 97.5 91 LEU B C 1
ATOM 2744 O O . LEU B 1 91 ? 0.515 6.094 20.625 1 97.5 91 LEU B O 1
ATOM 2748 N N . ASN B 1 92 ? 0.937 8.258 20.547 1 97.94 92 ASN B N 1
ATOM 2749 C CA . ASN B 1 92 ? -0.463 8.57 20.281 1 97.94 92 ASN B CA 1
ATOM 2750 C C . ASN B 1 92 ? -0.901 8.055 18.906 1 97.94 92 ASN B C 1
ATOM 2752 O O . ASN B 1 92 ? -2.027 7.582 18.75 1 97.94 92 ASN B O 1
ATOM 2756 N N . LYS B 1 93 ? -0.084 8.164 18 1 97.38 93 LYS B N 1
ATOM 2757 C CA . LYS B 1 93 ? -0.387 7.617 16.672 1 97.38 93 LYS B CA 1
ATOM 2758 C C . LYS B 1 93 ? -0.588 6.105 16.75 1 97.38 93 LYS B C 1
ATOM 2760 O O . LYS B 1 93 ? -1.476 5.562 16.078 1 97.38 93 LYS B O 1
ATOM 2765 N N . ALA B 1 94 ? 0.274 5.469 17.531 1 97.5 94 ALA B N 1
ATOM 2766 C CA . ALA B 1 94 ? 0.137 4.027 17.703 1 97.5 94 ALA B CA 1
ATOM 2767 C C . ALA B 1 94 ? -1.234 3.668 18.266 1 97.5 94 ALA B C 1
ATOM 2769 O O . ALA B 1 94 ? -1.876 2.721 17.797 1 97.5 94 ALA B O 1
ATOM 2770 N N . MET B 1 95 ? -1.668 4.441 19.203 1 97.94 95 MET B N 1
ATOM 2771 C CA . MET B 1 95 ? -2.977 4.203 19.812 1 97.94 95 MET B CA 1
ATOM 2772 C C . MET B 1 95 ? -4.098 4.535 18.828 1 97.94 95 MET B C 1
ATOM 2774 O O . MET B 1 95 ? -5.113 3.84 18.797 1 97.94 95 MET B O 1
ATOM 2778 N N . TYR B 1 96 ? -3.896 5.555 18.125 1 97.56 96 TYR B N 1
ATOM 2779 C CA . TYR B 1 96 ? -4.852 5.914 17.078 1 97.56 96 TYR B CA 1
ATOM 2780 C C . TYR B 1 96 ? -5.062 4.758 16.109 1 97.56 96 TYR B C 1
ATOM 2782 O O . TYR B 1 96 ? -6.199 4.375 15.828 1 97.56 96 TYR B O 1
ATOM 2790 N N . PHE B 1 97 ? -3.965 4.152 15.625 1 97.19 97 PHE B N 1
ATOM 2791 C CA . PHE B 1 97 ? -4.047 3.057 14.664 1 97.19 97 PHE B CA 1
ATOM 2792 C C . PHE B 1 97 ? -4.676 1.824 15.305 1 97.19 97 PHE B C 1
ATOM 2794 O O . PHE B 1 97 ? -5.445 1.108 14.656 1 97.19 97 PHE B O 1
ATOM 2801 N N . ALA B 1 98 ? -4.359 1.593 16.516 1 97 98 ALA B N 1
ATOM 2802 C CA . ALA B 1 98 ? -4.93 0.443 17.203 1 97 98 ALA B CA 1
ATOM 2803 C C . ALA B 1 98 ? -6.445 0.554 17.297 1 97 98 ALA B C 1
ATOM 2805 O O . ALA B 1 98 ? -7.164 -0.403 17 1 97 98 ALA B O 1
ATOM 2806 N N . CYS B 1 99 ? -6.914 1.729 17.672 1 96.94 99 CYS B N 1
ATOM 2807 C CA . CYS B 1 99 ? -8.352 1.952 17.75 1 96.94 99 CYS B CA 1
ATOM 2808 C C . CYS B 1 99 ? -8.992 1.886 16.359 1 96.94 99 CYS B C 1
ATOM 2810 O O . CYS B 1 99 ? -10.094 1.354 16.219 1 96.94 99 CYS B O 1
ATOM 2812 N N . ASP B 1 100 ? -8.297 2.434 15.461 1 95.44 100 ASP B N 1
ATOM 2813 C CA . ASP B 1 100 ? -8.797 2.418 14.086 1 95.44 100 ASP B CA 1
ATOM 2814 C C . ASP B 1 100 ? -8.945 0.987 13.57 1 95.44 100 ASP B C 1
ATOM 2816 O O . ASP B 1 100 ? -9.867 0.688 12.805 1 95.44 100 ASP B O 1
ATOM 2820 N N . ASN B 1 101 ? -8.047 0.11 13.938 1 94.94 101 ASN B N 1
ATOM 2821 C CA . ASN B 1 101 ? -8.133 -1.298 13.562 1 94.94 101 ASN B CA 1
ATOM 2822 C C . ASN B 1 101 ? -9.367 -1.963 14.18 1 94.94 101 ASN B C 1
ATOM 2824 O O . ASN B 1 101 ? -9.992 -2.814 13.547 1 94.94 101 ASN B O 1
ATOM 2828 N N . VAL B 1 102 ? -9.688 -1.596 15.352 1 94.62 102 VAL B N 1
ATOM 2829 C CA . VAL B 1 102 ? -10.875 -2.131 16 1 94.62 102 VAL B CA 1
ATOM 2830 C C . VAL B 1 102 ? -12.133 -1.674 15.266 1 94.62 102 VAL B C 1
ATOM 2832 O O . VAL B 1 102 ? -13.047 -2.465 15.039 1 94.62 102 VAL B O 1
ATOM 2835 N N . VAL B 1 103 ? -12.141 -0.435 14.906 1 94 103 VAL B N 1
ATOM 2836 C CA . VAL B 1 103 ? -13.266 0.104 14.148 1 94 103 VAL B CA 1
ATOM 2837 C C . VAL B 1 103 ? -13.406 -0.658 12.828 1 94 103 VAL B C 1
ATOM 2839 O O . VAL B 1 103 ? -14.523 -1.009 12.43 1 94 103 VAL B O 1
ATOM 2842 N N . TRP B 1 104 ? -12.273 -0.863 12.172 1 91.56 104 TRP B N 1
ATOM 2843 C CA . TRP B 1 104 ? -12.266 -1.621 10.922 1 91.56 104 TRP B CA 1
ATOM 2844 C C . TRP B 1 104 ? -12.852 -3.014 11.125 1 91.56 104 TRP B C 1
ATOM 2846 O O . TRP B 1 104 ? -13.648 -3.48 10.312 1 91.56 104 TRP B O 1
ATOM 2856 N N . ALA B 1 105 ? -12.508 -3.711 12.18 1 90.56 105 ALA B N 1
ATOM 2857 C CA . ALA B 1 105 ? -13.008 -5.051 12.477 1 90.56 105 ALA B CA 1
ATOM 2858 C C . ALA B 1 105 ? -14.523 -5.047 12.664 1 90.56 105 ALA B C 1
ATOM 2860 O O . ALA B 1 105 ? -15.203 -6.008 12.305 1 90.56 105 ALA B O 1
ATOM 2861 N N . GLY B 1 106 ? -15.023 -3.98 13.18 1 89.31 106 GLY B N 1
ATOM 2862 C CA . GLY B 1 106 ? -16.469 -3.84 13.328 1 89.31 106 GLY B CA 1
ATOM 2863 C C . GLY B 1 106 ? -17.188 -3.598 12.016 1 89.31 106 GLY B C 1
ATOM 2864 O O . GLY B 1 106 ? -18.234 -4.191 11.758 1 89.31 106 GLY B O 1
ATOM 2865 N N . LYS B 1 107 ? -16.625 -2.803 11.188 1 87.12 107 LYS B N 1
ATOM 2866 C CA . LYS B 1 107 ? -17.234 -2.453 9.906 1 87.12 107 LYS B CA 1
ATOM 2867 C C . LYS B 1 107 ? -17.266 -3.656 8.969 1 87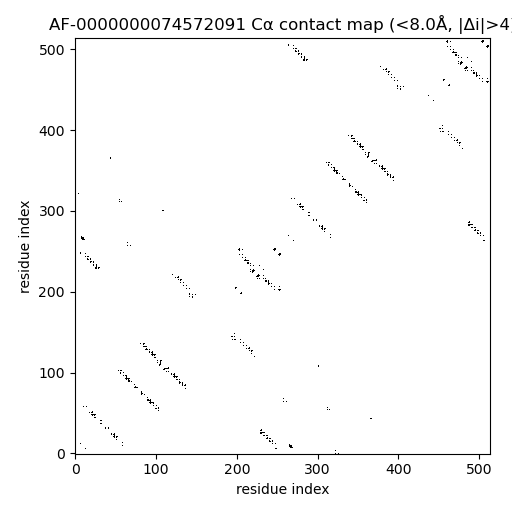.12 107 LYS B C 1
ATOM 2869 O O . LYS B 1 107 ? -18.188 -3.781 8.156 1 87.12 107 LYS B O 1
ATOM 2874 N N . THR B 1 108 ? -16.266 -4.527 9.047 1 84.75 108 THR B N 1
ATOM 2875 C CA . THR B 1 108 ? -16.203 -5.703 8.18 1 84.75 108 THR B CA 1
ATOM 2876 C C . THR B 1 108 ? -17.047 -6.84 8.742 1 84.75 108 THR B C 1
ATOM 2878 O O . THR B 1 108 ? -17.25 -7.855 8.078 1 84.75 108 THR B O 1
ATOM 2881 N N . GLY B 1 109 ? -17.578 -6.77 9.969 1 82.88 109 GLY B N 1
ATOM 2882 C CA . GLY B 1 109 ? -18.422 -7.777 10.578 1 82.88 109 GLY B CA 1
ATOM 2883 C C . GLY B 1 109 ? -17.641 -8.875 11.273 1 82.88 109 GLY B C 1
ATOM 2884 O O . GLY B 1 109 ? -18.219 -9.875 11.719 1 82.88 109 GLY B O 1
ATOM 2885 N N . LEU B 1 110 ? -16.359 -8.781 11.227 1 82.38 110 LEU B N 1
ATOM 2886 C CA . LEU B 1 110 ? -15.531 -9.773 11.914 1 82.38 110 LEU B CA 1
ATOM 2887 C C . LEU B 1 110 ? -15.852 -9.805 13.406 1 82.38 110 LEU B C 1
ATOM 2889 O O . LEU B 1 110 ? -15.93 -10.883 14 1 82.38 110 LEU B O 1
ATOM 2893 N N . PHE B 1 111 ? -16.016 -8.633 13.984 1 84.44 111 PHE B N 1
ATOM 2894 C CA . PHE B 1 111 ? -16.438 -8.5 15.367 1 84.44 111 PHE B CA 1
ATOM 2895 C C . PHE B 1 111 ? -17.734 -7.707 15.453 1 84.44 111 PHE B C 1
ATOM 2897 O O . PHE B 1 111 ? -17.719 -6.48 15.562 1 84.44 111 PHE B O 1
ATOM 2904 N N . SER B 1 112 ? -18.828 -8.352 15.383 1 78.44 112 SER B N 1
ATOM 2905 C CA . SER B 1 112 ? -20.141 -7.723 15.266 1 78.44 112 SER B CA 1
ATOM 2906 C C . SER B 1 112 ? -20.531 -7.027 16.562 1 78.44 112 SER B C 1
ATOM 2908 O O . SER B 1 112 ? -21.359 -6.117 16.562 1 78.44 112 SER B O 1
ATOM 2910 N N . LYS B 1 113 ? -19.953 -7.32 17.609 1 85.69 113 LYS B N 1
ATOM 2911 C CA . LYS B 1 113 ? -20.406 -6.781 18.891 1 85.69 113 LYS B CA 1
ATOM 2912 C C . LYS B 1 113 ? -19.594 -5.547 19.281 1 85.69 113 LYS B C 1
ATOM 2914 O O . LYS B 1 113 ? -19.812 -4.961 20.344 1 85.69 113 LYS B O 1
ATOM 2919 N N . VAL B 1 114 ? -18.844 -5.031 18.375 1 88.5 114 VAL B N 1
ATOM 2920 C CA . VAL B 1 114 ? -18 -3.893 18.719 1 88.5 114 VAL B CA 1
ATOM 2921 C C . VAL B 1 114 ? -18.781 -2.596 18.547 1 88.5 114 VAL B C 1
ATOM 2923 O O . VAL B 1 114 ? -19.516 -2.434 17.562 1 88.5 114 VAL B O 1
ATOM 2926 N N . ASP B 1 115 ? -18.703 -1.739 19.594 1 93.25 115 ASP B N 1
ATOM 2927 C CA . ASP B 1 115 ? -19.281 -0.398 19.484 1 93.25 115 ASP B CA 1
ATOM 2928 C C . ASP B 1 115 ? -18.422 0.487 18.578 1 93.25 115 ASP B C 1
ATOM 2930 O O . ASP B 1 115 ? -17.469 1.111 19.031 1 93.25 115 ASP B O 1
ATOM 2934 N N . GLN B 1 116 ? -18.781 0.6 17.375 1 91.88 116 GLN B N 1
ATOM 2935 C CA . GLN B 1 116 ? -18 1.315 16.359 1 91.88 116 GLN B CA 1
ATOM 2936 C C . GLN B 1 116 ? -17.891 2.799 16.703 1 91.88 116 GLN B C 1
ATOM 2938 O O . GLN B 1 116 ? -16.844 3.412 16.516 1 91.88 116 GLN B O 1
ATOM 2943 N N . GLN B 1 117 ? -18.938 3.383 17.203 1 93.38 117 GLN B N 1
ATOM 2944 C CA . GLN B 1 117 ? -18.938 4.812 17.516 1 93.38 117 GLN B CA 1
ATOM 2945 C C . GLN B 1 117 ? -17.938 5.137 18.625 1 93.38 117 GLN B C 1
ATOM 2947 O O . GLN B 1 117 ? -17.172 6.094 18.516 1 93.38 117 GLN B O 1
ATOM 2952 N N . LYS B 1 118 ? -17.984 4.344 19.625 1 95.44 118 LYS B N 1
ATOM 2953 C CA . LYS B 1 118 ? -17.078 4.566 20.75 1 95.44 118 LYS B CA 1
ATOM 2954 C C . LYS B 1 118 ? -15.625 4.477 20.312 1 95.44 118 LYS B C 1
ATOM 2956 O O . LYS B 1 118 ? -14.812 5.348 20.656 1 95.44 118 LYS B O 1
ATOM 2961 N N . TRP B 1 119 ? -15.297 3.463 19.641 1 95.75 119 TRP B N 1
ATOM 2962 C CA . TRP B 1 119 ? -13.914 3.248 19.219 1 95.75 119 TRP B CA 1
ATOM 2963 C C . TRP B 1 119 ? -13.484 4.289 18.188 1 95.75 119 TRP B C 1
ATOM 2965 O O . TRP B 1 119 ? -12.32 4.695 18.156 1 95.75 119 TRP B O 1
ATOM 2975 N N . SER B 1 120 ? -14.406 4.691 17.359 1 95.69 120 SER B N 1
ATOM 2976 C CA . SER B 1 120 ? -14.109 5.766 16.406 1 95.69 120 SER B CA 1
ATOM 2977 C C . SER B 1 120 ? -13.789 7.066 17.141 1 95.69 120 SER B C 1
ATOM 2979 O O . SER B 1 120 ? -12.828 7.754 16.797 1 95.69 120 SER B O 1
ATOM 2981 N N . GLN B 1 121 ? -14.523 7.375 18.172 1 96.75 121 GLN B N 1
ATOM 2982 C CA . GLN B 1 121 ? -14.281 8.578 18.969 1 96.75 121 GLN B CA 1
ATOM 2983 C C . GLN B 1 121 ? -12.922 8.508 19.656 1 96.75 121 GLN B C 1
ATOM 2985 O O . GLN B 1 121 ? -12.18 9.492 19.688 1 96.75 121 GLN B O 1
ATOM 2990 N N . ARG B 1 122 ? -12.664 7.367 20.156 1 96.88 122 ARG B N 1
ATOM 2991 C CA . ARG B 1 122 ? -11.375 7.18 20.812 1 96.88 122 ARG B CA 1
ATOM 2992 C C . ARG B 1 122 ? -10.227 7.355 19.828 1 96.88 122 ARG B C 1
ATOM 2994 O O . ARG B 1 122 ? -9.211 7.977 20.141 1 96.88 122 ARG B O 1
ATOM 3001 N N . SER B 1 123 ? -10.406 6.758 18.688 1 97.06 123 SER B N 1
ATOM 3002 C CA . SER B 1 123 ? -9.398 6.871 17.641 1 97.06 123 SER B CA 1
ATOM 3003 C C . SER B 1 123 ? -9.117 8.328 17.297 1 97.06 123 SER B C 1
ATOM 3005 O O . SER B 1 123 ? -7.961 8.758 17.266 1 97.06 123 SER B O 1
ATOM 3007 N N . PHE B 1 124 ? -10.156 9.156 17.172 1 97.12 124 PHE B N 1
ATOM 3008 C CA . PHE B 1 124 ? -9.992 10.547 16.766 1 97.12 124 PHE B CA 1
ATOM 3009 C C . PHE B 1 124 ? -9.438 11.383 17.906 1 97.12 124 PHE B C 1
ATOM 3011 O O . PHE B 1 124 ? -8.75 12.383 17.688 1 97.12 124 PHE B O 1
ATOM 3018 N N . ARG B 1 125 ? -9.695 10.977 19.141 1 97.88 125 ARG B N 1
ATOM 3019 C CA . ARG B 1 125 ? -9.094 11.672 20.281 1 97.88 125 ARG B CA 1
ATOM 3020 C C . ARG B 1 125 ? -7.574 11.516 20.281 1 97.88 125 ARG B C 1
ATOM 3022 O O . ARG B 1 125 ? -6.848 12.492 20.453 1 97.88 125 ARG B O 1
ATOM 3029 N N . TYR B 1 126 ? -7.168 10.305 20.078 1 98.19 126 TYR B N 1
ATOM 3030 C CA . TYR B 1 126 ? -5.73 10.07 20.016 1 98.19 126 TYR B CA 1
ATOM 3031 C C . TYR B 1 126 ? -5.113 10.773 18.812 1 98.19 126 TYR B C 1
ATOM 3033 O O . TYR B 1 126 ? -3.984 11.266 18.875 1 98.19 126 TYR B O 1
ATOM 3041 N N . TYR B 1 127 ? -5.848 10.758 17.75 1 97.69 127 TYR B N 1
ATOM 3042 C CA . TYR B 1 127 ? -5.379 11.469 16.578 1 97.69 127 TYR B CA 1
ATOM 3043 C C . TYR B 1 127 ? -5.227 12.961 16.859 1 97.69 127 TYR B C 1
ATOM 3045 O O . TYR B 1 127 ? -4.215 13.57 16.5 1 97.69 127 TYR B O 1
ATOM 3053 N N . LEU B 1 128 ? -6.191 13.531 17.5 1 97.81 128 LEU B N 1
ATOM 3054 C CA . LEU B 1 128 ? -6.148 14.945 17.859 1 97.81 128 LEU B CA 1
ATOM 3055 C C . LEU B 1 128 ? -4.945 15.242 18.75 1 97.81 128 LEU B C 1
ATOM 3057 O O . LEU B 1 128 ? -4.219 16.203 18.516 1 97.81 128 LEU B O 1
ATOM 3061 N N . PHE B 1 129 ? -4.691 14.406 19.688 1 97.81 129 PHE B N 1
ATOM 3062 C CA . PHE B 1 129 ? -3.57 14.609 20.594 1 97.81 129 PHE B CA 1
ATOM 3063 C C . PHE B 1 129 ? -2.246 14.531 19.859 1 97.81 129 PHE B C 1
ATOM 3065 O O . PHE B 1 129 ? -1.326 15.305 20.125 1 97.81 129 PHE B O 1
ATOM 3072 N N . SER B 1 130 ? -2.182 13.57 19 1 97.5 130 SER B N 1
ATOM 3073 C CA . SER B 1 130 ? -0.96 13.453 18.203 1 97.5 130 SER B CA 1
ATOM 3074 C C . SER B 1 130 ? -0.695 14.711 17.391 1 97.5 130 SER B C 1
ATOM 3076 O O . SER B 1 130 ? 0.443 15.18 17.312 1 97.5 130 SER B O 1
ATOM 3078 N N . LEU B 1 131 ? -1.735 15.289 16.859 1 97.44 131 LEU B N 1
ATOM 3079 C CA . LEU B 1 131 ? -1.612 16.5 16.047 1 97.44 131 LEU B CA 1
ATOM 3080 C C . LEU B 1 131 ? -1.223 17.703 16.891 1 97.44 131 LEU B C 1
ATOM 3082 O O . LEU B 1 131 ? -0.389 18.516 16.5 1 97.44 131 LEU B O 1
ATOM 3086 N N . LEU B 1 132 ? -1.786 17.766 18.031 1 97.94 132 LEU B N 1
ATOM 3087 C CA . LEU B 1 132 ? -1.472 18.859 18.938 1 97.94 132 LEU B CA 1
ATOM 3088 C C . LEU B 1 132 ? -0.007 18.812 19.359 1 97.94 132 LEU B C 1
ATOM 3090 O O . LEU B 1 132 ? 0.666 19.844 19.406 1 97.94 132 LEU B O 1
ATOM 3094 N N . VAL B 1 133 ? 0.421 17.641 19.641 1 97.75 133 VAL B N 1
ATOM 3095 C CA . VAL B 1 133 ? 1.814 17.484 20.047 1 97.75 133 VAL B CA 1
ATOM 3096 C C . VAL B 1 133 ? 2.732 17.828 18.875 1 97.75 133 VAL B C 1
ATOM 3098 O O . VAL B 1 133 ? 3.762 18.484 19.047 1 97.75 133 VAL B O 1
ATOM 3101 N N . SER B 1 134 ? 2.369 17.422 17.703 1 96.25 134 SER B N 1
ATOM 3102 C CA . SER B 1 134 ? 3.154 17.719 16.516 1 96.25 134 SER B CA 1
ATOM 3103 C C . SER B 1 134 ? 3.209 19.219 16.25 1 96.25 134 SER B C 1
ATOM 3105 O O . SER B 1 134 ? 4.254 19.75 15.867 1 96.25 134 SER B O 1
ATOM 3107 N N . LEU B 1 135 ? 2.121 19.844 16.5 1 96.56 135 LEU B N 1
ATOM 3108 C CA . LEU B 1 135 ? 2.078 21.297 16.344 1 96.56 135 LEU B CA 1
ATOM 3109 C C . LEU B 1 135 ? 2.955 21.984 17.375 1 96.56 135 LEU B C 1
ATOM 3111 O O . LEU B 1 135 ? 3.629 22.984 17.062 1 96.56 135 LEU B O 1
ATOM 3115 N N . THR B 1 136 ? 2.967 21.484 18.547 1 96.69 136 THR B N 1
ATOM 3116 C CA . THR B 1 136 ? 3.832 22.016 19.594 1 96.69 136 THR B CA 1
ATOM 3117 C C . THR B 1 136 ? 5.301 21.875 19.203 1 96.69 136 THR B C 1
ATOM 3119 O O . THR B 1 136 ? 6.098 22.797 19.422 1 96.69 136 THR B O 1
ATOM 3122 N N . ARG B 1 137 ? 5.57 20.75 18.688 1 95.5 137 ARG B N 1
ATOM 3123 C CA . ARG B 1 137 ? 6.93 20.516 18.203 1 95.5 137 ARG B CA 1
ATOM 3124 C C . ARG B 1 137 ? 7.297 21.516 17.109 1 95.5 137 ARG B C 1
ATOM 3126 O O . ARG B 1 137 ? 8.398 22.078 17.109 1 95.5 137 ARG B O 1
ATOM 3133 N N . ASP B 1 138 ? 6.434 21.781 16.188 1 95.25 138 ASP B N 1
ATOM 3134 C CA . ASP B 1 138 ? 6.664 22.734 15.102 1 95.25 138 ASP B CA 1
ATOM 3135 C C . ASP B 1 138 ? 6.863 24.141 15.648 1 95.25 138 ASP B C 1
ATOM 3137 O O . ASP B 1 138 ? 7.746 24.875 15.195 1 95.25 138 ASP B O 1
ATOM 3141 N N . VAL B 1 139 ? 6.078 24.516 16.609 1 94.88 139 VAL B N 1
ATOM 3142 C CA . VAL B 1 139 ? 6.188 25.828 17.219 1 94.88 139 VAL B CA 1
ATOM 3143 C C . VAL B 1 139 ? 7.516 25.953 17.969 1 94.88 139 VAL B C 1
ATOM 3145 O O . VAL B 1 139 ? 8.18 26.984 17.906 1 94.88 139 VAL B O 1
ATOM 3148 N N . TYR B 1 140 ? 7.863 24.875 18.625 1 94.44 140 TYR B N 1
ATOM 3149 C CA . TYR B 1 140 ? 9.148 24.859 19.312 1 94.44 140 TYR B CA 1
ATOM 3150 C C . TYR B 1 140 ? 10.297 25.078 18.344 1 94.44 140 TYR B C 1
ATOM 3152 O O . TYR B 1 140 ? 11.188 25.906 18.594 1 94.44 140 TYR B O 1
ATOM 3160 N N . GLU B 1 141 ? 10.266 24.375 17.297 1 92.81 141 GLU B N 1
ATOM 3161 C CA . GLU B 1 141 ? 11.312 24.516 16.297 1 92.81 141 GLU B CA 1
ATOM 3162 C C . GLU B 1 141 ? 11.297 25.922 15.68 1 92.81 141 GLU B C 1
ATOM 3164 O O . GLU B 1 141 ? 12.352 26.484 15.383 1 92.81 141 GLU B O 1
ATOM 3169 N N . LEU B 1 142 ? 10.172 26.453 15.469 1 92.88 142 LEU B N 1
ATOM 3170 C CA . LEU B 1 142 ? 10.047 27.812 14.953 1 92.88 142 LEU B CA 1
ATOM 3171 C C . LEU B 1 142 ? 10.672 28.828 15.914 1 92.88 142 LEU B C 1
ATOM 3173 O O . LEU B 1 142 ? 11.398 29.719 15.484 1 92.88 142 LEU B O 1
ATOM 3177 N N . CYS B 1 143 ? 10.453 28.641 17.172 1 92.5 143 CYS B N 1
ATOM 3178 C CA . CYS B 1 143 ? 11.008 29.516 18.188 1 92.5 143 CYS B CA 1
ATOM 3179 C C . CYS B 1 143 ? 12.531 29.422 18.219 1 92.5 143 CYS B C 1
ATOM 3181 O O . CYS B 1 143 ? 13.219 30.422 18.375 1 92.5 143 CYS B O 1
ATOM 3183 N N . LEU B 1 144 ? 13.008 28.234 18.094 1 90.31 144 LEU B N 1
ATOM 3184 C CA . LEU B 1 144 ? 14.445 28.031 18.078 1 90.31 144 LEU B CA 1
ATOM 3185 C C . LEU B 1 144 ? 15.086 28.734 16.891 1 90.31 144 LEU B C 1
ATOM 3187 O O . LEU B 1 144 ? 16.141 29.359 17.016 1 90.31 144 LEU B O 1
ATOM 3191 N N . LEU B 1 145 ? 14.414 28.703 15.766 1 90.56 145 LEU B N 1
ATOM 3192 C CA . LEU B 1 145 ? 14.945 29.297 14.547 1 90.56 145 LEU B CA 1
ATOM 3193 C C . LEU B 1 145 ? 14.844 30.828 14.602 1 90.56 145 LEU B C 1
ATOM 3195 O O . LEU B 1 145 ? 15.719 31.531 14.094 1 90.56 145 LEU B O 1
ATOM 3199 N N . MET B 1 146 ? 13.805 31.281 15.211 1 90.06 146 MET B N 1
ATOM 3200 C CA . MET B 1 146 ? 13.656 32.719 15.383 1 90.06 146 MET B CA 1
ATOM 3201 C C . MET B 1 146 ? 14.742 33.281 16.297 1 90.06 146 MET B C 1
ATOM 3203 O O . MET B 1 146 ? 15.289 34.344 16.031 1 90.06 146 MET B O 1
ATOM 3207 N N . ASP B 1 147 ? 15.023 32.531 17.328 1 88.88 147 ASP B N 1
ATOM 3208 C CA . ASP B 1 147 ? 16.078 32.938 18.25 1 88.88 147 ASP B CA 1
ATOM 3209 C C . ASP B 1 147 ? 17.438 32.938 17.578 1 88.88 147 ASP B C 1
ATOM 3211 O O . ASP B 1 147 ? 18.266 33.844 17.797 1 88.88 147 ASP B O 1
ATOM 3215 N N . SER B 1 148 ? 17.641 31.953 16.797 1 86.44 148 SER B N 1
ATOM 3216 C CA . SER B 1 148 ? 18.906 31.875 16.078 1 86.44 148 SER B CA 1
ATOM 3217 C C . SER B 1 148 ? 19.047 33 15.07 1 86.44 148 SER B C 1
ATOM 3219 O O . SER B 1 148 ? 20.141 33.562 14.898 1 86.44 148 SER B O 1
ATOM 3221 N N . ASP B 1 149 ? 17.969 33.312 14.43 1 83.12 149 ASP B N 1
ATOM 3222 C CA . ASP B 1 149 ? 17.969 34.406 13.453 1 83.12 149 ASP B CA 1
ATOM 3223 C C . ASP B 1 149 ? 18.203 35.75 14.125 1 83.12 149 ASP B C 1
ATOM 3225 O O . ASP B 1 149 ? 18.922 36.594 13.594 1 83.12 149 ASP B O 1
ATOM 3229 N N . ALA B 1 150 ? 17.641 35.906 15.266 1 78.94 150 ALA B N 1
ATOM 3230 C CA . ALA B 1 150 ? 17.797 37.156 16.031 1 78.94 150 ALA B CA 1
ATOM 3231 C C . ALA B 1 150 ? 19.25 37.312 16.5 1 78.94 150 ALA B C 1
ATOM 3233 O O . ALA B 1 150 ? 19.797 38.406 16.484 1 78.94 150 ALA B O 1
ATOM 3234 N N . ARG B 1 151 ? 19.781 36.25 16.844 1 83.06 151 ARG B N 1
ATOM 3235 C CA . ARG B 1 151 ? 21.172 36.281 17.281 1 83.06 151 ARG B CA 1
ATOM 3236 C C . ARG B 1 151 ? 22.109 36.562 16.125 1 83.06 151 ARG B C 1
ATOM 3238 O O . ARG B 1 151 ? 23.078 37.312 16.297 1 83.06 151 ARG B O 1
ATOM 3245 N N . TYR B 1 152 ? 21.734 36 15.023 1 76.25 152 TYR B N 1
ATOM 3246 C CA . TYR B 1 152 ? 22.547 36.219 13.836 1 76.25 152 TYR B CA 1
ATOM 3247 C C . TYR B 1 152 ? 22.469 37.688 13.383 1 76.25 152 TYR B C 1
ATOM 3249 O O . TYR B 1 152 ? 23.484 38.281 13.031 1 76.25 152 TYR B O 1
ATOM 3257 N N . GLN B 1 153 ? 21.359 38.281 13.484 1 76.81 153 GLN B N 1
ATOM 3258 C CA . GLN B 1 153 ? 21.172 39.688 13.086 1 76.81 153 GLN B CA 1
ATOM 3259 C C . GLN B 1 153 ? 21.812 40.625 14.07 1 76.81 153 GLN B C 1
ATOM 3261 O O . GLN B 1 153 ? 22.375 41.656 13.68 1 76.81 153 GLN B O 1
ATOM 3266 N N . SER B 1 154 ? 21.734 40.219 15.266 1 78.12 154 SER B N 1
ATOM 3267 C CA . SER B 1 154 ? 22.359 41.031 16.297 1 78.12 154 SER B CA 1
ATOM 3268 C C . SER B 1 154 ? 23.891 40.969 16.188 1 78.12 154 SER B C 1
ATOM 3270 O O . SER B 1 154 ? 24.562 41.969 16.391 1 78.12 154 SER B O 1
ATOM 3272 N N . ALA B 1 155 ? 24.391 39.875 15.766 1 75.12 155 ALA B N 1
ATOM 3273 C CA . ALA B 1 155 ? 25.844 39.719 15.594 1 75.12 155 ALA B CA 1
ATOM 3274 C C . ALA B 1 155 ? 26.328 40.469 14.367 1 75.12 155 ALA B C 1
ATOM 3276 O O . ALA B 1 155 ? 27.438 41 14.367 1 75.12 155 ALA B O 1
ATOM 3277 N N . LYS B 1 156 ? 25.562 40.5 13.461 1 73.81 156 LYS B N 1
ATOM 3278 C CA . LYS B 1 156 ? 25.938 41.188 12.234 1 73.81 156 LYS B CA 1
ATOM 3279 C C . LYS B 1 156 ? 25.938 42.688 12.438 1 73.81 156 LYS B C 1
ATOM 3281 O O . LYS B 1 156 ? 26.766 43.406 11.859 1 73.81 156 LYS B O 1
ATOM 3286 N N . THR B 1 157 ? 25.094 43.125 13.227 1 72.88 157 THR B N 1
ATOM 3287 C CA . THR B 1 157 ? 24.984 44.562 13.516 1 72.88 157 THR B CA 1
ATOM 3288 C C . THR B 1 157 ? 26.109 45 14.453 1 72.88 157 THR B C 1
ATOM 3290 O O . THR B 1 157 ? 26.641 46.094 14.32 1 72.88 157 THR B O 1
ATOM 3293 N N . SER B 1 158 ? 26.547 44.094 15.203 1 73.56 158 SER B N 1
ATOM 3294 C CA . SER B 1 158 ? 27.609 44.438 16.125 1 73.56 158 SER B CA 1
ATOM 3295 C C . SER B 1 158 ? 28.969 44.406 15.445 1 73.56 158 SER B C 1
ATOM 3297 O O . SER B 1 158 ? 29.891 45.125 15.828 1 73.56 158 SER B O 1
ATOM 3299 N N . SER B 1 159 ? 29.281 43.469 14.5 1 64.38 159 SER B N 1
ATOM 3300 C CA . SER B 1 159 ? 30.594 43.344 13.875 1 64.38 159 SER B CA 1
ATOM 3301 C C . SER B 1 159 ? 30.828 44.438 12.852 1 64.38 159 SER B C 1
ATOM 3303 O O . SER B 1 159 ? 31.938 44.562 12.305 1 64.38 159 SER B O 1
ATOM 3305 N N . SER B 1 160 ? 29.953 45 12.234 1 55.69 160 SER B N 1
ATOM 3306 C CA . SER B 1 160 ? 30.312 46.156 11.383 1 55.69 160 SER B CA 1
ATOM 3307 C C . SER B 1 160 ? 30.969 47.25 12.195 1 55.69 160 SER B C 1
ATOM 3309 O O . SER B 1 160 ? 30.359 47.812 13.125 1 55.69 160 SER B O 1
ATOM 3311 N N . PRO B 1 161 ? 32.406 47.062 12.281 1 50.22 161 PRO B N 1
ATOM 3312 C CA . PRO B 1 161 ? 33.219 48 13.055 1 50.22 161 PRO B CA 1
ATOM 3313 C C . PRO B 1 161 ? 32.844 49.469 12.781 1 50.22 161 PRO B C 1
ATOM 3315 O O . PRO B 1 161 ? 33.469 50.375 13.344 1 50.22 161 PRO B O 1
ATOM 3318 N N . ASN B 1 162 ? 32.594 49.719 11.383 1 44.69 162 ASN B N 1
ATOM 3319 C CA . ASN B 1 162 ? 32.812 51.156 11.172 1 44.69 162 ASN B CA 1
ATOM 3320 C C . ASN B 1 162 ? 31.938 52 12.102 1 44.69 162 ASN B C 1
ATOM 3322 O O . ASN B 1 162 ? 30.719 51.938 12.008 1 44.69 162 ASN B O 1
ATOM 3326 N N . PRO B 1 163 ? 32.438 52.344 13.289 1 45.62 163 PRO B N 1
ATOM 3327 C CA . PRO B 1 163 ? 31.859 53.344 14.195 1 45.62 163 PRO B CA 1
ATOM 3328 C C . PRO B 1 163 ? 31.312 54.562 13.461 1 45.62 163 PRO B C 1
ATOM 3330 O O . PRO B 1 163 ? 31.016 55.594 14.086 1 45.62 163 PRO B O 1
ATOM 3333 N N . SER B 1 164 ? 31.75 54.625 12.039 1 39.69 164 SER B N 1
ATOM 3334 C CA . SER B 1 164 ? 31.859 56.031 11.695 1 39.69 164 SER B CA 1
ATOM 3335 C C . SER B 1 164 ? 30.641 56.812 12.188 1 39.69 164 SER B C 1
ATOM 3337 O O . SER B 1 164 ? 30.797 57.812 12.891 1 39.69 164 SER B O 1
ATOM 3339 N N . HIS B 1 165 ? 30.031 57.594 11.148 1 36.97 165 HIS B N 1
ATOM 3340 C CA . HIS B 1 165 ? 29.516 58.969 11.133 1 36.97 165 HIS B CA 1
ATOM 3341 C C . HIS B 1 165 ? 28.219 59.062 11.922 1 36.97 165 HIS B C 1
ATOM 3343 O O . HIS B 1 165 ? 27.375 58.156 11.859 1 36.97 165 HIS B O 1
ATOM 3349 N N . ASP B 1 166 ? 28.234 59.781 13.07 1 39.34 166 ASP B N 1
ATOM 3350 C CA . ASP B 1 166 ? 27.203 60.438 13.859 1 39.34 166 ASP B CA 1
ATOM 3351 C C . ASP B 1 166 ? 26.031 60.875 12.984 1 39.34 166 ASP B C 1
ATOM 3353 O O . ASP B 1 166 ? 26.219 61.625 12.023 1 39.34 166 ASP B O 1
ATOM 3357 N N . PRO B 1 167 ? 25.156 60.031 12.523 1 39.84 167 PRO B N 1
ATOM 3358 C CA . PRO B 1 167 ? 24.156 60.719 11.711 1 39.84 167 PRO B CA 1
ATOM 3359 C C . PRO B 1 167 ? 23.797 62.094 12.273 1 39.84 167 PRO B C 1
ATOM 3361 O O . PRO B 1 167 ? 23.891 62.312 13.484 1 39.84 167 PRO B O 1
ATOM 3364 N N . PRO B 1 168 ? 24.094 63.188 11.578 1 37.12 168 PRO B N 1
ATOM 3365 C CA . PRO B 1 168 ? 23.75 64.562 12.078 1 37.12 168 PRO B CA 1
ATOM 3366 C C . PRO B 1 168 ? 22.422 64.562 12.828 1 37.12 168 PRO B C 1
ATOM 3368 O O . PRO B 1 168 ? 21.562 63.719 12.594 1 37.12 168 PRO B O 1
ATOM 3371 N N . ALA B 1 169 ? 22.391 65.125 14.078 1 39.12 169 ALA B N 1
ATOM 3372 C CA . ALA B 1 169 ? 21.344 65.5 15.047 1 39.12 169 ALA B CA 1
ATOM 3373 C C . ALA B 1 169 ? 20.109 66.062 14.352 1 39.12 169 ALA B C 1
ATOM 3375 O O . ALA B 1 169 ? 19.125 66.375 15 1 39.12 169 ALA B O 1
ATOM 3376 N N . ASP B 1 170 ? 20.391 66.625 13.055 1 32.34 170 ASP B N 1
ATOM 3377 C CA . ASP B 1 170 ? 19.391 67.688 12.82 1 32.34 170 ASP B CA 1
ATOM 3378 C C . ASP B 1 170 ? 17.984 67.062 12.82 1 32.34 170 ASP B C 1
ATOM 3380 O O . ASP B 1 170 ? 17.016 67.812 13.062 1 32.34 170 ASP B O 1
ATOM 3384 N N . CYS B 1 171 ? 17.719 66.188 11.781 1 31.27 171 CYS B N 1
ATOM 3385 C CA . CYS B 1 171 ? 16.344 66.438 11.352 1 31.27 171 CYS B CA 1
ATOM 3386 C C . CYS B 1 171 ? 15.359 66.125 12.461 1 31.27 171 CYS B C 1
ATOM 3388 O O . CYS B 1 171 ? 15.219 64.938 12.852 1 31.27 171 CYS B O 1
ATOM 3390 N N . LEU B 1 172 ? 15.219 66.938 13.477 1 31.95 172 LEU B N 1
ATOM 3391 C CA . LEU B 1 172 ? 14.07 67.125 14.352 1 31.95 172 LEU B CA 1
ATOM 3392 C C . LEU B 1 172 ? 12.773 66.812 13.641 1 31.95 172 LEU B C 1
ATOM 3394 O O . LEU B 1 172 ? 12.188 67.625 12.945 1 31.95 172 LEU B O 1
ATOM 3398 N N . SER B 1 173 ? 12.812 65.938 12.633 1 32.94 173 SER B N 1
ATOM 3399 C CA . SER B 1 173 ? 11.523 65.75 11.961 1 32.94 173 SER B CA 1
ATOM 3400 C C . SER B 1 173 ? 10.367 65.812 12.961 1 32.94 173 SER B C 1
ATOM 3402 O O . SER B 1 173 ? 10.547 65.562 14.141 1 32.94 173 SER B O 1
ATOM 3404 N N . SER B 1 174 ? 9.383 66.688 12.547 1 36.84 174 SER B N 1
ATOM 3405 C CA . SER B 1 174 ? 8.047 66.938 13.062 1 36.84 174 SER B CA 1
ATOM 3406 C C . SER B 1 174 ? 7.391 65.688 13.625 1 36.84 174 SER B C 1
ATOM 3408 O O . SER B 1 174 ? 7.637 64.562 13.141 1 36.84 174 SER B O 1
ATOM 3410 N N . PRO B 1 175 ? 7.02 65.75 14.906 1 37.25 175 PRO B N 1
ATOM 3411 C CA . PRO B 1 175 ? 6.137 64.812 15.539 1 37.25 175 PRO B CA 1
ATOM 3412 C C . PRO B 1 175 ? 5.07 64.25 14.586 1 37.25 175 PRO B C 1
ATOM 3414 O O . PRO B 1 175 ? 4.074 64.938 14.328 1 37.25 175 PRO B O 1
ATOM 3417 N N . ILE B 1 176 ? 5.398 64.188 13.211 1 36.38 176 ILE B N 1
ATOM 3418 C CA . ILE B 1 176 ? 4.184 63.688 12.578 1 36.38 176 ILE B CA 1
ATOM 3419 C C . ILE B 1 176 ? 3.539 62.625 13.461 1 36.38 176 ILE B C 1
ATOM 3421 O O . ILE B 1 176 ? 4.191 61.656 13.836 1 36.38 176 ILE B O 1
ATOM 3425 N N . THR B 1 177 ? 2.604 63.031 14.211 1 36.81 177 THR B N 1
ATOM 3426 C CA . THR B 1 177 ? 1.517 62.344 14.891 1 36.81 177 THR B CA 1
ATOM 3427 C C . THR B 1 177 ? 1.064 61.125 14.094 1 36.81 177 THR B C 1
ATOM 3429 O O . THR B 1 177 ? 0.054 61.188 13.391 1 36.81 177 THR B O 1
ATOM 3432 N N . SER B 1 178 ? 1.725 60.875 12.906 1 41.09 178 SER B N 1
ATOM 3433 C CA . SER B 1 178 ? 0.98 59.75 12.344 1 41.09 178 SER B CA 1
ATOM 3434 C C . SER B 1 178 ? 0.637 58.719 13.414 1 41.09 178 SER B C 1
ATOM 3436 O O . SER B 1 178 ? 1.405 58.5 14.352 1 41.09 178 SER B O 1
ATOM 3438 N N . SER B 1 179 ? -0.588 58.531 13.609 1 42.09 179 SER B N 1
ATOM 3439 C CA . SER B 1 179 ? -1.188 57.5 14.438 1 42.09 179 SER B CA 1
ATOM 3440 C C . SER B 1 179 ? -0.33 56.219 14.445 1 42.09 179 SER B C 1
ATOM 3442 O O . SER B 1 179 ? -0.223 55.531 13.43 1 42.09 179 SER B O 1
ATOM 3444 N N . ARG B 1 180 ? 0.888 56.25 14.938 1 48 180 ARG B N 1
ATOM 3445 C CA . ARG B 1 180 ? 1.692 55.062 15.203 1 48 180 ARG B CA 1
ATOM 3446 C C . ARG B 1 180 ? 0.811 53.906 15.578 1 48 180 ARG B C 1
ATOM 3448 O O . ARG B 1 180 ? 0.025 53.969 16.531 1 48 180 ARG B O 1
ATOM 3455 N N . PRO B 1 181 ? 0.303 53.094 14.703 1 55.31 181 PRO B N 1
ATOM 3456 C CA . PRO B 1 181 ? -0.423 51.969 15.305 1 55.31 181 PRO B CA 1
ATOM 3457 C C . PRO B 1 181 ? 0.144 51.562 16.672 1 55.31 181 PRO B C 1
ATOM 3459 O O . PRO B 1 181 ? 1.325 51.812 16.938 1 55.31 181 PRO B O 1
ATOM 3462 N N . PRO B 1 182 ? -0.756 51.375 17.719 1 61.91 182 PRO B N 1
ATOM 3463 C CA . PRO B 1 182 ? -0.261 51.031 19.047 1 61.91 182 PRO B CA 1
ATOM 3464 C C . PRO B 1 182 ? 0.97 50.125 19 1 61.91 182 PRO B C 1
ATOM 3466 O O . PRO B 1 182 ? 1.141 49.375 18.047 1 61.91 182 PRO B O 1
ATOM 3469 N N . LEU B 1 183 ? 2.131 50.625 19.625 1 67.69 183 LEU B N 1
ATOM 3470 C CA . LEU B 1 183 ? 3.404 49.969 19.828 1 67.69 183 LEU B CA 1
ATOM 3471 C C . LEU B 1 183 ? 3.23 48.438 19.781 1 67.69 183 LEU B C 1
ATOM 3473 O O . LEU B 1 183 ? 4.07 47.75 19.203 1 67.69 183 LEU B O 1
ATOM 3477 N N . MET B 1 184 ? 2.055 48.125 20.219 1 80.5 184 MET B N 1
ATOM 3478 C CA . MET B 1 184 ? 1.77 46.688 20.234 1 80.5 184 MET B CA 1
ATOM 3479 C C . MET B 1 184 ? 1.561 46.125 18.828 1 80.5 184 MET B C 1
ATOM 3481 O O . MET B 1 184 ? 2.008 45.031 18.516 1 80.5 184 MET B O 1
ATOM 3485 N N . TRP B 1 185 ? 0.854 46.938 18.016 1 80.38 185 TRP B N 1
ATOM 3486 C CA . TRP B 1 185 ? 0.573 46.469 16.656 1 80.38 185 TRP B CA 1
ATOM 3487 C C . TRP B 1 185 ? 1.852 46.406 15.836 1 80.38 185 TRP B C 1
ATOM 3489 O O . TRP B 1 185 ? 2.045 45.469 15.047 1 80.38 185 TRP B O 1
ATOM 3499 N N . ALA B 1 186 ? 2.717 47.438 16.016 1 80.19 186 ALA B N 1
ATOM 3500 C CA . ALA B 1 186 ? 3.998 47.438 15.32 1 80.19 186 ALA B CA 1
ATOM 3501 C C . ALA B 1 186 ? 4.844 46.219 15.719 1 80.19 186 ALA B C 1
ATOM 3503 O O . ALA B 1 186 ? 5.496 45.594 14.875 1 80.19 186 ALA B O 1
ATOM 3504 N N . TRP B 1 187 ? 4.797 45.969 17.016 1 81.38 187 TRP B N 1
ATOM 3505 C CA . TRP B 1 187 ? 5.512 44.781 17.516 1 81.38 187 TRP B CA 1
ATOM 3506 C C . TRP B 1 187 ? 4.965 43.5 16.906 1 81.38 187 TRP B C 1
ATOM 3508 O O . TRP B 1 187 ? 5.734 42.656 16.469 1 81.38 187 TRP B O 1
ATOM 3518 N N . LEU B 1 188 ? 3.709 43.375 16.812 1 84.12 188 LEU B N 1
ATOM 3519 C CA . LEU B 1 188 ? 3.053 42.219 16.266 1 84.12 188 LEU B CA 1
ATOM 3520 C C . LEU B 1 188 ? 3.369 42.062 14.781 1 84.12 188 LEU B C 1
ATOM 3522 O O . LEU B 1 188 ? 3.605 40.938 14.305 1 84.12 188 LEU B O 1
ATOM 3526 N N . LEU B 1 189 ? 3.379 43.125 14.18 1 85.5 189 LEU B N 1
ATOM 3527 C CA . LEU B 1 189 ? 3.654 43.094 12.742 1 85.5 189 LEU B CA 1
ATOM 3528 C C . LEU B 1 189 ? 5.098 42.656 12.477 1 85.5 189 LEU B C 1
ATOM 3530 O O . LEU B 1 189 ? 5.371 41.906 11.547 1 85.5 189 LEU B O 1
ATOM 3534 N N . ARG B 1 190 ? 5.973 43.281 13.266 1 82.44 190 ARG B N 1
ATOM 3535 C CA . ARG B 1 190 ? 7.379 42.906 13.125 1 82.44 190 ARG B CA 1
ATOM 3536 C C . ARG B 1 190 ? 7.594 41.406 13.383 1 82.44 190 ARG B C 1
ATOM 3538 O O . ARG B 1 190 ? 8.305 40.75 12.641 1 82.44 190 ARG B O 1
ATOM 3545 N N . HIS B 1 191 ? 6.941 41 14.43 1 84 191 HIS B N 1
ATOM 3546 C CA . HIS B 1 191 ? 7.055 39.594 14.781 1 84 191 HIS B CA 1
ATOM 3547 C C . HIS B 1 191 ? 6.441 38.719 13.703 1 84 191 HIS B C 1
ATOM 3549 O O . HIS B 1 191 ? 6.992 37.656 13.375 1 84 191 HIS B O 1
ATOM 3555 N N . PHE B 1 192 ? 5.395 39.156 13.195 1 88.75 192 PHE B N 1
ATOM 3556 C CA . PHE B 1 192 ? 4.719 38.406 12.133 1 88.75 192 PHE B CA 1
ATOM 3557 C C . PHE B 1 192 ? 5.594 38.312 10.891 1 88.75 192 PHE B C 1
ATOM 3559 O O . PHE B 1 192 ? 5.691 37.281 10.258 1 88.75 192 PHE B O 1
ATOM 3566 N N . ARG B 1 193 ? 6.227 39.344 10.594 1 88.06 193 ARG B N 1
ATOM 3567 C CA . ARG B 1 193 ? 7.133 39.344 9.445 1 88.06 193 ARG B CA 1
ATOM 3568 C C . ARG B 1 193 ? 8.328 38.438 9.68 1 88.06 193 ARG B C 1
ATOM 3570 O O . ARG B 1 193 ? 8.781 37.75 8.758 1 88.06 193 ARG B O 1
ATOM 3577 N N . GLN B 1 194 ? 8.805 38.5 10.828 1 89.38 194 GLN B N 1
ATOM 3578 C CA . GLN B 1 194 ? 9.93 37.625 11.164 1 89.38 194 GLN B CA 1
ATOM 3579 C C . GLN B 1 194 ? 9.539 36.156 11.031 1 89.38 194 GLN B C 1
ATOM 3581 O O . GLN B 1 194 ? 10.305 35.344 10.492 1 89.38 194 GLN B O 1
ATOM 3586 N N . VAL B 1 195 ? 8.406 35.812 11.492 1 90.81 195 VAL B N 1
ATOM 3587 C CA . VAL B 1 195 ? 7.906 34.438 11.414 1 90.81 195 VAL B CA 1
ATOM 3588 C C . VAL B 1 195 ? 7.801 34.031 9.953 1 90.81 195 VAL B C 1
ATOM 3590 O O . VAL B 1 195 ? 8.242 32.938 9.586 1 90.81 195 VAL B O 1
ATOM 3593 N N . ILE B 1 196 ? 7.305 34.812 9.133 1 91.06 196 ILE B N 1
ATOM 3594 C CA . ILE B 1 196 ? 7.133 34.5 7.719 1 91.06 196 ILE B CA 1
ATOM 3595 C C . ILE B 1 196 ? 8.492 34.312 7.059 1 91.06 196 ILE B C 1
ATOM 3597 O O . ILE B 1 196 ? 8.68 33.406 6.25 1 91.06 196 ILE B O 1
ATOM 3601 N N . THR B 1 197 ? 9.391 35.125 7.402 1 89.62 197 THR B N 1
ATOM 3602 C CA . THR B 1 197 ? 10.727 35.031 6.82 1 89.62 197 THR B CA 1
ATOM 3603 C C . THR B 1 197 ? 11.398 33.719 7.211 1 89.62 197 THR B C 1
ATOM 3605 O O . THR B 1 197 ? 11.992 33.062 6.363 1 89.62 197 THR B O 1
ATOM 3608 N N . VAL B 1 198 ? 11.25 33.438 8.43 1 90.38 198 VAL B N 1
ATOM 3609 C CA . VAL B 1 198 ? 11.883 32.219 8.922 1 90.38 198 VAL B CA 1
ATOM 3610 C C . VAL B 1 198 ? 11.227 30.984 8.266 1 90.38 198 VAL B C 1
ATOM 3612 O O . VAL B 1 198 ? 11.914 30.047 7.867 1 90.38 198 VAL B O 1
ATOM 3615 N N . LEU B 1 199 ? 9.953 31.031 8.148 1 92 199 LEU B N 1
ATOM 3616 C CA . LEU B 1 199 ? 9.227 29.906 7.551 1 92 199 LEU B CA 1
ATOM 3617 C C . LEU B 1 199 ? 9.547 29.797 6.062 1 92 199 LEU B C 1
ATOM 3619 O O . LEU B 1 199 ? 9.672 28.688 5.539 1 92 199 LEU B O 1
ATOM 3623 N N . GLN B 1 200 ? 9.711 30.875 5.422 1 91.94 200 GLN B N 1
ATOM 3624 C CA . GLN B 1 200 ? 10.055 30.875 4.004 1 91.94 200 GLN B CA 1
ATOM 3625 C C . GLN B 1 200 ? 11.461 30.312 3.785 1 91.94 200 GLN B C 1
ATOM 3627 O O . GLN B 1 200 ? 11.734 29.703 2.75 1 91.94 200 GLN B O 1
ATOM 3632 N N . ASN B 1 201 ? 12.242 30.484 4.809 1 91 201 ASN B N 1
ATOM 3633 C CA . ASN B 1 201 ? 13.609 30 4.715 1 91 201 ASN B CA 1
ATOM 3634 C C . ASN B 1 201 ? 13.727 28.531 5.16 1 91 201 ASN B C 1
ATOM 3636 O O . ASN B 1 201 ? 14.773 27.906 4.996 1 91 201 ASN B O 1
ATOM 3640 N N . ASN B 1 202 ? 12.664 28.031 5.68 1 93.25 202 ASN B N 1
ATOM 3641 C CA . ASN B 1 202 ? 12.625 26.641 6.117 1 93.25 202 ASN B CA 1
ATOM 3642 C C . ASN B 1 202 ? 11.391 25.922 5.59 1 93.25 202 ASN B C 1
ATOM 3644 O O . ASN B 1 202 ? 10.445 25.672 6.34 1 93.25 202 ASN B O 1
ATOM 3648 N N . PRO B 1 203 ? 11.438 25.469 4.41 1 93.06 203 PRO B N 1
ATOM 3649 C CA . PRO B 1 203 ? 10.273 24.875 3.746 1 93.06 203 PRO B CA 1
ATOM 3650 C C . PRO B 1 203 ? 9.797 23.594 4.43 1 93.06 203 PRO B C 1
ATOM 3652 O O . PRO B 1 203 ? 8.586 23.359 4.539 1 93.06 203 PRO B O 1
ATOM 3655 N N . PRO B 1 204 ? 10.648 22.766 4.934 1 93.81 204 PRO B N 1
ATOM 3656 C CA . PRO B 1 204 ? 10.133 21.578 5.617 1 93.81 204 PRO B CA 1
ATOM 3657 C C . PRO B 1 204 ? 9.266 21.906 6.82 1 93.81 204 PRO B C 1
ATOM 3659 O O . PRO B 1 204 ? 8.234 21.266 7.043 1 93.81 204 PRO B O 1
ATOM 3662 N N . LEU B 1 205 ? 9.719 22.844 7.578 1 94.75 205 LEU B N 1
ATOM 3663 C CA . LEU B 1 205 ? 8.945 23.266 8.742 1 94.75 205 LEU B CA 1
ATOM 3664 C C . LEU B 1 205 ? 7.625 23.891 8.32 1 94.75 205 LEU B C 1
ATOM 3666 O O . LEU B 1 205 ? 6.586 23.641 8.938 1 94.75 205 LEU B O 1
ATOM 3670 N N . LEU B 1 206 ? 7.668 24.75 7.336 1 95.12 206 LEU B N 1
ATOM 3671 C CA . LEU B 1 206 ? 6.465 25.375 6.809 1 95.12 206 LEU B CA 1
ATOM 3672 C C . LEU B 1 206 ? 5.457 24.328 6.348 1 95.12 206 LEU B C 1
ATOM 3674 O O . LEU B 1 206 ? 4.273 24.406 6.68 1 95.12 206 LEU B O 1
ATOM 3678 N N . LEU B 1 207 ? 5.938 23.406 5.633 1 95.81 207 LEU B N 1
ATOM 3679 C CA . LEU B 1 207 ? 5.074 22.359 5.102 1 95.81 207 LEU B CA 1
ATOM 3680 C C . LEU B 1 207 ? 4.438 21.562 6.23 1 95.81 207 LEU B C 1
ATOM 3682 O O . LEU B 1 207 ? 3.234 21.281 6.203 1 95.81 207 LEU B O 1
ATOM 3686 N N . ASP B 1 208 ? 5.191 21.172 7.168 1 95.88 208 ASP B N 1
ATOM 3687 C CA . ASP B 1 208 ? 4.68 20.375 8.281 1 95.88 208 ASP B CA 1
ATOM 3688 C C . ASP B 1 208 ? 3.668 21.172 9.102 1 95.88 208 ASP B C 1
ATOM 3690 O O . ASP B 1 208 ? 2.641 20.625 9.523 1 95.88 208 ASP B O 1
ATOM 3694 N N . LEU B 1 209 ? 3.99 22.375 9.352 1 96.31 209 LEU B N 1
ATOM 3695 C CA . LEU B 1 209 ? 3.096 23.25 10.102 1 96.31 209 LEU B CA 1
ATOM 3696 C C . LEU B 1 209 ? 1.759 23.406 9.383 1 96.31 209 LEU B C 1
ATOM 3698 O O . LEU B 1 209 ? 0.7 23.297 10.008 1 96.31 209 LEU B O 1
ATOM 3702 N N . LEU B 1 210 ? 1.807 23.688 8.117 1 96.12 210 LEU B N 1
ATOM 3703 C CA . LEU B 1 210 ? 0.589 23.844 7.328 1 96.12 210 LEU B CA 1
ATOM 3704 C C . LEU B 1 210 ? -0.207 22.547 7.293 1 96.12 210 LEU B C 1
ATOM 3706 O O . LEU B 1 210 ? -1.431 22.547 7.445 1 96.12 210 LEU B O 1
ATOM 3710 N N . LYS B 1 211 ? 0.439 21.484 7.074 1 97.44 211 LYS B N 1
ATOM 3711 C CA . LYS B 1 211 ? -0.196 20.172 7.027 1 97.44 211 LYS B CA 1
ATOM 3712 C C . LYS B 1 211 ? -0.919 19.859 8.336 1 97.44 211 LYS B C 1
ATOM 3714 O O . LYS B 1 211 ? -2.102 19.516 8.328 1 97.44 211 LYS B O 1
ATOM 3719 N N . ASN B 1 212 ? -0.218 20 9.477 1 97.25 212 ASN B N 1
ATOM 3720 C CA . ASN B 1 212 ? -0.792 19.703 10.781 1 97.25 212 ASN B CA 1
ATOM 3721 C C . ASN B 1 212 ? -1.918 20.672 11.133 1 97.25 212 ASN B C 1
ATOM 3723 O O . ASN B 1 212 ? -2.906 20.281 11.758 1 97.25 212 ASN B O 1
ATOM 3727 N N . SER B 1 213 ? -1.773 21.922 10.727 1 97.06 213 SER B N 1
ATOM 3728 C CA . SER B 1 213 ? -2.812 22.922 10.969 1 97.06 213 SER B CA 1
ATOM 3729 C C . SER B 1 213 ? -4.094 22.578 10.219 1 97.06 213 SER B C 1
ATOM 3731 O O . SER B 1 213 ? -5.195 22.766 10.742 1 97.06 213 SER B O 1
ATOM 3733 N N . CYS B 1 214 ? -3.93 22.078 9.055 1 97.56 214 CYS B N 1
ATOM 3734 C CA . CYS B 1 214 ? -5.094 21.656 8.281 1 97.56 214 CYS B CA 1
ATOM 3735 C C . CYS B 1 214 ? -5.695 20.375 8.852 1 97.56 214 CYS B C 1
ATOM 3737 O O . CYS B 1 214 ? -6.918 20.234 8.914 1 97.56 214 CYS B O 1
ATOM 3739 N N . ASP B 1 215 ? -4.895 19.516 9.273 1 97.75 215 ASP B N 1
ATOM 3740 C CA . ASP B 1 215 ? -5.359 18.219 9.734 1 97.75 215 ASP B CA 1
ATOM 3741 C C . ASP B 1 215 ? -6.125 18.344 11.047 1 97.75 215 ASP B C 1
ATOM 3743 O O . ASP B 1 215 ? -6.965 17.5 11.367 1 97.75 215 ASP B O 1
ATOM 3747 N N . ILE B 1 216 ? -5.871 19.359 11.844 1 97.19 216 ILE B N 1
ATOM 3748 C CA . ILE B 1 216 ? -6.465 19.484 13.172 1 97.19 216 ILE B CA 1
ATOM 3749 C C . ILE B 1 216 ? -7.977 19.625 13.047 1 97.19 216 ILE B C 1
ATOM 3751 O O . ILE B 1 216 ? -8.719 19.219 13.945 1 97.19 216 ILE B O 1
ATOM 3755 N N . PHE B 1 217 ? -8.469 20.141 11.977 1 97 217 PHE B N 1
ATOM 3756 C CA . PHE B 1 217 ? -9.891 20.406 11.805 1 97 217 PHE B CA 1
ATOM 3757 C C . PHE B 1 217 ? -10.648 19.109 11.539 1 97 217 PHE B C 1
ATOM 3759 O O . PHE B 1 217 ? -11.867 19.047 11.719 1 97 217 PHE B O 1
ATOM 3766 N N . ILE B 1 218 ? -9.961 18.109 11.164 1 96.5 218 ILE B N 1
ATOM 3767 C CA . ILE B 1 218 ? -10.609 16.844 10.844 1 96.5 218 ILE B CA 1
ATOM 3768 C C . ILE B 1 218 ? -11.102 16.188 12.133 1 96.5 218 ILE B C 1
ATOM 3770 O O . ILE B 1 218 ? -12.297 15.953 12.297 1 96.5 218 ILE B O 1
ATOM 3774 N N . PRO B 1 219 ? -10.164 15.938 13.094 1 96.81 219 PRO B N 1
ATOM 3775 C CA . PRO B 1 219 ? -10.664 15.344 14.336 1 96.81 219 PRO B CA 1
ATOM 3776 C C . PRO B 1 219 ? -11.562 16.297 15.117 1 96.81 219 PRO B C 1
ATOM 3778 O O . PRO B 1 219 ? -12.484 15.852 15.812 1 96.81 219 PRO B O 1
ATOM 3781 N N . LEU B 1 220 ? -11.328 17.578 15.094 1 97.12 220 LEU B N 1
ATOM 3782 C CA . LEU B 1 220 ? -12.188 18.531 15.789 1 97.12 220 LEU B CA 1
ATOM 3783 C C . LEU B 1 220 ? -13.625 18.438 15.297 1 97.12 220 LEU B C 1
ATOM 3785 O O . LEU B 1 220 ? -14.562 18.547 16.094 1 97.12 220 LEU B O 1
ATOM 3789 N N . ASP B 1 221 ? -13.758 18.266 14.016 1 96.62 221 ASP B N 1
ATOM 3790 C CA . ASP B 1 221 ? -15.086 18.141 13.422 1 96.62 221 ASP B CA 1
ATOM 3791 C C . ASP B 1 221 ? -15.719 16.797 13.797 1 96.62 221 ASP B C 1
ATOM 3793 O O . ASP B 1 221 ? -16.891 16.75 14.203 1 96.62 221 ASP B O 1
ATOM 3797 N N . ARG B 1 222 ? -15.016 15.75 13.734 1 94.56 222 ARG B N 1
ATOM 3798 C CA . ARG B 1 222 ? -15.539 14.406 13.977 1 94.56 222 ARG B CA 1
ATOM 3799 C C . ARG B 1 222 ? -15.898 14.219 15.445 1 94.56 222 ARG B C 1
ATOM 3801 O O . ARG B 1 222 ? -16.828 13.469 15.773 1 94.56 222 ARG B O 1
ATOM 3808 N N . LEU B 1 223 ? -15.156 14.859 16.359 1 96.12 223 LEU B N 1
ATOM 3809 C CA . LEU B 1 223 ? -15.406 14.75 17.797 1 96.12 223 LEU B CA 1
ATOM 3810 C C . LEU B 1 223 ? -16.516 15.703 18.219 1 96.12 223 LEU B C 1
ATOM 3812 O O . LEU B 1 223 ? -17 15.633 19.344 1 96.12 223 LEU B O 1
ATOM 3816 N N . GLY B 1 224 ? -16.891 16.594 17.328 1 94.56 224 GLY B N 1
ATOM 3817 C CA . GLY B 1 224 ? -17.969 17.547 17.625 1 94.56 224 GLY B CA 1
ATOM 3818 C C . GLY B 1 224 ? -17.5 18.719 18.469 1 94.56 224 GLY B C 1
ATOM 3819 O O . GLY B 1 224 ? -18.328 19.438 19.047 1 94.56 224 GLY B O 1
ATOM 3820 N N . ILE B 1 225 ? -16.281 18.859 18.641 1 95.44 225 ILE B N 1
ATOM 3821 C CA . ILE B 1 225 ? -15.75 19.969 19.422 1 95.44 225 ILE B CA 1
ATOM 3822 C C . ILE B 1 225 ? -15.922 21.281 18.641 1 95.44 225 ILE B C 1
ATOM 3824 O O . ILE B 1 225 ? -16.359 22.281 19.188 1 95.44 225 ILE B O 1
ATOM 3828 N N . TYR B 1 226 ? -15.57 21.234 17.266 1 94.06 226 TYR B N 1
ATOM 3829 C CA . TYR B 1 226 ? -15.711 22.359 16.344 1 94.06 226 TYR B CA 1
ATOM 3830 C C . TYR B 1 226 ? -16.203 21.906 14.984 1 94.06 226 TYR B C 1
ATOM 3832 O O . TYR B 1 226 ? -15.414 21.688 14.07 1 94.06 226 TYR B O 1
ATOM 3840 N N . PRO B 1 227 ? -17.516 21.844 14.828 1 93.88 227 PRO B N 1
ATOM 3841 C CA . PRO B 1 227 ? -18.078 21.375 13.555 1 93.88 227 PRO B CA 1
ATOM 3842 C C . PRO B 1 227 ? -17.953 22.406 12.438 1 93.88 227 PRO B C 1
ATOM 3844 O O . PRO B 1 227 ? -18.438 23.531 12.578 1 93.88 227 PRO B O 1
ATOM 3847 N N . THR B 1 228 ? -17.203 22.25 11.445 1 92.12 228 THR B N 1
ATOM 3848 C CA . THR B 1 228 ? -16.969 23.172 10.328 1 92.12 228 THR B CA 1
ATOM 3849 C C . THR B 1 228 ? -17.766 22.719 9.102 1 92.12 228 THR B C 1
ATOM 3851 O O . THR B 1 228 ? -18.078 23.547 8.227 1 92.12 228 THR B O 1
ATOM 3854 N N . GLY B 1 229 ? -18.109 21.438 8.969 1 91.56 229 GLY B N 1
ATOM 3855 C CA . GLY B 1 229 ? -18.859 20.938 7.824 1 91.56 229 GLY B CA 1
ATOM 3856 C C . GLY B 1 229 ? -18.031 20.109 6.867 1 91.56 229 GLY B C 1
ATOM 3857 O O . GLY B 1 229 ? -16.797 20.219 6.859 1 91.56 229 GLY B O 1
ATOM 3858 N N . PRO B 1 230 ? -18.641 19.375 6.055 1 91.12 230 PRO B N 1
ATOM 3859 C CA . PRO B 1 230 ? -17.938 18.453 5.156 1 91.12 230 PRO B CA 1
ATOM 3860 C C . PRO B 1 230 ? -17.141 19.188 4.082 1 91.12 230 PRO B C 1
ATOM 3862 O O . PRO B 1 230 ? -16.094 18.688 3.641 1 91.12 230 PRO B O 1
ATOM 3865 N N . GLY B 1 231 ? -17.594 20.312 3.639 1 92.62 231 GLY B N 1
ATOM 3866 C CA . GLY B 1 231 ? -16.844 21.078 2.652 1 92.62 231 GLY B CA 1
ATOM 3867 C C . GLY B 1 231 ? -15.5 21.547 3.164 1 92.62 231 GLY B C 1
ATOM 3868 O O . GLY B 1 231 ? -14.469 21.359 2.508 1 92.62 231 GLY B O 1
ATOM 3869 N N . PHE B 1 232 ? -15.516 22.156 4.324 1 95.56 232 PHE B N 1
ATOM 3870 C CA . PHE B 1 232 ? -14.297 22.672 4.922 1 95.56 232 PHE B CA 1
ATOM 3871 C C . PHE B 1 232 ? -13.352 21.531 5.285 1 95.56 232 PHE B C 1
ATOM 3873 O O . PHE B 1 232 ? -12.148 21.609 5.035 1 95.56 232 PHE B O 1
ATOM 3880 N N . VAL B 1 233 ? -13.867 20.469 5.84 1 96.12 233 VAL B N 1
ATOM 3881 C CA . VAL B 1 233 ? -13.07 19.297 6.195 1 96.12 233 VAL B CA 1
ATOM 3882 C C . VAL B 1 233 ? -12.469 18.688 4.938 1 96.12 233 VAL B C 1
ATOM 3884 O O . VAL B 1 233 ? -11.297 18.297 4.93 1 96.12 233 VAL B O 1
ATOM 3887 N N . GLY B 1 234 ? -13.305 18.578 3.895 1 96.69 234 GLY B N 1
ATOM 3888 C CA . GLY B 1 234 ? -12.812 18.078 2.625 1 96.69 234 GLY B CA 1
ATOM 3889 C C . GLY B 1 234 ? -11.68 18.906 2.053 1 96.69 234 GLY B C 1
ATOM 3890 O O . GLY B 1 234 ? -10.688 18.359 1.567 1 96.69 234 GLY B O 1
ATOM 3891 N N . ALA B 1 235 ? -11.773 20.188 2.123 1 97.25 235 ALA B N 1
ATOM 3892 C CA . ALA B 1 235 ? -10.742 21.078 1.598 1 97.25 235 ALA B CA 1
ATOM 3893 C C . ALA B 1 235 ? -9.445 20.969 2.398 1 97.25 235 ALA B C 1
ATOM 3895 O O . ALA B 1 235 ? -8.359 20.891 1.823 1 97.25 235 ALA B O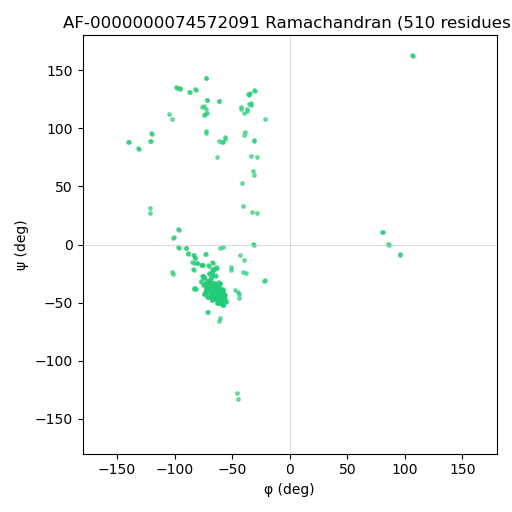 1
ATOM 3896 N N . CYS B 1 236 ? -9.594 20.953 3.713 1 97.75 236 CYS B N 1
ATOM 3897 C CA . CYS B 1 236 ? -8.43 20.797 4.578 1 97.75 236 CYS B CA 1
ATOM 3898 C C . CYS B 1 236 ? -7.773 19.422 4.371 1 97.75 236 CYS B C 1
ATOM 3900 O O . CYS B 1 236 ? -6.547 19.328 4.332 1 97.75 236 CYS B O 1
ATOM 3902 N N . GLY B 1 237 ? -8.602 18.438 4.191 1 97.69 237 GLY B N 1
ATOM 3903 C CA . GLY B 1 237 ? -8.086 17.094 3.959 1 97.69 237 GLY B CA 1
ATOM 3904 C C . GLY B 1 237 ? -7.309 16.969 2.662 1 97.69 237 GLY B C 1
ATOM 3905 O O . GLY B 1 237 ? -6.223 16.391 2.633 1 97.69 237 GLY B O 1
ATOM 3906 N N . VAL B 1 238 ? -7.824 17.531 1.621 1 98.19 238 VAL B N 1
ATOM 3907 C CA . VAL B 1 238 ? -7.137 17.5 0.335 1 98.19 238 VAL B CA 1
ATOM 3908 C C . VAL B 1 238 ? -5.82 18.266 0.435 1 98.19 238 VAL B C 1
ATOM 3910 O O . VAL B 1 238 ? -4.777 17.766 -0.003 1 98.19 238 VAL B O 1
ATOM 3913 N N . THR B 1 239 ? -5.887 19.391 1.033 1 97.94 239 THR B N 1
ATOM 3914 C CA . THR B 1 239 ? -4.703 20.234 1.146 1 97.94 239 THR B CA 1
ATOM 3915 C C . THR B 1 239 ? -3.605 19.516 1.933 1 97.94 239 THR B C 1
ATOM 3917 O O . THR B 1 239 ? -2.465 19.422 1.474 1 97.94 239 THR B O 1
ATOM 3920 N N . SER B 1 240 ? -3.955 19 3.086 1 97.88 240 SER B N 1
ATOM 3921 C CA . SER B 1 240 ? -2.951 18.344 3.914 1 97.88 240 SER B CA 1
ATOM 3922 C C . SER B 1 240 ? -2.414 17.078 3.234 1 97.88 240 SER B C 1
ATOM 3924 O O . SER B 1 240 ? -1.231 16.766 3.361 1 97.88 240 SER B O 1
ATOM 3926 N N . SER B 1 241 ? -3.24 16.375 2.482 1 97.88 241 SER B N 1
ATOM 3927 C CA . SER B 1 241 ? -2.795 15.188 1.772 1 97.88 241 SER B CA 1
ATOM 3928 C C . SER B 1 241 ? -1.814 15.539 0.659 1 97.88 241 SER B C 1
ATOM 3930 O O . SER B 1 241 ? -0.813 14.844 0.466 1 97.88 241 SER B O 1
ATOM 3932 N N . VAL B 1 242 ? -2.1 16.578 -0.033 1 97.25 242 VAL B N 1
ATOM 3933 C CA . VAL B 1 242 ? -1.213 17.016 -1.106 1 97.25 242 VAL B CA 1
ATOM 3934 C C . VAL B 1 242 ? 0.136 17.438 -0.524 1 97.25 242 VAL B C 1
ATOM 3936 O O . VAL B 1 242 ? 1.188 17.094 -1.075 1 97.25 242 VAL B O 1
ATOM 3939 N N . LEU B 1 243 ? 0.083 18.125 0.574 1 96.25 243 LEU B N 1
ATOM 3940 C CA . LEU B 1 243 ? 1.318 18.516 1.238 1 96.25 243 LEU B CA 1
ATOM 3941 C C . LEU B 1 243 ? 2.109 17.297 1.694 1 96.25 243 LEU B C 1
ATOM 3943 O O . LEU B 1 243 ? 3.338 17.281 1.59 1 96.25 243 LEU B O 1
ATOM 3947 N N . ALA B 1 244 ? 1.412 16.297 2.166 1 95.44 244 ALA B N 1
ATOM 3948 C CA . ALA B 1 244 ? 2.062 15.07 2.604 1 95.44 244 ALA B CA 1
ATOM 3949 C C . ALA B 1 244 ? 2.701 14.336 1.426 1 95.44 244 ALA B C 1
ATOM 3951 O O . ALA B 1 244 ? 3.793 13.781 1.553 1 95.44 244 ALA B O 1
ATOM 3952 N N . ILE B 1 245 ? 2.023 14.344 0.322 1 95.5 245 ILE B N 1
ATOM 3953 C CA . ILE B 1 245 ? 2.547 13.711 -0.882 1 95.5 245 ILE B CA 1
ATOM 3954 C C . ILE B 1 245 ? 3.801 14.445 -1.351 1 95.5 245 ILE B C 1
ATOM 3956 O O . ILE B 1 245 ? 4.781 13.812 -1.751 1 95.5 245 ILE B O 1
ATOM 3960 N N . LEU B 1 246 ? 3.785 15.766 -1.275 1 93.44 246 LEU B N 1
ATOM 3961 C CA . LEU B 1 246 ? 4.949 16.562 -1.656 1 93.44 246 LEU B CA 1
ATOM 3962 C C . LEU B 1 246 ? 6.145 16.234 -0.77 1 93.44 246 LEU B C 1
ATOM 3964 O O . LEU B 1 246 ? 7.277 16.156 -1.25 1 93.44 246 LEU B O 1
ATOM 3968 N N . ALA B 1 247 ? 5.891 15.969 0.452 1 91.56 247 ALA B N 1
ATOM 3969 C CA . ALA B 1 247 ? 6.969 15.648 1.388 1 91.56 247 ALA B CA 1
ATOM 3970 C C . ALA B 1 247 ? 7.59 14.289 1.065 1 91.56 247 ALA B C 1
ATOM 3972 O O . ALA B 1 247 ? 8.789 14.086 1.277 1 91.56 247 ALA B O 1
ATOM 3973 N N . VAL B 1 248 ? 6.832 13.414 0.519 1 89.31 248 VAL B N 1
ATOM 3974 C CA . VAL B 1 248 ? 7.332 12.078 0.201 1 89.31 248 VAL B CA 1
ATOM 3975 C C . VAL B 1 248 ? 8.055 12.102 -1.142 1 89.31 248 VAL B C 1
ATOM 3977 O O . VAL B 1 248 ? 9.062 11.414 -1.325 1 89.31 248 VAL B O 1
ATOM 3980 N N . THR B 1 249 ? 7.527 12.867 -2.076 1 90.12 249 THR B N 1
ATOM 3981 C CA . THR B 1 249 ? 8.117 12.922 -3.41 1 90.12 249 THR B CA 1
ATOM 3982 C C . THR B 1 249 ? 9.414 13.734 -3.396 1 90.12 249 THR B C 1
ATOM 3984 O O . THR B 1 249 ? 10.312 13.484 -4.199 1 90.12 249 THR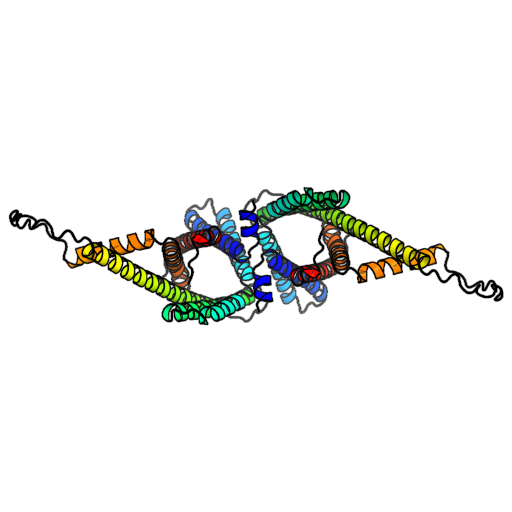 B O 1
ATOM 3987 N N . HIS B 1 250 ? 9.484 14.703 -2.451 1 90.06 250 HIS B N 1
ATOM 3988 C CA . HIS B 1 250 ? 10.672 15.531 -2.279 1 90.06 250 HIS B CA 1
ATOM 3989 C C . HIS B 1 250 ? 11.258 15.367 -0.881 1 90.06 250 HIS B C 1
ATOM 3991 O O . HIS B 1 250 ? 10.938 16.141 0.021 1 90.06 250 HIS B O 1
ATOM 3997 N N . PRO B 1 251 ? 12.234 14.461 -0.875 1 84.75 251 PRO B N 1
ATOM 3998 C CA . PRO B 1 251 ? 12.734 14.109 0.455 1 84.75 251 PRO B CA 1
ATOM 3999 C C . PRO B 1 251 ? 13.391 15.289 1.171 1 84.75 251 PRO B C 1
ATOM 4001 O O . PRO B 1 251 ? 13.508 15.281 2.398 1 84.75 251 PRO B O 1
ATOM 4004 N N . TRP B 1 252 ? 13.789 16.328 0.455 1 85.38 252 TRP B N 1
ATOM 4005 C CA . TRP B 1 252 ? 14.391 17.484 1.095 1 85.38 252 TRP B CA 1
ATOM 4006 C C . TRP B 1 252 ? 13.344 18.312 1.839 1 85.38 252 TRP B C 1
ATOM 4008 O O . TRP B 1 252 ? 13.68 19.156 2.668 1 85.38 252 TRP B O 1
ATOM 4018 N N . LEU B 1 253 ? 12.094 17.969 1.662 1 84.62 253 LEU B N 1
ATOM 4019 C CA . LEU B 1 253 ? 11.008 18.688 2.32 1 84.62 253 LEU B CA 1
ATOM 4020 C C . LEU B 1 253 ? 10.586 17.969 3.602 1 84.62 253 LEU B C 1
ATOM 4022 O O . LEU B 1 253 ? 9.734 18.469 4.344 1 84.62 253 LEU B O 1
ATOM 4026 N N . LYS B 1 254 ? 11.203 16.859 3.846 1 84.19 254 LYS B N 1
ATOM 4027 C CA . LYS B 1 254 ? 10.859 16.125 5.059 1 84.19 254 LYS B CA 1
ATOM 4028 C C . LYS B 1 254 ? 11.578 16.703 6.273 1 84.19 254 LYS B C 1
ATOM 4030 O O . LYS B 1 254 ? 12.789 16.953 6.227 1 84.19 254 LYS B O 1
ATOM 4035 N N . LEU B 1 255 ? 10.727 16.875 7.316 1 82.75 255 LEU B N 1
ATOM 4036 C CA . LEU B 1 255 ? 11.273 17.453 8.539 1 82.75 255 LEU B CA 1
ATOM 4037 C C . LEU B 1 255 ? 12.117 16.438 9.297 1 82.75 255 LEU B C 1
ATOM 4039 O O . LEU B 1 255 ? 11.641 15.352 9.625 1 82.75 255 LEU B O 1
ATOM 4043 N N . LYS B 1 256 ? 13.352 16.797 9.438 1 77.31 256 LYS B N 1
ATOM 4044 C CA . LYS B 1 256 ? 14.266 15.93 10.18 1 77.31 256 LYS B CA 1
ATOM 4045 C C . LYS B 1 256 ? 14.438 16.406 11.617 1 77.31 256 LYS B C 1
ATOM 4047 O O . LYS B 1 256 ? 14.477 17.625 11.867 1 77.31 256 LYS B O 1
ATOM 4052 N N . PRO B 1 257 ? 14.375 15.359 12.5 1 74.06 257 PRO B N 1
ATOM 4053 C CA . PRO B 1 257 ? 14.586 15.797 13.883 1 74.06 257 PRO B CA 1
ATOM 4054 C C . PRO B 1 257 ? 16 16.312 14.117 1 74.06 257 PRO B C 1
ATOM 4056 O O . PRO B 1 257 ? 16.922 15.953 13.391 1 74.06 257 PRO B O 1
#

pLDDT: mean 86.75, std 15.95, range [30.23, 98.25]

Solvent-accessible surface area (backbone atoms only — not comparable to full-atom values): 26230 Å² total; per-residue (Å²): 110,65,66,55,44,57,44,61,41,24,30,64,50,47,44,38,53,40,46,25,52,26,22,43,30,41,27,49,41,53,69,44,64,80,47,77,93,38,54,67,58,42,51,33,33,52,51,44,26,52,48,35,52,51,38,42,53,59,70,44,61,68,45,27,58,46,23,47,52,50,20,61,57,27,67,71,46,83,53,66,67,60,19,51,34,47,23,52,21,23,46,26,44,17,50,17,38,50,28,44,49,53,28,47,38,27,77,52,47,78,39,70,85,52,62,44,66,61,33,46,49,51,16,37,50,28,43,43,51,20,42,51,34,49,48,49,46,48,50,50,53,50,51,54,51,50,52,52,50,49,50,50,54,52,49,53,63,63,63,58,68,78,77,66,80,73,73,77,83,61,84,70,74,69,77,68,74,60,83,63,63,58,73,63,52,53,50,50,49,52,50,50,50,49,51,51,51,52,35,70,73,33,56,22,60,40,50,52,47,52,26,44,60,32,48,50,50,46,35,31,31,76,70,59,78,50,71,71,51,62,47,56,41,11,50,27,39,28,51,24,24,52,49,51,48,48,28,67,77,35,64,85,37,46,74,73,133,110,65,66,55,45,56,44,62,42,26,32,64,50,47,42,37,53,40,47,23,51,26,19,42,29,42,26,50,42,53,70,44,64,79,48,76,93,40,53,68,57,41,51,33,33,51,53,43,27,52,49,35,51,51,39,43,55,57,71,41,59,68,46,27,57,46,24,46,51,51,20,60,56,26,66,70,45,84,54,65,65,59,20,50,34,45,22,52,23,23,49,25,43,18,51,16,38,50,29,46,48,53,30,48,35,28,74,52,48,79,38,70,84,52,62,44,67,60,34,46,50,51,16,36,50,28,42,44,51,19,40,51,33,48,48,50,45,47,49,50,52,48,51,54,50,51,51,51,50,52,50,50,53,52,49,54,60,62,63,57,67,77,77,65,81,71,73,77,84,62,85,70,67,72,79,69,72,60,81,64,64,58,70,63,52,53,49,48,49,51,50,50,49,50,52,50,51,52,35,69,74,32,56,22,56,40,50,50,47,53,26,45,62,32,46,48,50,46,36,32,30,76,71,59,77,50,73,73,51,61,46,54,40,11,50,26,39,26,51,25,24,52,50,51,48,49,29,65,78,34,65,86,38,45,72,72,134

InterPro domains:
  IPR008733 Peroxisomal biogenesis factor 11 [PF05648] (1-247)